Protein AF-0000000081578927 (afdb_homodimer)

Foldseek 3Di:
DDPLVVVLLCLLVQCQDLDLVSVLVSLVSLLVVLVCLQPPVPPPVPDDPPDPPDDDDDDDPPPVPPPVDDPPVPVVVVVVVVRPSPLDDLPPVSLVVLQVQCVPPSRNLLNSLLVCLVVNLPDPDCVSLLSSLVSLLSSCQNHVVSLVVLLDLVSVCSLLVQLDPVHALSNLLSSLSSLCSSPPLNVSNVVSCLVVCVLQSLLCLLPDDDPDVVCVVSSVSSNVSSLVSLLSQLAWQAPVVVVVVDDDDCPPDPPVVPPVLPQPPVRDHTDHNVVSLVSNVVNDPNVVSVVSVVCCVVPVVVPPDNHHD/DDPLVVVLLCLLVQCQDLDLVSVLVSLVSLLVVLVCLQPPPPPPVPDDPPDPPDDDDDDDDPVVPPPVDDPPVVPVCVVVVVRPSPLDDLPPVSLVVLQVQCVDPSRNLLNSLLVCLVVNLPDPDCVSLLSSLVSLLSSCQNHVVSLVVLLDLVSVCSLLVQLDPVHALSNLLSSLSSLLSSPPLNVSNVVSCLVVCVLQSLLCLLPDDDPDPVCVVSSVSSNVSSLVSLLSQLAWQAPVVVVVVDDDDCPPDPPVVPPVLPQPPVRDHTDHNVVSLVSNVVNDPNVVSVVSVVCCVVPVVVPPDNHHD

Organism: NCBI:txid460523

InterPro domains:
  IPR012535 Cell division protein Cdc14 [PF08045] (8-302)
  IPR012535 Cell division protein Cdc14 [PTHR34065] (74-302)

Structure (mmCIF, N/CA/C/O backbone):
data_AF-0000000081578927-model_v1
#
loop_
_entity.id
_entity.type
_entity.pdbx_description
1 polymer 'Rho-GAP domain-containing protein'
#
loop_
_atom_site.group_PDB
_atom_site.id
_atom_site.type_symbol
_atom_site.label_atom_id
_atom_site.label_alt_id
_atom_site.label_comp_id
_atom_site.label_asym_id
_atom_site.label_entity_id
_atom_site.label_seq_id
_atom_site.pdbx_PDB_ins_code
_atom_site.Cartn_x
_atom_site.Cartn_y
_atom_site.Cartn_z
_atom_site.occupancy
_atom_site.B_iso_or_equiv
_atom_site.auth_seq_id
_atom_site.auth_comp_id
_atom_site.auth_asym_id
_atom_site.auth_atom_id
_atom_site.pdbx_PDB_model_num
ATOM 1 N N . MET A 1 1 ? 23.273 4.432 9.24 1 72.13 1 MET A N 1
ATOM 2 C CA . MET A 1 1 ? 22.628 3.693 8.159 1 72.13 1 MET A CA 1
ATOM 3 C C . MET A 1 1 ? 23.666 3.067 7.233 1 72.13 1 MET A C 1
ATOM 5 O O . MET A 1 1 ? 24.683 3.689 6.922 1 72.13 1 MET A O 1
ATOM 9 N N . SER A 1 2 ? 23.547 1.74 6.931 1 82.72 2 SER A N 1
ATOM 10 C CA . SER A 1 2 ? 24.474 1.065 6.028 1 82.72 2 SER A CA 1
ATOM 11 C C . SER A 1 2 ? 24.364 1.614 4.61 1 82.72 2 SER A C 1
ATOM 13 O O . SER A 1 2 ? 23.348 2.21 4.246 1 82.72 2 SER A O 1
ATOM 15 N N . GLU A 1 3 ? 25.407 1.589 3.913 1 84.37 3 GLU A N 1
ATOM 16 C CA . GLU A 1 3 ? 25.438 2.052 2.529 1 84.37 3 GLU A CA 1
ATOM 17 C C . GLU A 1 3 ? 24.372 1.354 1.69 1 84.37 3 GLU A C 1
ATOM 19 O O . GLU A 1 3 ? 23.744 1.976 0.83 1 84.37 3 GLU A O 1
ATOM 24 N N . PHE A 1 4 ? 24.197 0.086 1.952 1 89.21 4 PHE A N 1
ATOM 25 C CA . PHE A 1 4 ? 23.202 -0.682 1.213 1 89.21 4 PHE A CA 1
ATOM 26 C C . PHE A 1 4 ? 21.795 -0.183 1.521 1 89.21 4 PHE A C 1
ATOM 28 O O . PHE A 1 4 ? 20.968 -0.047 0.617 1 89.21 4 PHE A O 1
ATOM 35 N N . GLN A 1 5 ? 21.59 0.088 2.763 1 91.19 5 GLN A N 1
ATOM 36 C CA . GLN A 1 5 ? 20.289 0.611 3.169 1 91.19 5 GLN A CA 1
ATOM 37 C C . GLN A 1 5 ? 19.996 1.945 2.488 1 91.19 5 GLN A C 1
ATOM 39 O O . GLN A 1 5 ? 18.879 2.178 2.021 1 91.19 5 GLN A O 1
ATOM 44 N N . GLU A 1 6 ? 20.976 2.771 2.461 1 90.18 6 GLU A N 1
ATOM 45 C CA . GLU A 1 6 ? 20.819 4.066 1.806 1 90.18 6 GLU A CA 1
ATOM 46 C C . GLU A 1 6 ? 20.544 3.9 0.314 1 90.18 6 GLU A C 1
ATOM 48 O O . GLU A 1 6 ? 19.705 4.605 -0.25 1 90.18 6 GLU A O 1
ATOM 53 N N . TYR A 1 7 ? 21.295 3.016 -0.282 1 92.63 7 TYR A N 1
ATOM 54 C CA . TYR A 1 7 ? 21.094 2.749 -1.702 1 92.63 7 TYR A CA 1
ATOM 55 C C . TYR A 1 7 ? 19.678 2.255 -1.969 1 92.63 7 TYR A C 1
ATOM 57 O O . TYR A 1 7 ? 18.993 2.765 -2.86 1 92.63 7 TYR A O 1
ATOM 65 N N . LEU A 1 8 ? 19.245 1.276 -1.185 1 94.68 8 LEU A N 1
ATOM 66 C CA . LEU A 1 8 ? 17.905 0.728 -1.367 1 94.68 8 LEU A CA 1
ATOM 67 C C . LEU A 1 8 ? 16.845 1.803 -1.156 1 94.68 8 LEU A C 1
ATOM 69 O O . LEU A 1 8 ? 15.867 1.871 -1.904 1 94.68 8 LEU A O 1
ATOM 73 N N . GLU A 1 9 ? 17.069 2.654 -0.191 1 93.77 9 GLU A N 1
ATOM 74 C CA . GLU A 1 9 ? 16.141 3.746 0.085 1 93.77 9 GLU A CA 1
ATOM 75 C C . GLU A 1 9 ? 16.014 4.679 -1.117 1 93.77 9 GLU A C 1
ATOM 77 O O . GLU A 1 9 ? 14.905 5.046 -1.51 1 93.77 9 GLU A O 1
ATOM 82 N N . ASN A 1 10 ? 17.098 5.016 -1.68 1 93.74 10 ASN A N 1
ATOM 83 C CA . ASN A 1 10 ? 17.096 5.902 -2.84 1 93.74 10 ASN A CA 1
ATOM 84 C C . ASN A 1 10 ? 16.382 5.267 -4.03 1 93.74 10 ASN A C 1
ATOM 86 O O . ASN A 1 10 ? 15.644 5.942 -4.749 1 93.74 10 ASN A O 1
ATOM 90 N N . VAL A 1 11 ? 16.622 4.017 -4.23 1 96.98 11 VAL A N 1
ATOM 91 C CA . VAL A 1 11 ? 15.976 3.289 -5.317 1 96.98 11 VAL A CA 1
ATOM 92 C C . VAL A 1 11 ? 14.463 3.28 -5.106 1 96.98 11 VAL A C 1
ATOM 94 O O . VAL A 1 11 ? 13.698 3.53 -6.04 1 96.98 11 VAL A O 1
ATOM 97 N N . LEU A 1 12 ? 14.044 3.033 -3.873 1 97.53 12 LEU A N 1
ATOM 98 C CA . LEU A 1 12 ? 12.62 2.981 -3.56 1 97.53 12 LEU A CA 1
ATOM 99 C C . LEU A 1 12 ? 11.986 4.363 -3.68 1 97.53 12 LEU A C 1
ATOM 101 O O . LEU A 1 12 ? 10.831 4.487 -4.092 1 97.53 12 LEU A O 1
ATOM 105 N N . ILE A 1 13 ? 12.723 5.373 -3.328 1 96.29 13 ILE A N 1
ATOM 106 C CA . ILE A 1 13 ? 12.241 6.738 -3.507 1 96.29 13 ILE A CA 1
ATOM 107 C C . ILE A 1 13 ? 11.975 7.003 -4.987 1 96.29 13 ILE A C 1
ATOM 109 O O . ILE A 1 13 ? 10.92 7.528 -5.35 1 96.29 13 ILE A O 1
ATOM 113 N N . ASN A 1 14 ? 12.854 6.606 -5.848 1 96.6 14 ASN A N 1
ATOM 114 C CA . ASN A 1 14 ? 12.673 6.778 -7.286 1 96.6 14 ASN A CA 1
ATOM 115 C C . ASN A 1 14 ? 11.446 6.025 -7.791 1 96.6 14 ASN A C 1
ATOM 117 O O . ASN A 1 14 ? 10.677 6.552 -8.596 1 96.6 14 ASN A O 1
ATOM 121 N N . CYS A 1 15 ? 11.229 4.836 -7.284 1 97.81 15 CYS A N 1
ATOM 122 C CA . CYS A 1 15 ? 10.099 4.019 -7.711 1 97.81 15 CYS A CA 1
ATOM 123 C C . CYS A 1 15 ? 8.777 4.675 -7.33 1 97.81 15 CYS A C 1
ATOM 125 O O . CYS A 1 15 ? 7.735 4.364 -7.909 1 97.81 15 CYS A O 1
ATOM 127 N N . ASN A 1 16 ? 8.877 5.51 -6.326 1 97.31 16 ASN A N 1
ATOM 128 C CA . ASN A 1 16 ? 7.645 6.059 -5.772 1 97.31 16 ASN A CA 1
ATOM 129 C C . ASN A 1 16 ? 7.463 7.525 -6.154 1 97.31 16 ASN A C 1
ATOM 131 O O . ASN A 1 16 ? 6.65 8.232 -5.554 1 97.31 16 ASN A O 1
ATOM 135 N N . ARG A 1 17 ? 8.202 7.956 -7.101 1 96.48 17 ARG A N 1
ATOM 136 C CA . ARG A 1 17 ? 8.039 9.312 -7.614 1 96.48 17 ARG A CA 1
ATOM 137 C C . ARG A 1 17 ? 6.783 9.427 -8.471 1 96.48 17 ARG A C 1
ATOM 139 O O . ARG A 1 17 ? 6.242 8.417 -8.926 1 96.48 17 ARG A O 1
ATOM 146 N N . ARG A 1 18 ? 6.241 10.651 -8.658 1 93.88 18 ARG A N 1
ATOM 147 C CA . ARG A 1 18 ? 5.087 10.894 -9.519 1 93.88 18 ARG A CA 1
ATOM 148 C C . ARG A 1 18 ? 5.526 11.291 -10.924 1 93.88 18 ARG A C 1
ATOM 150 O O . ARG A 1 18 ? 4.918 12.165 -11.546 1 93.88 18 ARG A O 1
ATOM 157 N N . ASP A 1 19 ? 6.684 10.79 -11.342 1 95.01 19 ASP A N 1
ATOM 158 C CA . ASP A 1 19 ? 7.287 11.02 -12.651 1 95.01 19 ASP A CA 1
ATOM 159 C C . ASP A 1 19 ? 7.611 9.7 -13.347 1 95.01 19 ASP A C 1
ATOM 161 O O . ASP A 1 19 ? 8.333 8.865 -12.799 1 95.01 19 ASP A O 1
ATOM 165 N N . HIS A 1 20 ? 7.113 9.573 -14.582 1 96.43 20 HIS A N 1
ATOM 166 C CA . HIS A 1 20 ? 7.241 8.31 -15.302 1 96.43 20 HIS A CA 1
ATOM 167 C C . HIS A 1 20 ? 8.704 7.911 -15.459 1 96.43 20 HIS A C 1
ATOM 169 O O . HIS A 1 20 ? 9.062 6.751 -15.247 1 96.43 20 HIS A O 1
ATOM 175 N N . GLU A 1 21 ? 9.531 8.877 -15.781 1 96.69 21 GLU A N 1
ATOM 176 C CA . GLU A 1 21 ? 10.935 8.588 -16.06 1 96.69 21 GLU A CA 1
ATOM 177 C C . GLU A 1 21 ? 11.673 8.165 -14.793 1 96.69 21 GLU A C 1
ATOM 179 O O . GLU A 1 21 ? 12.502 7.253 -14.826 1 96.69 21 GLU A O 1
ATOM 184 N N . GLN A 1 22 ? 11.363 8.825 -13.717 1 97.14 22 GLN A N 1
ATOM 185 C CA . GLN A 1 22 ? 12.023 8.495 -12.458 1 97.14 22 GLN A CA 1
ATOM 186 C C . GLN A 1 22 ? 11.605 7.113 -11.964 1 97.14 22 GLN A C 1
ATOM 188 O O . GLN A 1 22 ? 12.422 6.37 -11.417 1 97.14 22 GLN A O 1
ATOM 193 N N . VAL A 1 23 ? 10.348 6.802 -12.145 1 98.23 23 VAL A N 1
ATOM 194 C CA . VAL A 1 23 ? 9.863 5.484 -11.747 1 98.23 23 VAL A CA 1
ATOM 195 C C . VAL A 1 23 ? 10.55 4.407 -12.583 1 98.23 23 VAL A C 1
ATOM 197 O O . VAL A 1 23 ? 10.975 3.378 -12.052 1 98.23 23 VAL A O 1
ATOM 200 N N . LYS A 1 24 ? 10.678 4.627 -13.867 1 98.01 24 LYS A N 1
ATOM 201 C CA . LYS A 1 24 ? 11.366 3.684 -14.744 1 98.01 24 LYS A CA 1
ATOM 202 C C . LYS A 1 24 ? 12.805 3.46 -14.29 1 98.01 24 LYS A C 1
ATOM 204 O O . LYS A 1 24 ? 13.284 2.324 -14.263 1 98.01 24 LYS A O 1
ATOM 209 N N . LEU A 1 25 ? 13.428 4.565 -13.957 1 97.6 25 LEU A N 1
ATOM 210 C CA . LEU A 1 25 ? 14.796 4.481 -13.458 1 97.6 25 LEU A CA 1
ATOM 211 C C . LEU A 1 25 ? 14.856 3.665 -12.171 1 97.6 25 LEU A C 1
ATOM 213 O O . LEU A 1 25 ? 15.712 2.789 -12.025 1 97.6 25 LEU A O 1
ATOM 217 N N . GLY A 1 26 ? 13.966 3.935 -11.267 1 98.23 26 GLY A N 1
ATOM 218 C CA . GLY A 1 26 ? 13.92 3.19 -10.019 1 98.23 26 GLY A CA 1
ATOM 219 C C . GLY A 1 26 ? 13.708 1.702 -10.22 1 98.23 26 GLY A C 1
ATOM 220 O O . GLY A 1 26 ? 14.373 0.883 -9.583 1 98.23 26 GLY A O 1
ATOM 221 N N . LEU A 1 27 ? 12.804 1.364 -11.063 1 98.39 27 LEU A N 1
ATOM 222 C CA . LEU A 1 27 ? 12.517 -0.038 -11.347 1 98.39 27 LEU A CA 1
ATOM 223 C C . LEU A 1 27 ? 13.726 -0.724 -11.974 1 98.39 27 LEU A C 1
ATOM 225 O O . LEU A 1 27 ? 14.044 -1.866 -11.631 1 98.39 27 LEU A O 1
ATOM 229 N N . SER A 1 28 ? 14.353 -0.033 -12.882 1 97.69 28 SER A N 1
ATOM 230 C CA . SER A 1 28 ? 15.55 -0.584 -13.509 1 97.69 28 SER A CA 1
ATOM 231 C C . SER A 1 28 ? 16.651 -0.826 -12.482 1 97.69 28 SER A C 1
ATOM 233 O O . SER A 1 28 ? 17.307 -1.87 -12.501 1 97.69 28 SER A O 1
ATOM 235 N N . GLU A 1 29 ? 16.819 0.129 -11.63 1 97.21 29 GLU A N 1
ATOM 236 C CA . GLU A 1 29 ? 17.827 0.01 -10.581 1 97.21 29 GLU A CA 1
ATOM 237 C C . GLU A 1 29 ? 17.508 -1.147 -9.638 1 97.21 29 GLU A C 1
ATOM 239 O O . GLU A 1 29 ? 18.408 -1.874 -9.213 1 97.21 29 GLU A O 1
ATOM 244 N N . LEU A 1 30 ? 16.285 -1.291 -9.297 1 97.11 30 LEU A N 1
ATOM 245 C CA . LEU A 1 30 ? 15.856 -2.368 -8.41 1 97.11 30 LEU A CA 1
ATOM 246 C C . LEU A 1 30 ? 16.057 -3.728 -9.07 1 97.11 30 LEU A C 1
ATOM 248 O O . LEU A 1 30 ? 16.516 -4.674 -8.425 1 97.11 30 LEU A O 1
ATOM 252 N N . ASP A 1 31 ? 15.694 -3.816 -10.309 1 95.77 31 ASP A N 1
ATOM 253 C CA . ASP A 1 31 ? 15.893 -5.043 -11.075 1 95.77 31 ASP A CA 1
ATOM 254 C C . ASP A 1 31 ? 17.368 -5.436 -11.11 1 95.77 31 ASP A C 1
ATOM 256 O O . ASP A 1 31 ? 17.709 -6.604 -10.908 1 95.77 31 ASP A O 1
ATOM 260 N N . GLU A 1 32 ? 18.165 -4.448 -11.345 1 93.35 32 GLU A N 1
ATOM 261 C CA . GLU A 1 32 ? 19.607 -4.678 -11.364 1 93.35 32 GLU A CA 1
ATOM 262 C C . GLU A 1 32 ? 20.109 -5.14 -9.999 1 93.35 32 GLU A C 1
ATOM 264 O O . GLU A 1 32 ? 20.943 -6.044 -9.912 1 93.35 32 GLU A O 1
ATOM 269 N N . LEU A 1 33 ? 19.64 -4.523 -9.028 1 91.86 33 LEU A N 1
ATOM 270 C CA . LEU A 1 33 ? 20.026 -4.893 -7.671 1 91.86 33 LEU A CA 1
ATOM 271 C C . LEU A 1 33 ? 19.688 -6.353 -7.388 1 91.86 33 LEU A C 1
ATOM 273 O O . LEU A 1 33 ? 20.532 -7.106 -6.897 1 91.86 33 LEU A O 1
ATOM 277 N N . LEU A 1 34 ? 18.525 -6.802 -7.678 1 91.52 34 LEU A N 1
ATOM 278 C CA . LEU A 1 34 ? 18.089 -8.169 -7.417 1 91.52 34 LEU A CA 1
ATOM 279 C C . LEU A 1 34 ? 18.896 -9.164 -8.244 1 91.52 34 LEU A C 1
ATOM 281 O O . LEU A 1 34 ? 19.219 -10.255 -7.769 1 91.52 34 LEU A O 1
ATOM 285 N N . THR A 1 35 ? 19.191 -8.733 -9.461 1 87.3 35 THR A N 1
ATOM 286 C CA . THR A 1 35 ? 20.028 -9.576 -10.307 1 87.3 35 THR A CA 1
ATOM 287 C C . THR A 1 35 ? 21.399 -9.789 -9.671 1 87.3 35 THR A C 1
ATOM 289 O O . THR A 1 35 ? 21.898 -10.915 -9.622 1 87.3 35 THR A O 1
ATOM 292 N N . LYS A 1 36 ? 21.953 -8.721 -9.198 1 83.2 36 LYS A N 1
ATOM 293 C CA . LYS A 1 36 ? 23.267 -8.787 -8.564 1 83.2 36 LYS A CA 1
ATOM 294 C C . LYS A 1 36 ? 23.221 -9.622 -7.288 1 83.2 36 LYS A C 1
ATOM 296 O O . LYS A 1 36 ? 24.17 -10.345 -6.979 1 83.2 36 LYS A O 1
ATOM 301 N N . LEU A 1 37 ? 22.163 -9.422 -6.553 1 81.88 37 LEU A N 1
ATOM 302 C CA . LEU A 1 37 ? 22.01 -10.186 -5.321 1 81.88 37 LEU A CA 1
ATOM 303 C C . LEU A 1 37 ? 21.896 -11.678 -5.617 1 81.88 37 LEU A C 1
ATOM 305 O O . LEU A 1 37 ? 22.367 -12.508 -4.835 1 81.88 37 LEU A O 1
ATOM 309 N N . CYS A 1 38 ? 21.336 -11.97 -6.668 1 77.54 38 CYS A N 1
ATOM 310 C CA . CYS A 1 38 ? 21.084 -13.371 -6.989 1 77.54 38 CYS A CA 1
ATOM 311 C C . CYS A 1 38 ? 22.29 -13.996 -7.681 1 77.54 38 CYS A C 1
ATOM 313 O O . CYS A 1 38 ? 22.459 -15.217 -7.66 1 77.54 38 CYS A O 1
ATOM 315 N N . VAL A 1 39 ? 23.234 -13.061 -8.536 1 62.36 39 VAL A N 1
ATOM 316 C CA . VAL A 1 39 ? 24.401 -13.566 -9.252 1 62.36 39 VAL A CA 1
ATOM 317 C C . VAL A 1 39 ? 25.615 -13.566 -8.327 1 62.36 39 VAL A C 1
ATOM 319 O O . VAL A 1 39 ? 26.459 -14.463 -8.4 1 62.36 39 VAL A O 1
ATOM 322 N N . LEU A 1 40 ? 26.02 -12.275 -7.705 1 53.59 40 LEU A N 1
ATOM 323 C CA . LEU A 1 40 ? 27.253 -12.129 -6.938 1 53.59 40 LEU A CA 1
ATOM 324 C C . LEU A 1 40 ? 27.581 -13.415 -6.188 1 53.59 40 LEU A C 1
ATOM 326 O O . LEU A 1 40 ? 28.753 -13.756 -6.014 1 53.59 40 LEU A O 1
ATOM 330 N N . LYS A 1 41 ? 26.962 -13.851 -5.383 1 46.63 41 LYS A N 1
ATOM 331 C CA . LYS A 1 41 ? 27.682 -14.913 -4.686 1 46.63 41 LYS A CA 1
ATOM 332 C C . LYS A 1 41 ? 28.234 -15.941 -5.67 1 46.63 41 LYS A C 1
ATOM 334 O O . LYS A 1 41 ? 28.934 -16.875 -5.272 1 46.63 41 LYS A O 1
ATOM 339 N N . TYR A 1 42 ? 27.917 -16.148 -6.929 1 36.42 42 TYR A N 1
ATOM 340 C CA . TYR A 1 42 ? 28.499 -17.401 -7.396 1 36.42 42 TYR A CA 1
ATOM 341 C C . TYR A 1 42 ? 29.997 -17.252 -7.631 1 36.42 42 TYR A C 1
ATOM 343 O O . TYR A 1 42 ? 30.787 -18.093 -7.195 1 36.42 42 TYR A O 1
ATOM 351 N N . ASP A 1 43 ? 30.571 -16.506 -8.683 1 38.65 43 ASP A N 1
ATOM 352 C CA . ASP A 1 43 ? 31.985 -16.563 -9.044 1 38.65 43 ASP A CA 1
ATOM 353 C C . ASP A 1 43 ? 32.82 -15.661 -8.138 1 38.65 43 ASP A C 1
ATOM 355 O O . ASP A 1 43 ? 33.933 -16.022 -7.751 1 38.65 43 ASP A O 1
ATOM 359 N N . GLU A 1 44 ? 32.596 -14.265 -8.128 1 41.69 44 GLU A N 1
ATOM 360 C CA . GLU A 1 44 ? 33.577 -13.302 -7.637 1 41.69 44 GLU A CA 1
ATOM 361 C C . GLU A 1 44 ? 33.728 -13.392 -6.121 1 41.69 44 GLU A C 1
ATOM 363 O O . GLU A 1 44 ? 34.668 -12.834 -5.551 1 41.69 44 GLU A O 1
ATOM 368 N N . LEU A 1 45 ? 32.687 -13.785 -5.409 1 36.56 45 LEU A N 1
ATOM 369 C CA . LEU A 1 45 ? 33.024 -13.784 -3.99 1 36.56 45 LEU A CA 1
ATOM 370 C C . LEU A 1 45 ? 34.134 -14.788 -3.694 1 36.56 45 LEU A C 1
ATOM 372 O O . LEU A 1 45 ? 34.623 -14.864 -2.565 1 36.56 45 LEU A O 1
ATOM 376 N N . THR A 1 46 ? 34.365 -15.673 -4.71 1 33.67 46 THR A N 1
ATOM 377 C CA . THR A 1 46 ? 35.554 -16.498 -4.528 1 33.67 46 THR A CA 1
ATOM 378 C C . THR A 1 46 ? 36.775 -15.834 -5.159 1 33.67 46 THR A C 1
ATOM 380 O O . THR A 1 46 ? 37.85 -16.434 -5.224 1 33.67 46 THR A O 1
ATOM 383 N N . TYR A 1 47 ? 36.646 -14.74 -6.152 1 31.85 47 TYR A N 1
ATOM 384 C CA . TYR A 1 47 ? 37.934 -14.324 -6.698 1 31.85 47 TYR A CA 1
ATOM 385 C C . TYR A 1 47 ? 38.815 -13.717 -5.613 1 31.85 47 TYR A C 1
ATOM 387 O O . TYR A 1 47 ? 38.315 -13.085 -4.679 1 31.85 47 TYR A O 1
ATOM 395 N N . GLU A 1 48 ? 40.028 -14.206 -5.464 1 32.17 48 GLU A N 1
ATOM 396 C CA . GLU A 1 48 ? 41.227 -13.712 -4.793 1 32.17 48 GLU A CA 1
ATOM 397 C C . GLU A 1 48 ? 41.499 -12.254 -5.153 1 32.17 48 GLU A C 1
ATOM 399 O O . GLU A 1 48 ? 41.176 -11.811 -6.257 1 32.17 48 GLU A O 1
ATOM 404 N N . PRO A 1 49 ? 41.83 -11.211 -4.343 1 30.79 49 PRO A N 1
ATOM 405 C CA . PRO A 1 49 ? 42.28 -9.818 -4.411 1 30.79 49 PRO A CA 1
ATOM 406 C C . PRO A 1 49 ? 43.236 -9.563 -5.574 1 30.79 49 PRO A C 1
ATOM 408 O O . PRO A 1 49 ? 43.685 -8.431 -5.771 1 30.79 49 PRO A O 1
ATOM 411 N N . SER A 1 50 ? 43.857 -10.574 -6.272 1 28.7 50 SER A N 1
ATOM 412 C CA . SER A 1 50 ? 45.112 -10.206 -6.92 1 28.7 50 SER A CA 1
ATOM 413 C C . SER A 1 50 ? 44.861 -9.446 -8.219 1 28.7 50 SER A C 1
ATOM 415 O O . SER A 1 50 ? 45.613 -8.533 -8.565 1 28.7 50 SER A O 1
ATOM 417 N N . ALA A 1 51 ? 44.109 -10.039 -9.345 1 26.96 51 ALA A N 1
ATOM 418 C CA . ALA A 1 51 ? 44.474 -9.725 -10.724 1 26.96 51 ALA A CA 1
ATOM 419 C C . ALA A 1 51 ? 43.749 -8.474 -11.211 1 26.96 51 ALA A C 1
ATOM 421 O O . ALA A 1 51 ? 43.724 -8.191 -12.412 1 26.96 51 ALA A O 1
ATOM 422 N N . VAL A 1 52 ? 42.948 -7.703 -10.515 1 28.64 52 VAL A N 1
ATOM 423 C CA . VAL A 1 52 ? 42.2 -6.622 -11.148 1 28.64 52 VAL A CA 1
ATOM 424 C C . VAL A 1 52 ? 43.168 -5.587 -11.717 1 28.64 52 VAL A C 1
ATOM 426 O O . VAL A 1 52 ? 42.768 -4.466 -12.041 1 28.64 52 VAL A O 1
ATOM 429 N N . ARG A 1 53 ? 44.473 -5.937 -11.766 1 25.41 53 ARG A N 1
ATOM 430 C CA . ARG A 1 53 ? 45.256 -4.794 -12.226 1 25.41 53 ARG A CA 1
ATOM 431 C C . ARG A 1 53 ? 44.878 -4.409 -13.652 1 25.41 53 ARG A C 1
ATOM 433 O O . ARG A 1 53 ? 44.641 -3.235 -13.942 1 25.41 53 ARG A O 1
ATOM 440 N N . LYS A 1 54 ? 45.475 -5.092 -14.829 1 25.97 54 LYS A N 1
ATOM 441 C CA . LYS A 1 54 ? 46.057 -4.398 -15.974 1 25.97 54 LYS A CA 1
ATOM 442 C C . LYS A 1 54 ? 45.037 -4.239 -17.098 1 25.97 54 LYS A C 1
ATOM 444 O O . LYS A 1 54 ? 45.388 -3.844 -18.211 1 25.97 54 LYS A O 1
ATOM 449 N N . SER A 1 55 ? 43.79 -5.007 -17.216 1 26.34 55 SER A N 1
ATOM 450 C CA . SER A 1 55 ? 43.342 -5.257 -18.582 1 26.34 55 SER A CA 1
ATOM 451 C C . SER A 1 55 ? 42.735 -4.003 -19.203 1 26.34 55 SER A C 1
ATOM 453 O O . SER A 1 55 ? 41.755 -3.461 -18.689 1 26.34 55 SER A O 1
ATOM 455 N N . GLY A 1 56 ? 43.498 -3.238 -19.952 1 27.5 56 GLY A N 1
ATOM 456 C CA . GLY A 1 56 ? 43.39 -2.048 -20.782 1 27.5 56 GLY A CA 1
ATOM 457 C C . GLY A 1 56 ? 42.267 -2.129 -21.798 1 27.5 56 GLY A C 1
ATOM 458 O O . GLY A 1 56 ? 41.4 -1.253 -21.845 1 27.5 56 GLY A O 1
ATOM 459 N N . SER A 1 57 ? 42.482 -2.71 -23.061 1 29.65 57 SER A N 1
ATOM 460 C CA . SER A 1 57 ? 42.01 -2.185 -24.338 1 29.65 57 SER A CA 1
ATOM 461 C C . SER A 1 57 ? 40.642 -2.753 -24.697 1 29.65 57 SER A C 1
ATOM 463 O O . SER A 1 57 ? 40.45 -3.971 -24.697 1 29.65 57 SER A O 1
ATOM 465 N N . LEU A 1 58 ? 39.486 -2.14 -24.521 1 28.41 58 LEU A N 1
ATOM 466 C CA . LEU A 1 58 ? 38.079 -2.483 -24.7 1 28.41 58 LEU A CA 1
ATOM 467 C C . LEU A 1 58 ? 37.78 -2.8 -26.161 1 28.41 58 LEU A C 1
ATOM 469 O O . LEU A 1 58 ? 37.956 -1.948 -27.035 1 28.41 58 LEU A O 1
ATOM 473 N N . PRO A 1 59 ? 37.962 -4.133 -26.755 1 30.51 59 PRO A N 1
ATOM 474 C CA . PRO A 1 59 ? 37.854 -4.448 -28.182 1 30.51 59 PRO A CA 1
ATOM 475 C C . PRO A 1 59 ? 36.52 -4.012 -28.783 1 30.51 59 PRO A C 1
ATOM 477 O O . PRO A 1 59 ? 35.543 -3.822 -28.055 1 30.51 59 PRO A O 1
ATOM 480 N N . SER A 1 60 ? 36.479 -3.676 -30.096 1 30.47 60 SER A N 1
ATOM 481 C CA . SER A 1 60 ? 35.491 -3.072 -30.984 1 30.47 60 SER A CA 1
ATOM 482 C C . SER A 1 60 ? 34.287 -3.988 -31.176 1 30.47 60 SER A C 1
ATOM 484 O O . SER A 1 60 ? 34.399 -5.208 -31.032 1 30.47 60 SER A O 1
ATOM 486 N N . ILE A 1 61 ? 33.008 -3.555 -31.162 1 28.46 61 ILE A N 1
ATOM 487 C CA . ILE A 1 61 ? 31.662 -4.11 -31.09 1 28.46 61 ILE A CA 1
ATOM 488 C C . ILE A 1 61 ? 31.449 -5.096 -32.237 1 28.46 61 ILE A C 1
ATOM 490 O O . ILE A 1 61 ? 30.743 -6.095 -32.082 1 28.46 61 ILE A O 1
ATOM 494 N N . ALA A 1 62 ? 31.991 -4.919 -33.501 1 30.99 62 ALA A N 1
ATOM 495 C CA . ALA A 1 62 ? 31.663 -5.624 -34.737 1 30.99 62 ALA A CA 1
ATOM 496 C C . ALA A 1 62 ? 32.029 -7.102 -34.639 1 30.99 62 ALA A C 1
ATOM 498 O O . ALA A 1 62 ? 31.298 -7.964 -35.133 1 30.99 62 ALA A O 1
ATOM 499 N N . GLU A 1 63 ? 33.274 -7.342 -34.122 1 30.82 63 GLU A N 1
ATOM 500 C CA . GLU A 1 63 ? 33.873 -8.659 -34.313 1 30.82 63 GLU A CA 1
ATOM 501 C C . GLU A 1 63 ? 33.166 -9.715 -33.469 1 30.82 63 GLU A C 1
ATOM 503 O O . GLU A 1 63 ? 33.445 -10.909 -33.596 1 30.82 63 GLU A O 1
ATOM 508 N N . ARG A 1 64 ? 32.408 -9.289 -32.459 1 29.3 64 ARG A N 1
ATOM 509 C CA . ARG A 1 64 ? 31.949 -10.311 -31.523 1 29.3 64 ARG A CA 1
ATOM 510 C C . ARG A 1 64 ? 30.807 -11.126 -32.12 1 29.3 64 ARG A C 1
ATOM 512 O O . ARG A 1 64 ? 30.298 -12.05 -31.482 1 29.3 64 ARG A O 1
ATOM 519 N N . GLN A 1 65 ? 30.15 -10.704 -33.26 1 28.22 65 GLN A N 1
ATOM 520 C CA . GLN A 1 65 ? 28.958 -11.327 -33.824 1 28.22 65 GLN A CA 1
ATOM 521 C C . GLN A 1 65 ? 29.263 -12.729 -34.344 1 28.22 65 GLN A C 1
ATOM 523 O O . GLN A 1 65 ? 28.434 -13.634 -34.227 1 28.22 65 GLN A O 1
ATOM 528 N N . ALA A 1 66 ? 30.325 -12.961 -35.225 1 29.57 66 ALA A N 1
ATOM 529 C CA . ALA A 1 66 ? 30.468 -14.081 -36.153 1 29.57 66 ALA A CA 1
ATOM 530 C C . ALA A 1 66 ? 30.764 -15.378 -35.405 1 29.57 66 ALA A C 1
ATOM 532 O O . ALA A 1 66 ? 30.456 -16.467 -35.894 1 29.57 66 ALA A O 1
ATOM 533 N N . THR A 1 67 ? 31.665 -15.272 -34.349 1 27.86 67 THR A N 1
ATOM 534 C CA . THR A 1 67 ? 32.306 -16.532 -33.991 1 27.86 67 THR A CA 1
ATOM 535 C C . THR A 1 67 ? 31.349 -17.421 -33.203 1 27.86 67 THR A C 1
ATOM 537 O O . THR A 1 67 ? 31.74 -18.485 -32.718 1 27.86 67 THR A O 1
ATOM 540 N N . ILE A 1 68 ? 30.13 -17.001 -32.838 1 28.35 68 ILE A N 1
ATOM 541 C CA . ILE A 1 68 ? 29.359 -17.859 -31.945 1 28.35 68 ILE A CA 1
ATOM 542 C C . ILE A 1 68 ? 28.834 -19.067 -32.718 1 28.35 68 ILE A C 1
ATOM 544 O O . ILE A 1 68 ? 27.736 -19.557 -32.445 1 28.35 68 ILE A O 1
ATOM 548 N N . SER A 1 69 ? 29.461 -19.33 -33.936 1 28.14 69 SER A N 1
ATOM 549 C CA . SER A 1 69 ? 28.863 -20.414 -34.709 1 28.14 69 SER A CA 1
ATOM 550 C C . SER A 1 69 ? 28.787 -21.699 -33.892 1 28.14 69 SER A C 1
ATOM 552 O O . SER A 1 69 ? 27.706 -22.102 -33.458 1 28.14 69 SER A O 1
ATOM 554 N N . LYS A 1 70 ? 29.378 -22.891 -34.614 1 29.62 70 LYS A N 1
ATOM 555 C CA . LYS A 1 70 ? 29.092 -24.32 -34.685 1 29.62 70 LYS A CA 1
ATOM 556 C C . LYS A 1 70 ? 29.634 -25.051 -33.461 1 29.62 70 LYS A C 1
ATOM 558 O O . LYS A 1 70 ? 29.625 -26.283 -33.411 1 29.62 70 LYS A O 1
ATOM 563 N N . SER A 1 71 ? 30.655 -24.404 -32.79 1 28.46 71 SER A N 1
ATOM 564 C CA . SER A 1 71 ? 31.43 -25.36 -32.007 1 28.46 71 SER A CA 1
ATOM 565 C C . SER A 1 71 ? 30.565 -26.038 -30.949 1 28.46 71 SER A C 1
ATOM 567 O O . SER A 1 71 ? 29.526 -25.505 -30.554 1 28.46 71 SER A O 1
ATOM 569 N N . GLY A 1 72 ? 30.866 -27.377 -30.603 1 27.86 72 GLY A N 1
ATOM 570 C CA . GLY A 1 72 ? 30.282 -28.468 -29.84 1 27.86 72 GLY A CA 1
ATOM 571 C C . GLY A 1 72 ? 29.798 -28.044 -28.466 1 27.86 72 GLY A C 1
ATOM 572 O O . GLY A 1 72 ? 30.361 -28.457 -27.45 1 27.86 72 GLY A O 1
ATOM 573 N N . LEU A 1 73 ? 29.497 -26.831 -28.279 1 25.94 73 LEU A N 1
ATOM 574 C CA . LEU A 1 73 ? 29.257 -26.179 -26.997 1 25.94 73 LEU A CA 1
ATOM 575 C C . LEU A 1 73 ? 28.122 -26.865 -26.243 1 25.94 73 LEU A C 1
ATOM 577 O O . LEU A 1 73 ? 27.735 -26.422 -25.159 1 25.94 73 LEU A O 1
ATOM 581 N N . ALA A 1 74 ? 27.441 -27.885 -26.788 1 28.03 74 ALA A N 1
ATOM 582 C CA . ALA A 1 74 ? 26.315 -28.599 -26.191 1 28.03 74 ALA A CA 1
ATOM 583 C C . ALA A 1 74 ? 26.743 -29.34 -24.928 1 28.03 74 ALA A C 1
ATOM 585 O O . ALA A 1 74 ? 25.974 -29.44 -23.969 1 28.03 74 ALA A O 1
ATOM 586 N N . ASN A 1 75 ? 27.858 -30.107 -24.999 1 29.13 75 ASN A N 1
ATOM 587 C CA . ASN A 1 75 ? 28.273 -31.033 -23.951 1 29.13 75 ASN A CA 1
ATOM 588 C C . ASN A 1 75 ? 28.701 -30.293 -22.687 1 29.13 75 ASN A C 1
ATOM 590 O O . ASN A 1 75 ? 28.57 -30.819 -21.58 1 29.13 75 ASN A O 1
ATOM 594 N N . GLY A 1 76 ? 29.625 -29.248 -22.823 1 27.44 76 GLY A N 1
ATOM 595 C CA . GLY A 1 76 ? 30.228 -28.586 -21.677 1 27.44 76 GLY A CA 1
ATOM 596 C C . GLY A 1 76 ? 29.245 -27.737 -20.892 1 27.44 76 GLY A C 1
ATOM 597 O O . GLY A 1 76 ? 29.62 -27.088 -19.914 1 27.44 76 GLY A O 1
ATOM 598 N N . LEU A 1 77 ? 28.198 -27.292 -21.483 1 27.36 77 LEU A N 1
ATOM 599 C CA . LEU A 1 77 ? 27.204 -26.439 -20.841 1 27.36 77 LEU A CA 1
ATOM 600 C C . LEU A 1 77 ? 26.5 -27.181 -19.71 1 27.36 77 LEU A C 1
ATOM 602 O O . LEU A 1 77 ? 25.823 -26.565 -18.884 1 27.36 77 LEU A O 1
ATOM 606 N N . ALA A 1 78 ? 26.279 -28.541 -19.73 1 29.68 78 ALA A N 1
ATOM 607 C CA . ALA A 1 78 ? 25.669 -29.405 -18.723 1 29.68 78 ALA A CA 1
ATOM 608 C C . ALA A 1 78 ? 26.449 -29.355 -17.413 1 29.68 78 ALA A C 1
ATOM 610 O O . ALA A 1 78 ? 25.863 -29.442 -16.331 1 29.68 78 ALA A O 1
ATOM 611 N N . SER A 1 79 ? 27.833 -29.555 -17.398 1 30.61 79 SER A N 1
ATOM 612 C CA . SER A 1 79 ? 28.672 -29.649 -16.208 1 30.61 79 SER A CA 1
ATOM 613 C C . SER A 1 79 ? 28.72 -28.321 -15.459 1 30.61 79 SER A C 1
ATOM 615 O O . SER A 1 79 ? 28.743 -28.297 -14.227 1 30.61 79 SER A O 1
ATOM 617 N N . HIS A 1 80 ? 29.078 -27.21 -16.082 1 30.89 80 HIS A N 1
ATOM 618 C CA . HIS A 1 80 ? 29.325 -25.922 -15.446 1 30.89 80 HIS A CA 1
ATOM 619 C C . HIS A 1 80 ? 28.025 -25.292 -14.954 1 30.89 80 HIS A C 1
ATOM 621 O O . HIS A 1 80 ? 28.046 -24.253 -14.291 1 30.89 80 HIS A O 1
ATOM 627 N N . TYR A 1 81 ? 26.948 -25.558 -15.532 1 30.49 81 TYR A N 1
ATOM 628 C CA . TYR A 1 81 ? 25.622 -25.151 -15.08 1 30.49 81 TYR A CA 1
ATOM 629 C C . TYR A 1 81 ? 25.234 -25.884 -13.801 1 30.49 81 TYR A C 1
ATOM 631 O O . TYR A 1 81 ? 24.066 -25.878 -13.405 1 30.49 81 TYR A O 1
ATOM 639 N N . GLN A 1 82 ? 25.944 -26.963 -13.414 1 30.81 82 GLN A N 1
ATOM 640 C CA . GLN A 1 82 ? 25.659 -27.536 -12.102 1 30.81 82 GLN A CA 1
ATOM 641 C C . GLN A 1 82 ? 25.728 -26.472 -11.011 1 30.81 82 GLN A C 1
ATOM 643 O O . GLN A 1 82 ? 26.585 -26.536 -10.127 1 30.81 82 GLN A O 1
ATOM 648 N N . ARG A 1 83 ? 25.852 -25.234 -11.398 1 33.84 83 ARG A N 1
ATOM 649 C CA . ARG A 1 83 ? 25.91 -24.173 -10.397 1 33.84 83 ARG A CA 1
ATOM 650 C C . ARG A 1 83 ? 24.857 -24.383 -9.315 1 33.84 83 ARG A C 1
ATOM 652 O O . ARG A 1 83 ? 23.663 -24.47 -9.611 1 33.84 83 ARG A O 1
ATOM 659 N N . ARG A 1 84 ? 25.157 -24.856 -8.25 1 33.53 84 ARG A N 1
ATOM 660 C CA . ARG A 1 84 ? 24.336 -25.077 -7.064 1 33.53 84 ARG A CA 1
ATOM 661 C C . ARG A 1 84 ? 23.553 -23.821 -6.699 1 33.53 84 ARG A C 1
ATOM 663 O O . ARG A 1 84 ? 24.137 -22.754 -6.502 1 33.53 84 ARG A O 1
ATOM 670 N N . TRP A 1 85 ? 22.399 -23.475 -7.193 1 33.77 85 TRP A N 1
ATOM 671 C CA . TRP A 1 85 ? 21.418 -22.503 -6.722 1 33.77 85 TRP A CA 1
ATOM 672 C C . TRP A 1 85 ? 21.523 -22.311 -5.212 1 33.77 85 TRP A C 1
ATOM 674 O O . TRP A 1 85 ? 21.292 -23.247 -4.444 1 33.77 85 TRP A O 1
ATOM 684 N N . LYS A 1 86 ? 22.679 -21.948 -4.766 1 38.93 86 LYS A N 1
ATOM 685 C CA . LYS A 1 86 ? 22.59 -21.687 -3.332 1 38.93 86 LYS A CA 1
ATOM 686 C C . LYS A 1 86 ? 21.653 -20.518 -3.043 1 38.93 86 LYS A C 1
ATOM 688 O O . LYS A 1 86 ? 21.793 -19.443 -3.63 1 38.93 86 LYS A O 1
ATOM 693 N N . LEU A 1 87 ? 20.424 -20.706 -2.683 1 47.37 87 LEU A N 1
ATOM 694 C CA . LEU A 1 87 ? 19.53 -19.692 -2.134 1 47.37 87 LEU A CA 1
ATOM 695 C C . LEU A 1 87 ? 20.281 -18.76 -1.188 1 47.37 87 LEU A C 1
ATOM 697 O O . LEU A 1 87 ? 21.002 -19.22 -0.3 1 47.37 87 LEU A O 1
ATOM 701 N N . PRO A 1 88 ? 20.597 -17.539 -1.661 1 50.79 88 PRO A N 1
ATOM 702 C CA . PRO A 1 88 ? 21.256 -16.6 -0.751 1 50.79 88 PRO A CA 1
ATOM 703 C C . PRO A 1 88 ? 20.766 -16.732 0.69 1 50.79 88 PRO A C 1
ATOM 705 O O . PRO A 1 88 ? 19.596 -17.045 0.922 1 50.79 88 PRO A O 1
ATOM 708 N N . LYS A 1 89 ? 21.664 -17.075 1.529 1 50.82 89 LYS A N 1
ATOM 709 C CA . LYS A 1 89 ? 21.341 -17.221 2.946 1 50.82 89 LYS A CA 1
ATOM 710 C C . LYS A 1 89 ? 21.502 -15.896 3.685 1 50.82 89 LYS A C 1
ATOM 712 O O . LYS A 1 89 ? 22.214 -15.002 3.222 1 50.82 89 LYS A O 1
ATOM 717 N N . VAL A 1 90 ? 20.733 -15.647 4.697 1 50.87 90 VAL A N 1
ATOM 718 C CA . VAL A 1 90 ? 20.812 -14.517 5.617 1 50.87 90 VAL A CA 1
ATOM 719 C C . VAL A 1 90 ? 22.267 -14.271 6.01 1 50.87 90 VAL A C 1
ATOM 721 O O . VAL A 1 90 ? 22.663 -13.132 6.268 1 50.87 90 VAL A O 1
ATOM 724 N N . GLY A 1 91 ? 23.042 -15.286 5.869 1 52.3 91 GLY A N 1
ATOM 725 C CA . GLY A 1 91 ? 24.441 -15.167 6.247 1 52.3 91 GLY A CA 1
ATOM 726 C C . GLY A 1 91 ? 25.29 -14.492 5.186 1 52.3 91 GLY A C 1
ATOM 727 O O . GLY A 1 91 ? 26.429 -14.102 5.451 1 52.3 91 GLY A O 1
ATOM 728 N N . ASP A 1 92 ? 24.767 -14.463 3.951 1 57.84 92 ASP A N 1
ATOM 729 C CA . ASP A 1 92 ? 25.5 -13.695 2.949 1 57.84 92 ASP A CA 1
ATOM 730 C C . ASP A 1 92 ? 25.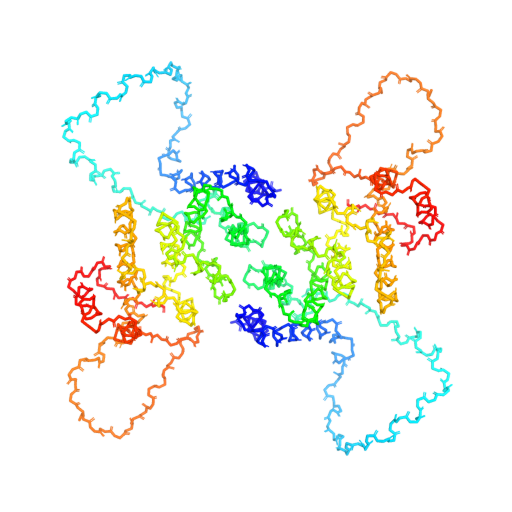42 -12.197 3.238 1 57.84 92 ASP A C 1
ATOM 732 O O . ASP A 1 92 ? 24.346 -11.675 3.543 1 57.84 92 ASP A O 1
ATOM 736 N N . VAL A 1 93 ? 26.473 -11.523 3.396 1 64.03 93 VAL A N 1
ATOM 737 C CA . VAL A 1 93 ? 26.548 -10.189 3.982 1 64.03 93 VAL A CA 1
ATOM 738 C C . VAL A 1 93 ? 25.509 -9.279 3.33 1 64.03 93 VAL A C 1
ATOM 740 O O . VAL A 1 93 ? 24.658 -8.707 4.016 1 64.03 93 VAL A O 1
ATOM 743 N N . VAL A 1 94 ? 25.526 -9.191 2.015 1 64.66 94 VAL A N 1
ATOM 744 C CA . VAL A 1 94 ? 24.644 -8.222 1.372 1 64.66 94 VAL A CA 1
ATOM 745 C C . VAL A 1 94 ? 23.237 -8.804 1.254 1 64.66 94 VAL A C 1
ATOM 747 O O . VAL A 1 94 ? 22.251 -8.124 1.549 1 64.66 94 VAL A O 1
ATOM 750 N N . PHE A 1 95 ? 23.084 -10.078 1.015 1 79 95 PHE A N 1
ATOM 751 C CA . PHE A 1 95 ? 21.781 -10.719 0.88 1 79 95 PHE A CA 1
ATOM 752 C C . PHE A 1 95 ? 21.061 -10.77 2.222 1 79 95 PHE A C 1
ATOM 754 O O . PHE A 1 95 ? 19.853 -10.533 2.293 1 79 95 PHE A O 1
ATOM 761 N N . GLY A 1 96 ? 21.855 -10.935 3.138 1 83.41 96 GLY A N 1
ATOM 762 C CA . GLY A 1 96 ? 21.286 -10.938 4.476 1 83.41 96 GLY A CA 1
ATOM 763 C C . GLY A 1 96 ? 20.759 -9.582 4.904 1 83.41 96 GLY A C 1
ATOM 764 O O . GLY A 1 96 ? 19.695 -9.489 5.519 1 83.41 96 GLY A O 1
ATOM 765 N N . GLU A 1 97 ? 21.554 -8.647 4.507 1 88.87 97 GLU A N 1
ATOM 766 C CA . GLU A 1 97 ? 21.11 -7.293 4.824 1 88.87 97 GLU A CA 1
ATOM 767 C C . GLU A 1 97 ? 19.827 -6.944 4.076 1 88.87 97 GLU A C 1
ATOM 769 O O . GLU A 1 97 ? 18.919 -6.331 4.642 1 88.87 97 GLU A O 1
ATOM 774 N N . PHE A 1 98 ? 19.829 -7.394 2.823 1 92.45 98 PHE A N 1
ATOM 775 C CA . PHE A 1 98 ? 18.615 -7.155 2.051 1 92.45 98 PHE A CA 1
ATOM 776 C C . PHE A 1 98 ? 17.409 -7.8 2.724 1 92.45 98 PHE A C 1
ATOM 778 O O . PHE A 1 98 ? 16.382 -7.148 2.925 1 92.45 98 PHE A O 1
ATOM 785 N N . LEU A 1 99 ? 17.52 -8.987 3.157 1 93.32 99 LEU A N 1
ATOM 786 C CA . LEU A 1 99 ? 16.41 -9.717 3.76 1 93.32 99 LEU A CA 1
ATOM 787 C C . LEU A 1 99 ? 15.982 -9.068 5.072 1 93.32 99 LEU A C 1
ATOM 789 O O . LEU A 1 99 ? 14.787 -8.968 5.359 1 93.32 99 LEU A O 1
ATOM 793 N N . THR A 1 100 ? 16.937 -8.633 5.814 1 93.53 100 THR A N 1
ATOM 794 C CA . THR A 1 100 ? 16.636 -7.954 7.07 1 93.53 100 THR A CA 1
ATOM 795 C C . THR A 1 100 ? 15.864 -6.662 6.815 1 93.53 100 THR A C 1
ATOM 797 O O . THR A 1 100 ? 14.912 -6.35 7.532 1 93.53 100 THR A O 1
ATOM 800 N N . LEU A 1 101 ? 16.23 -5.966 5.792 1 94.62 101 LEU A N 1
ATOM 801 C CA . LEU A 1 101 ? 15.56 -4.716 5.453 1 94.62 101 LEU A CA 1
ATOM 802 C C . LEU A 1 101 ? 14.137 -4.975 4.969 1 94.62 101 LEU A C 1
ATOM 804 O O . LEU A 1 101 ? 13.245 -4.152 5.182 1 94.62 101 LEU A O 1
ATOM 808 N N . GLN A 1 102 ? 13.908 -6.161 4.394 1 96.02 102 GLN A N 1
ATOM 809 C CA . GLN A 1 102 ? 12.575 -6.481 3.894 1 96.02 102 GLN A CA 1
ATOM 810 C C . GLN A 1 102 ? 11.598 -6.717 5.042 1 96.02 102 GLN A C 1
ATOM 812 O O . GLN A 1 102 ? 10.383 -6.726 4.838 1 96.02 102 GLN A O 1
ATOM 817 N N . ASP A 1 103 ? 12.101 -6.858 6.234 1 95.51 103 ASP A N 1
ATOM 818 C CA . ASP A 1 103 ? 11.247 -7.029 7.405 1 95.51 103 ASP A CA 1
ATOM 819 C C . ASP A 1 103 ? 10.803 -5.678 7.963 1 95.51 103 ASP A C 1
ATOM 821 O O . ASP A 1 103 ? 9.954 -5.617 8.854 1 95.51 103 ASP A O 1
ATOM 825 N N . LYS A 1 104 ? 11.352 -4.626 7.432 1 95 104 LYS A N 1
ATOM 826 C CA . LYS A 1 104 ? 11.011 -3.281 7.886 1 95 104 LYS A CA 1
ATOM 827 C C . LYS A 1 104 ? 9.95 -2.65 6.988 1 95 104 LYS A C 1
ATOM 829 O O . LYS A 1 104 ? 10.011 -2.777 5.763 1 95 104 LYS A O 1
ATOM 834 N N . ILE A 1 105 ? 9.03 -1.917 7.494 1 94.65 105 ILE A N 1
ATOM 835 C CA . ILE A 1 105 ? 7.863 -1.394 6.791 1 94.65 105 ILE A CA 1
ATOM 836 C C . ILE A 1 105 ? 8.307 -0.375 5.743 1 94.65 105 ILE A C 1
ATOM 838 O O . ILE A 1 105 ? 7.724 -0.297 4.658 1 94.65 105 ILE A O 1
ATOM 842 N N . GLN A 1 106 ? 9.379 0.315 6.024 1 93.68 106 GLN A N 1
ATOM 843 C CA . GLN A 1 106 ? 9.813 1.396 5.146 1 93.68 106 GLN A CA 1
ATOM 844 C C . GLN A 1 106 ? 10.559 0.853 3.931 1 93.68 106 GLN A C 1
ATOM 846 O O . GLN A 1 106 ? 10.564 1.477 2.868 1 93.68 106 GLN A O 1
ATOM 851 N N . TYR A 1 107 ? 11.112 -0.348 4.05 1 95.82 107 TYR A N 1
ATOM 852 C CA . TYR A 1 107 ? 12.04 -0.795 3.018 1 95.82 107 TYR A CA 1
ATOM 853 C C . TYR A 1 107 ? 11.493 -2.014 2.284 1 95.82 107 TYR A C 1
ATOM 855 O O . TYR A 1 107 ? 12.119 -2.513 1.346 1 95.82 107 TYR A O 1
ATOM 863 N N . ASN A 1 108 ? 10.345 -2.486 2.708 1 97.08 108 ASN A N 1
ATOM 864 C CA . ASN A 1 108 ? 9.795 -3.669 2.055 1 97.08 108 ASN A CA 1
ATOM 865 C C . ASN A 1 108 ? 9.404 -3.379 0.608 1 97.08 108 ASN A C 1
ATOM 867 O O . ASN A 1 108 ? 8.483 -2.601 0.354 1 97.08 108 ASN A O 1
ATOM 871 N N . VAL A 1 109 ? 10.011 -4.016 -0.258 1 98 109 VAL A N 1
ATOM 872 C CA . VAL A 1 109 ? 9.889 -3.736 -1.685 1 98 109 VAL A CA 1
ATOM 873 C C . VAL A 1 109 ? 8.481 -4.088 -2.162 1 98 109 VAL A C 1
ATOM 875 O O . VAL A 1 109 ? 7.859 -3.32 -2.899 1 98 109 VAL A O 1
ATOM 878 N N . VAL A 1 110 ? 7.935 -5.197 -1.745 1 98.15 110 VAL A N 1
ATOM 879 C CA . VAL A 1 110 ? 6.63 -5.671 -2.195 1 98.15 110 VAL A CA 1
ATOM 880 C C . VAL A 1 110 ? 5.55 -4.669 -1.792 1 98.15 110 VAL A C 1
ATOM 882 O O . VAL A 1 110 ? 4.708 -4.292 -2.611 1 98.15 110 VAL A O 1
ATOM 885 N N . SER A 1 111 ? 5.643 -4.228 -0.549 1 96.89 111 SER A N 1
ATOM 886 C CA . SER A 1 111 ? 4.661 -3.271 -0.048 1 96.89 111 SER A CA 1
ATOM 887 C C . SER A 1 111 ? 4.689 -1.977 -0.856 1 96.89 111 SER A C 1
ATOM 889 O O . SER A 1 111 ? 3.642 -1.386 -1.126 1 96.89 111 SER A O 1
ATOM 891 N N . GLN A 1 112 ? 5.866 -1.557 -1.281 1 97 112 GLN A N 1
ATOM 892 C CA . GLN A 1 112 ? 6.012 -0.322 -2.043 1 97 112 GLN A CA 1
ATOM 893 C C . GLN A 1 112 ? 5.522 -0.499 -3.478 1 97 112 GLN A C 1
ATOM 895 O O . GLN A 1 112 ? 4.789 0.344 -3.998 1 97 112 GLN A O 1
ATOM 900 N N . LEU A 1 113 ? 5.861 -1.595 -4.062 1 98.03 113 LEU A N 1
ATOM 901 C CA . LEU A 1 113 ? 5.588 -1.79 -5.482 1 98.03 113 LEU A CA 1
ATOM 902 C C . LEU A 1 113 ? 4.105 -2.057 -5.718 1 98.03 113 LEU A C 1
ATOM 904 O O . LEU A 1 113 ? 3.533 -1.581 -6.702 1 98.03 113 LEU A O 1
ATOM 908 N N . ILE A 1 114 ? 3.439 -2.814 -4.847 1 97.47 114 ILE A N 1
ATOM 909 C CA . ILE A 1 114 ? 2.024 -3.122 -5.025 1 97.47 114 ILE A CA 1
ATOM 910 C C . ILE A 1 114 ? 1.214 -1.828 -5.051 1 97.47 114 ILE A C 1
ATOM 912 O O . ILE A 1 114 ? 0.239 -1.714 -5.799 1 97.47 114 ILE A O 1
ATOM 916 N N . GLN A 1 115 ? 1.68 -0.882 -4.346 1 95.22 115 GLN A N 1
ATOM 917 C CA . GLN A 1 115 ? 0.964 0.384 -4.229 1 95.22 115 GLN A CA 1
ATOM 918 C C . GLN A 1 115 ? 1.068 1.196 -5.517 1 95.22 115 GLN A C 1
ATOM 920 O O . GLN A 1 115 ? 0.159 1.958 -5.851 1 95.22 115 GLN A O 1
ATOM 925 N N . ILE A 1 116 ? 2.104 1.014 -6.277 1 97.51 116 ILE A N 1
ATOM 926 C CA . ILE A 1 116 ? 2.308 1.915 -7.405 1 97.51 116 ILE A CA 1
ATOM 927 C C . ILE A 1 116 ? 1.889 1.224 -8.701 1 97.51 116 ILE A C 1
ATOM 929 O O . ILE A 1 116 ? 1.924 1.83 -9.775 1 97.51 116 ILE A O 1
ATOM 933 N N . ILE A 1 117 ? 1.427 0.016 -8.683 1 98.01 117 ILE A N 1
ATOM 934 C CA . ILE A 1 117 ? 1.047 -0.748 -9.866 1 98.01 117 ILE A CA 1
ATOM 935 C C . ILE A 1 117 ? 0.002 0.026 -10.666 1 98.01 117 ILE A C 1
ATOM 937 O O . ILE A 1 117 ? 0.142 0.198 -11.88 1 98.01 117 ILE A O 1
ATOM 941 N N . PRO A 1 118 ? -1.04 0.577 -10.032 1 95.51 118 PRO A N 1
ATOM 942 C CA . PRO A 1 118 ? -2.029 1.315 -10.822 1 95.51 118 PRO A CA 1
ATOM 943 C C . PRO A 1 118 ? -1.422 2.502 -11.567 1 95.51 118 PRO A C 1
ATOM 945 O O . PRO A 1 118 ? -1.807 2.783 -12.705 1 95.51 118 PRO A O 1
ATOM 948 N N . PHE A 1 119 ? -0.501 3.137 -10.936 1 96.98 119 PHE A N 1
ATOM 949 C CA . PHE A 1 119 ? 0.155 4.277 -11.567 1 96.98 119 PHE A CA 1
ATOM 950 C C . PHE A 1 119 ? 1.024 3.823 -12.734 1 96.98 119 PHE A C 1
ATOM 952 O O . PHE A 1 119 ? 0.959 4.396 -13.823 1 96.98 119 PHE A O 1
ATOM 959 N N . VAL A 1 120 ? 1.801 2.794 -12.602 1 97.9 120 VAL A N 1
ATOM 960 C CA . VAL A 1 120 ? 2.708 2.282 -13.624 1 97.9 120 VAL A CA 1
ATOM 961 C C . VAL A 1 120 ? 1.905 1.748 -14.808 1 97.9 120 VAL A C 1
ATOM 963 O O . VAL A 1 120 ? 2.346 1.837 -15.956 1 97.9 120 VAL A O 1
ATOM 966 N N . SER A 1 121 ? 0.711 1.247 -14.588 1 96.78 121 SER A N 1
ATOM 967 C CA . SER A 1 121 ? -0.137 0.687 -15.635 1 96.78 121 SER A CA 1
ATOM 968 C C . SER A 1 121 ? -0.625 1.771 -16.59 1 96.78 121 SER A C 1
ATOM 970 O O . SER A 1 121 ? -1.127 1.469 -17.675 1 96.78 121 SER A O 1
ATOM 972 N N . THR A 1 122 ? -0.557 3.073 -16.204 1 96.24 122 THR A N 1
ATOM 973 C CA . THR A 1 122 ? -0.997 4.175 -17.053 1 96.24 122 THR A CA 1
ATOM 974 C C . THR A 1 122 ? 0.081 4.539 -18.07 1 96.24 122 THR A C 1
ATOM 976 O O . THR A 1 122 ? -0.164 5.325 -18.987 1 96.24 122 THR A O 1
ATOM 979 N N . PHE A 1 123 ? 1.254 3.983 -17.848 1 96.12 123 PHE A N 1
ATOM 980 C CA . PHE A 1 123 ? 2.341 4.289 -18.77 1 96.12 123 PHE A CA 1
ATOM 981 C C . PHE A 1 123 ? 2.021 3.784 -20.171 1 96.12 123 PHE A C 1
ATOM 983 O O . PHE A 1 123 ? 1.384 2.74 -20.33 1 96.12 123 PHE A O 1
ATOM 990 N N . LYS A 1 124 ? 2.468 4.441 -21.203 1 92.93 124 LYS A N 1
ATOM 991 C CA . LYS A 1 124 ? 2.2 4.076 -22.591 1 92.93 124 LYS A CA 1
ATOM 992 C C . LYS A 1 124 ? 2.833 2.732 -22.938 1 92.93 124 LYS A C 1
ATOM 994 O O . LYS A 1 124 ? 2.22 1.909 -23.621 1 92.93 124 LYS A O 1
ATOM 999 N N . GLU A 1 125 ? 4.021 2.532 -22.368 1 93.35 125 GLU A N 1
ATOM 1000 C CA . GLU A 1 125 ? 4.717 1.281 -22.655 1 93.35 125 GLU A CA 1
ATOM 1001 C C . GLU A 1 125 ? 4.474 0.25 -21.557 1 93.35 125 GLU A C 1
ATOM 1003 O O . GLU A 1 125 ? 4.31 0.606 -20.388 1 93.35 125 GLU A O 1
ATOM 1008 N N . ASN A 1 126 ? 4.522 -1.016 -21.904 1 94.36 126 ASN A N 1
ATOM 1009 C CA . ASN A 1 126 ? 4.245 -2.106 -20.974 1 94.36 126 ASN A CA 1
ATOM 1010 C C . ASN A 1 126 ? 5.511 -2.564 -20.255 1 94.36 126 ASN A C 1
ATOM 1012 O O . ASN A 1 126 ? 5.44 -3.334 -19.295 1 94.36 126 ASN A O 1
ATOM 1016 N N . GLU A 1 127 ? 6.623 -2.123 -20.641 1 96.79 127 GLU A N 1
ATOM 1017 C CA . GLU A 1 127 ? 7.9 -2.633 -20.15 1 96.79 127 GLU A CA 1
ATOM 1018 C C . GLU A 1 127 ? 8.053 -2.387 -18.652 1 96.79 127 GLU A C 1
ATOM 1020 O O . GLU A 1 127 ? 8.511 -3.264 -17.917 1 96.79 127 GLU A O 1
ATOM 1025 N N . SER A 1 128 ? 7.675 -1.199 -18.244 1 97.85 128 SER A N 1
ATOM 1026 C CA . SER A 1 128 ? 7.807 -0.873 -16.828 1 97.85 128 SER A CA 1
ATOM 1027 C C . SER A 1 128 ? 6.97 -1.811 -15.964 1 97.85 128 SER A C 1
ATOM 1029 O O . SER A 1 128 ? 7.425 -2.266 -14.913 1 97.85 128 SER A O 1
ATOM 1031 N N . LEU A 1 129 ? 5.826 -2.085 -16.413 1 98.23 129 LEU A N 1
ATOM 1032 C CA . LEU A 1 129 ? 4.947 -2.98 -15.668 1 98.23 129 LEU A CA 1
ATOM 1033 C C . LEU A 1 129 ? 5.495 -4.403 -15.666 1 98.23 129 LEU A C 1
ATOM 1035 O O . LEU A 1 129 ? 5.436 -5.094 -14.646 1 98.23 129 LEU A O 1
ATOM 1039 N N . ARG A 1 130 ? 6.057 -4.861 -16.735 1 98.06 130 ARG A N 1
ATOM 1040 C CA . ARG A 1 130 ? 6.657 -6.188 -16.826 1 98.06 130 ARG A CA 1
ATOM 1041 C C . ARG A 1 130 ? 7.845 -6.317 -15.879 1 98.06 130 ARG A C 1
ATOM 1043 O O . ARG A 1 130 ? 7.991 -7.33 -15.192 1 98.06 130 ARG A O 1
ATOM 1050 N N . VAL A 1 131 ? 8.655 -5.276 -15.9 1 98.22 131 VAL A N 1
ATOM 1051 C CA . VAL A 1 131 ? 9.804 -5.266 -15.002 1 98.22 131 VAL A CA 1
ATOM 1052 C C . VAL A 1 131 ? 9.327 -5.291 -13.551 1 98.22 131 VAL A C 1
ATOM 1054 O O . VAL A 1 131 ? 9.873 -6.025 -12.724 1 98.22 131 VAL A O 1
ATOM 1057 N N . LEU A 1 132 ? 8.344 -4.516 -13.26 1 98.76 132 LEU A N 1
ATOM 1058 C CA . LEU A 1 132 ? 7.772 -4.479 -11.919 1 98.76 132 LEU A CA 1
ATOM 1059 C C . LEU A 1 132 ? 7.297 -5.864 -11.492 1 98.76 132 LEU A C 1
ATOM 1061 O O . LEU A 1 132 ? 7.591 -6.31 -10.381 1 98.76 132 LEU A O 1
ATOM 1065 N N . PHE A 1 133 ? 6.649 -6.585 -12.328 1 98.52 133 PHE A N 1
ATOM 1066 C CA . PHE A 1 133 ? 6.152 -7.921 -12.017 1 98.52 133 PHE A CA 1
ATOM 1067 C C . PHE A 1 133 ? 7.307 -8.894 -11.816 1 98.52 133 PHE A C 1
ATOM 1069 O O . PHE A 1 133 ? 7.257 -9.751 -10.932 1 98.52 133 PHE A O 1
ATOM 1076 N N . ARG A 1 134 ? 8.326 -8.745 -12.571 1 97.33 134 ARG A N 1
ATOM 1077 C CA . ARG A 1 134 ? 9.51 -9.58 -12.398 1 97.33 134 ARG A CA 1
ATOM 1078 C C . ARG A 1 134 ? 10.14 -9.359 -11.027 1 97.33 134 ARG A C 1
ATOM 1080 O O . ARG A 1 134 ? 10.522 -10.316 -10.351 1 97.33 134 ARG A O 1
ATOM 1087 N N . ILE A 1 135 ? 10.15 -8.164 -10.672 1 98.21 135 ILE A N 1
ATOM 1088 C CA . ILE A 1 135 ? 10.718 -7.819 -9.374 1 98.21 135 ILE A CA 1
ATOM 1089 C C . ILE A 1 135 ? 9.863 -8.418 -8.26 1 98.21 135 ILE A C 1
ATOM 1091 O O . ILE A 1 135 ? 10.389 -9.007 -7.312 1 98.21 135 ILE A O 1
ATOM 1095 N N . LEU A 1 136 ? 8.576 -8.291 -8.349 1 98.47 136 LEU A N 1
ATOM 1096 C CA . LEU A 1 136 ? 7.666 -8.852 -7.356 1 98.47 136 LEU A CA 1
ATOM 1097 C C . LEU A 1 136 ? 7.866 -10.358 -7.224 1 98.47 136 LEU A C 1
ATOM 1099 O O . LEU A 1 136 ? 7.947 -10.882 -6.111 1 98.47 136 LEU A O 1
ATOM 1103 N N . GLN A 1 137 ? 7.946 -10.991 -8.356 1 96.8 137 GLN A N 1
ATOM 1104 C CA . GLN A 1 137 ? 8.182 -12.431 -8.353 1 96.8 137 GLN A CA 1
ATOM 1105 C C . GLN A 1 137 ? 9.448 -12.779 -7.575 1 96.8 137 GLN A C 1
ATOM 1107 O O . GLN A 1 137 ? 9.427 -13.653 -6.705 1 96.8 137 GLN A O 1
ATOM 1112 N N . GLY A 1 138 ? 10.496 -12.087 -7.895 1 94.94 138 GLY A N 1
ATOM 1113 C CA . GLY A 1 138 ? 11.758 -12.31 -7.208 1 94.94 138 GLY A CA 1
ATOM 1114 C C . GLY A 1 138 ? 11.67 -12.082 -5.711 1 94.94 138 GLY A C 1
ATOM 1115 O O . GLY A 1 138 ? 12.19 -12.877 -4.925 1 94.94 138 GLY A O 1
ATOM 1116 N N . CYS A 1 139 ? 10.973 -11.078 -5.317 1 96.27 139 CYS A N 1
ATOM 1117 C CA . CYS A 1 139 ? 10.855 -10.745 -3.901 1 96.27 139 CYS A CA 1
ATOM 1118 C C . CYS A 1 139 ? 10.057 -11.808 -3.156 1 96.27 139 CYS A C 1
ATOM 1120 O O . CYS A 1 139 ? 10.395 -12.167 -2.027 1 96.27 139 CYS A O 1
ATOM 1122 N N . PHE A 1 140 ? 8.992 -12.311 -3.76 1 96.09 140 PHE A N 1
ATOM 1123 C CA . PHE A 1 140 ? 8.19 -13.355 -3.133 1 96.09 140 PHE A CA 1
ATOM 1124 C C . PHE A 1 140 ? 9.019 -14.614 -2.911 1 96.09 140 PHE A C 1
ATOM 1126 O O . PHE A 1 140 ? 8.829 -15.322 -1.92 1 96.09 140 PHE A O 1
ATOM 1133 N N . LEU A 1 141 ? 9.928 -14.881 -3.763 1 91.77 141 LEU A N 1
ATOM 1134 C CA . LEU A 1 141 ? 10.76 -16.076 -3.662 1 91.77 141 LEU A CA 1
ATOM 1135 C C . LEU A 1 141 ? 11.888 -15.87 -2.657 1 91.77 141 LEU A C 1
ATOM 1137 O O . LEU A 1 141 ? 12.216 -16.779 -1.891 1 91.77 141 LEU A O 1
ATOM 1141 N N . LEU A 1 142 ? 12.405 -14.688 -2.602 1 90.17 142 LEU A N 1
ATOM 1142 C CA . LEU A 1 142 ? 13.554 -14.398 -1.751 1 90.17 142 LEU A CA 1
ATOM 1143 C C . LEU A 1 142 ? 13.118 -14.169 -0.308 1 90.17 142 LEU A C 1
ATOM 1145 O O . LEU A 1 142 ? 13.874 -14.449 0.626 1 90.17 142 LEU A O 1
ATOM 1149 N N . HIS A 1 143 ? 11.992 -13.665 -0.151 1 93.47 143 HIS A N 1
ATOM 1150 C CA . HIS A 1 143 ? 11.473 -13.291 1.16 1 93.47 143 HIS A CA 1
ATOM 1151 C C . HIS A 1 143 ? 10.035 -13.766 1.339 1 93.47 143 HIS A C 1
ATOM 1153 O O . HIS A 1 143 ? 9.097 -12.972 1.235 1 93.47 143 HIS A O 1
ATOM 1159 N N . PRO A 1 144 ? 9.809 -14.936 1.728 1 93.03 144 PRO A N 1
ATOM 1160 C CA . PRO A 1 144 ? 8.483 -15.551 1.821 1 93.03 144 PRO A CA 1
ATOM 1161 C C . PRO A 1 144 ? 7.534 -14.773 2.73 1 93.03 144 PRO A C 1
ATOM 1163 O O . PRO A 1 144 ? 6.345 -14.647 2.424 1 93.03 144 PRO A O 1
ATOM 1166 N N . PRO A 1 145 ? 7.991 -14.089 3.757 1 94.24 145 PRO A N 1
ATOM 1167 C CA . PRO A 1 145 ? 7.06 -13.341 4.605 1 94.24 145 PRO A CA 1
ATOM 1168 C C . PRO A 1 145 ? 6.329 -12.235 3.846 1 94.24 145 PRO A C 1
ATOM 1170 O O . PRO A 1 145 ? 5.222 -11.847 4.229 1 94.24 145 PRO A O 1
ATOM 1173 N N . SER A 1 146 ? 6.909 -11.746 2.762 1 96.37 146 SER A N 1
ATOM 1174 C CA . SER A 1 146 ? 6.261 -10.703 1.973 1 96.37 146 SER A CA 1
ATOM 1175 C C . SER A 1 146 ? 4.996 -11.224 1.3 1 96.37 146 SER A C 1
ATOM 1177 O O . SER A 1 146 ? 4.125 -10.442 0.913 1 96.37 146 SER A O 1
ATOM 1179 N N . ARG A 1 147 ? 4.878 -12.538 1.193 1 96.56 147 ARG A N 1
ATOM 1180 C CA . ARG A 1 147 ? 3.682 -13.132 0.605 1 96.56 147 ARG A CA 1
ATOM 1181 C C . ARG A 1 147 ? 2.463 -12.901 1.491 1 96.56 147 ARG A C 1
ATOM 1183 O O . ARG A 1 147 ? 1.326 -12.944 1.016 1 96.56 147 ARG A O 1
ATOM 1190 N N . ASN A 1 148 ? 2.716 -12.711 2.723 1 94.71 148 ASN A N 1
ATOM 1191 C CA . ASN A 1 148 ? 1.624 -12.501 3.669 1 94.71 148 ASN A CA 1
ATOM 1192 C C . ASN A 1 148 ? 0.848 -11.226 3.355 1 94.71 148 ASN A C 1
ATOM 1194 O O . ASN A 1 148 ? -0.302 -11.075 3.772 1 94.71 148 ASN A O 1
ATOM 1198 N N . LEU A 1 149 ? 1.419 -10.337 2.63 1 96.3 149 LEU A N 1
ATOM 1199 C CA . LEU A 1 149 ? 0.728 -9.12 2.22 1 96.3 149 LEU A CA 1
ATOM 1200 C C . LEU A 1 149 ? -0.406 -9.438 1.25 1 96.3 149 LEU A C 1
ATOM 1202 O O . LEU A 1 149 ? -1.42 -8.739 1.223 1 96.3 149 LEU A O 1
ATOM 1206 N N . ILE A 1 150 ? -0.241 -10.53 0.553 1 96.61 150 ILE A N 1
ATOM 1207 C CA . ILE A 1 150 ? -1.176 -10.882 -0.51 1 96.61 150 ILE A CA 1
ATOM 1208 C C . ILE A 1 150 ? -2.391 -11.59 0.085 1 96.61 150 ILE A C 1
ATOM 1210 O O . ILE A 1 150 ? -3.383 -11.823 -0.61 1 96.61 150 ILE A O 1
ATOM 1214 N N . THR A 1 151 ? -2.364 -11.862 1.389 1 94.6 151 THR A N 1
ATOM 1215 C CA . THR A 1 151 ? -3.524 -12.432 2.065 1 94.6 151 THR A CA 1
ATOM 1216 C C . THR A 1 151 ? -4.638 -11.397 2.192 1 94.6 151 THR A C 1
ATOM 1218 O O . THR A 1 151 ? -5.792 -11.748 2.448 1 94.6 151 THR A O 1
ATOM 1221 N N . TYR A 1 152 ? -4.261 -10.159 2.066 1 96.59 152 TYR A N 1
ATOM 1222 C CA . TYR A 1 152 ? -5.266 -9.104 2.019 1 96.59 152 TYR A CA 1
ATOM 1223 C C . TYR A 1 152 ? -5.906 -9.021 0.638 1 96.59 152 TYR A C 1
ATOM 1225 O O . TYR A 1 152 ? -5.207 -8.893 -0.37 1 96.59 152 TYR A O 1
ATOM 1233 N N . GLU A 1 153 ? -7.189 -9.024 0.609 1 97.23 153 GLU A N 1
ATOM 1234 C CA . GLU A 1 153 ? -7.935 -9.059 -0.645 1 97.23 153 GLU A CA 1
ATOM 1235 C C . GLU A 1 153 ? -7.604 -7.852 -1.519 1 97.23 153 GLU A C 1
ATOM 1237 O O . GLU A 1 153 ? -7.501 -7.973 -2.741 1 97.23 153 GLU A O 1
ATOM 1242 N N . SER A 1 154 ? -7.434 -6.714 -0.902 1 96.7 154 SER A N 1
ATOM 1243 C CA . SER A 1 154 ? -7.153 -5.492 -1.647 1 96.7 154 SER A CA 1
ATOM 1244 C C . SER A 1 154 ? -5.852 -5.61 -2.434 1 96.7 154 SER A C 1
ATOM 1246 O O . SER A 1 154 ? -5.753 -5.111 -3.557 1 96.7 154 SER A O 1
ATOM 1248 N N . LYS A 1 155 ? -4.858 -6.263 -1.834 1 97.32 155 LYS A N 1
ATOM 1249 C CA . LYS A 1 155 ? -3.564 -6.412 -2.493 1 97.32 155 LYS A CA 1
ATOM 1250 C C . LYS A 1 155 ? -3.618 -7.485 -3.576 1 97.32 155 LYS A C 1
ATOM 1252 O O . LYS A 1 155 ? -3.091 -7.293 -4.674 1 97.32 155 LYS A O 1
ATOM 1257 N N . MET A 1 156 ? -4.301 -8.599 -3.277 1 97.79 156 MET A N 1
ATOM 1258 C CA . MET A 1 156 ? -4.491 -9.636 -4.286 1 97.79 156 MET A CA 1
ATOM 1259 C C . MET A 1 156 ? -5.263 -9.095 -5.484 1 97.79 156 MET A C 1
ATOM 1261 O O . MET A 1 156 ? -4.935 -9.404 -6.631 1 97.79 156 MET A O 1
ATOM 1265 N N . TRP A 1 157 ? -6.165 -8.279 -5.218 1 97.46 157 TRP A N 1
ATOM 1266 C CA . TRP A 1 157 ? -7.019 -7.74 -6.271 1 97.46 157 TRP A CA 1
ATOM 1267 C C . TRP A 1 157 ? -6.214 -6.876 -7.236 1 97.46 157 TRP A C 1
ATOM 1269 O O . TRP A 1 157 ? -6.482 -6.865 -8.44 1 97.46 157 TRP A O 1
ATOM 1279 N N . VAL A 1 158 ? -5.258 -6.158 -6.695 1 97.36 158 VAL A N 1
ATOM 1280 C CA . VAL A 1 158 ? -4.419 -5.312 -7.537 1 97.36 158 VAL A CA 1
ATOM 1281 C C . VAL A 1 158 ? -3.764 -6.155 -8.628 1 97.36 158 VAL A C 1
ATOM 1283 O O . VAL A 1 158 ? -3.617 -5.703 -9.766 1 97.36 158 VAL A O 1
ATOM 1286 N N . LEU A 1 159 ? -3.418 -7.408 -8.31 1 97.97 159 LEU A N 1
ATOM 1287 C CA . LEU A 1 159 ? -2.792 -8.312 -9.268 1 97.97 159 LEU A CA 1
ATOM 1288 C C . LEU A 1 159 ? -3.835 -8.932 -10.191 1 97.97 159 LEU A C 1
ATOM 1290 O O . LEU A 1 159 ? -3.681 -8.907 -11.415 1 97.97 159 LEU A O 1
ATOM 1294 N N . LEU A 1 160 ? -4.923 -9.347 -9.669 1 97.91 160 LEU A N 1
ATOM 1295 C CA . LEU A 1 160 ? -5.913 -10.117 -10.415 1 97.91 160 LEU A CA 1
ATOM 1296 C C . LEU A 1 160 ? -6.581 -9.256 -11.481 1 97.91 160 LEU A C 1
ATOM 1298 O O . LEU A 1 160 ? -7.013 -9.767 -12.517 1 97.91 160 LEU A O 1
ATOM 1302 N N . GLU A 1 161 ? -6.593 -7.982 -11.253 1 96.02 161 GLU A N 1
ATOM 1303 C CA . GLU A 1 161 ? -7.252 -7.073 -12.186 1 96.02 161 GLU A CA 1
ATOM 1304 C C . GLU A 1 161 ? -6.576 -7.101 -13.554 1 96.02 161 GLU A C 1
ATOM 1306 O O . GLU A 1 161 ? -7.21 -6.815 -14.572 1 96.02 161 GLU A O 1
ATOM 1311 N N . PHE A 1 162 ? -5.403 -7.578 -13.64 1 97.55 162 PHE A N 1
ATOM 1312 C CA . PHE A 1 162 ? -4.637 -7.544 -14.88 1 97.55 162 PHE A CA 1
ATOM 1313 C C . PHE A 1 162 ? -4.792 -8.851 -15.649 1 97.55 162 PHE A C 1
ATOM 1315 O O . PHE A 1 162 ? -4.262 -8.995 -16.752 1 97.55 162 PHE A O 1
ATOM 1322 N N . LEU A 1 163 ? -5.557 -9.785 -15.037 1 97.5 163 LEU A N 1
ATOM 1323 C CA . LEU A 1 163 ? -5.835 -11.038 -15.73 1 97.5 163 LEU A CA 1
ATOM 1324 C C . LEU A 1 163 ? -7.046 -10.896 -16.646 1 97.5 163 LEU A C 1
ATOM 1326 O O . LEU A 1 163 ? -8.056 -11.579 -16.459 1 97.5 163 LEU A O 1
ATOM 1330 N N . SER A 1 164 ? -6.952 -9.996 -17.53 1 95.13 164 SER A N 1
ATOM 1331 C CA . SER A 1 164 ? -8.03 -9.707 -18.47 1 95.13 164 SER A CA 1
ATOM 1332 C C . SER A 1 164 ? -7.487 -9.444 -19.87 1 95.13 164 SER A C 1
ATOM 1334 O O . SER A 1 164 ? -6.442 -8.81 -20.028 1 95.13 164 SER A O 1
ATOM 1336 N N . PRO A 1 165 ? -8.199 -9.903 -20.869 1 93.78 165 PRO A N 1
ATOM 1337 C CA . PRO A 1 165 ? -7.758 -9.704 -22.252 1 93.78 165 PRO A CA 1
ATOM 1338 C C . PRO A 1 165 ? -7.721 -8.231 -22.652 1 93.78 165 PRO A C 1
ATOM 1340 O O . PRO A 1 165 ? -7.232 -7.893 -23.733 1 93.78 165 PRO A O 1
ATOM 1343 N N . ARG A 1 166 ? -8.214 -7.341 -21.79 1 92.64 166 ARG A N 1
ATOM 1344 C CA . ARG A 1 166 ? -8.123 -5.909 -22.053 1 92.64 166 ARG A CA 1
ATOM 1345 C C . ARG A 1 166 ? -6.682 -5.423 -21.949 1 92.64 166 ARG A C 1
ATOM 1347 O O . ARG A 1 166 ? -6.343 -4.354 -22.461 1 92.64 166 ARG A O 1
ATOM 1354 N N . TYR A 1 167 ? -5.9 -6.219 -21.309 1 94.62 167 TYR A N 1
ATOM 1355 C CA . TYR A 1 167 ? -4.495 -5.855 -21.169 1 94.62 167 TYR A CA 1
ATOM 1356 C C . TYR A 1 167 ? -3.633 -6.612 -22.171 1 94.62 167 TYR A C 1
ATOM 1358 O O . TYR A 1 167 ? -4.067 -7.617 -22.739 1 94.62 167 TYR A O 1
ATOM 1366 N N . SER A 1 168 ? -2.435 -6.135 -22.386 1 94.52 168 SER A N 1
ATOM 1367 C CA . SER A 1 168 ? -1.511 -6.744 -23.337 1 94.52 168 SER A CA 1
ATOM 1368 C C . SER A 1 168 ? -1.124 -8.154 -22.905 1 94.52 168 SER A C 1
ATOM 1370 O O . SER A 1 168 ? -0.913 -8.41 -21.718 1 94.52 168 SER A O 1
ATOM 1372 N N . PRO A 1 169 ? -1.038 -9.079 -23.847 1 96.06 169 PRO A N 1
ATOM 1373 C CA . PRO A 1 169 ? -0.616 -10.443 -23.521 1 96.06 169 PRO A CA 1
ATOM 1374 C C . PRO A 1 169 ? 0.715 -10.487 -22.775 1 96.06 169 PRO A C 1
ATOM 1376 O O . PRO A 1 169 ? 0.918 -11.349 -21.916 1 96.06 169 PRO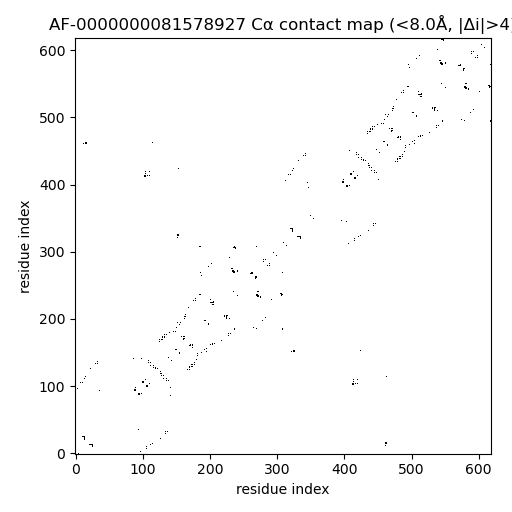 A O 1
ATOM 1379 N N . GLN A 1 170 ? 1.612 -9.53 -23.097 1 96.2 170 GLN A N 1
ATOM 1380 C CA . GLN A 1 170 ? 2.919 -9.504 -22.45 1 96.2 170 GLN A CA 1
ATOM 1381 C C . GLN A 1 170 ? 2.789 -9.216 -20.957 1 96.2 170 GLN A C 1
ATOM 1383 O O . GLN A 1 170 ? 3.534 -9.769 -20.145 1 96.2 170 GLN A O 1
ATOM 1388 N N . VAL A 1 171 ? 1.895 -8.387 -20.608 1 97.76 171 VAL A N 1
ATOM 1389 C CA . VAL A 1 171 ? 1.653 -8.034 -19.212 1 97.76 171 VAL A CA 1
ATOM 1390 C C . VAL A 1 171 ? 1.064 -9.233 -18.471 1 97.76 171 VAL A C 1
ATOM 1392 O O . VAL A 1 171 ? 1.512 -9.572 -17.373 1 97.76 171 VAL A O 1
ATOM 1395 N N . ILE A 1 172 ? 0.093 -9.854 -19.11 1 98.31 172 ILE A N 1
ATOM 1396 C CA . ILE A 1 172 ? -0.559 -11.015 -18.514 1 98.31 172 ILE A CA 1
ATOM 1397 C C . ILE A 1 172 ? 0.461 -12.134 -18.317 1 98.31 172 ILE A C 1
ATOM 1399 O O . ILE A 1 172 ? 0.505 -12.763 -17.257 1 98.31 172 ILE A O 1
ATOM 1403 N N . GLU A 1 173 ? 1.253 -12.363 -19.312 1 97.75 173 GLU A N 1
ATOM 1404 C CA . GLU A 1 173 ? 2.287 -13.392 -19.265 1 97.75 173 GLU A CA 1
ATOM 1405 C C . GLU A 1 173 ? 3.253 -13.151 -18.109 1 97.75 173 GLU A C 1
ATOM 1407 O O . GLU A 1 173 ? 3.664 -14.094 -17.429 1 97.75 173 GLU A O 1
ATOM 1412 N N . ALA A 1 174 ? 3.61 -11.891 -17.881 1 97.72 174 ALA A N 1
ATOM 1413 C CA . ALA A 1 174 ? 4.549 -11.527 -16.823 1 97.72 174 ALA A CA 1
ATOM 1414 C C . ALA A 1 174 ? 3.907 -11.677 -15.446 1 97.72 174 ALA A C 1
ATOM 1416 O O . ALA A 1 174 ? 4.601 -11.911 -14.454 1 97.72 174 ALA A O 1
ATOM 1417 N N . LEU A 1 175 ? 2.614 -11.582 -15.336 1 98.59 175 LEU A N 1
ATOM 1418 C CA . LEU A 1 175 ? 1.883 -11.569 -14.074 1 98.59 175 LEU A CA 1
ATOM 1419 C C . LEU A 1 175 ? 1.694 -12.985 -13.54 1 98.59 175 LEU A C 1
ATOM 1421 O O . LEU A 1 175 ? 1.702 -13.201 -12.326 1 98.59 175 LEU A O 1
ATOM 1425 N N . ILE A 1 176 ? 1.558 -13.947 -14.357 1 98.48 176 ILE A N 1
ATOM 1426 C CA . ILE A 1 176 ? 1.146 -15.293 -13.976 1 98.48 176 ILE A CA 1
ATOM 1427 C C . ILE A 1 176 ? 2.193 -15.912 -13.053 1 98.48 176 ILE A C 1
ATOM 1429 O O . ILE A 1 176 ? 1.859 -16.429 -11.984 1 98.48 176 ILE A O 1
ATOM 1433 N N . PRO A 1 177 ? 3.492 -15.786 -13.387 1 97.7 177 PRO A N 1
ATOM 1434 C CA . PRO A 1 177 ? 4.481 -16.328 -12.452 1 97.7 177 PRO A CA 1
ATOM 1435 C C . PRO A 1 177 ? 4.47 -15.613 -11.102 1 97.7 177 PRO A C 1
ATOM 1437 O O . PRO A 1 177 ? 4.814 -16.212 -10.08 1 97.7 177 PRO A O 1
ATOM 1440 N N . VAL A 1 178 ? 4.088 -14.365 -11.082 1 98.53 178 VAL A N 1
ATOM 1441 C CA . VAL A 1 178 ? 3.959 -13.63 -9.828 1 98.53 178 VAL A CA 1
ATOM 1442 C C . VAL A 1 178 ? 2.901 -14.291 -8.948 1 98.53 178 VAL A C 1
ATOM 1444 O O . VAL A 1 178 ? 3.122 -14.501 -7.753 1 98.53 178 VAL A O 1
ATOM 1447 N N . LEU A 1 179 ? 1.817 -14.642 -9.535 1 98.48 179 LEU A N 1
ATOM 1448 C CA . LEU A 1 179 ? 0.748 -15.315 -8.806 1 98.48 179 LEU A CA 1
ATOM 1449 C C . LEU A 1 179 ? 1.218 -16.666 -8.276 1 98.48 179 LEU A C 1
ATOM 1451 O O . LEU A 1 179 ? 0.994 -16.991 -7.108 1 98.48 179 LEU A O 1
ATOM 1455 N N . VAL A 1 180 ? 1.916 -17.437 -9.082 1 97.13 180 VAL A N 1
ATOM 1456 C CA . VAL A 1 180 ? 2.438 -18.726 -8.641 1 97.13 180 VAL A CA 1
ATOM 1457 C C . VAL A 1 180 ? 3.329 -18.532 -7.416 1 97.13 180 VAL A C 1
ATOM 1459 O O . VAL A 1 180 ? 3.17 -19.225 -6.409 1 97.13 180 VAL A O 1
ATOM 1462 N N . SER A 1 181 ? 4.186 -17.54 -7.507 1 97.1 181 SER A N 1
ATOM 1463 C CA . SER A 1 181 ? 5.149 -17.301 -6.437 1 97.1 181 SER A CA 1
ATOM 1464 C C . SER A 1 181 ? 4.455 -16.835 -5.163 1 97.1 181 SER A C 1
ATOM 1466 O O . SER A 1 181 ? 4.935 -17.094 -4.057 1 97.1 181 SER A O 1
ATOM 1468 N N . SER A 1 182 ? 3.313 -16.172 -5.29 1 97.57 182 SER A N 1
ATOM 1469 C CA . SER A 1 182 ? 2.587 -15.697 -4.116 1 97.57 182 SER A CA 1
ATOM 1470 C C . SER A 1 182 ? 1.756 -16.813 -3.492 1 97.57 182 SER A C 1
ATOM 1472 O O . SER A 1 182 ? 1.421 -16.755 -2.307 1 97.57 182 SER A O 1
ATOM 1474 N N . LEU A 1 183 ? 1.461 -17.878 -4.233 1 97 183 LEU A N 1
ATOM 1475 C CA . LEU A 1 183 ? 0.509 -18.898 -3.809 1 97 183 LEU A CA 1
ATOM 1476 C C . LEU A 1 183 ? 1.232 -20.163 -3.359 1 97 183 LEU A C 1
ATOM 1478 O O . LEU A 1 183 ? 0.691 -20.949 -2.578 1 97 183 LEU A O 1
ATOM 1482 N N . VAL A 1 184 ? 2.422 -20.368 -3.846 1 92.11 184 VAL A N 1
ATOM 1483 C CA . VAL A 1 184 ? 3.13 -21.622 -3.61 1 92.11 184 VAL A CA 1
ATOM 1484 C C . VAL A 1 184 ? 3.282 -21.856 -2.108 1 92.11 184 VAL A C 1
ATOM 1486 O O . VAL A 1 184 ? 3.733 -20.97 -1.379 1 92.11 184 VAL A O 1
ATOM 1489 N N . ARG A 1 185 ? 2.764 -22.983 -1.641 1 88 185 ARG A N 1
ATOM 1490 C CA . ARG A 1 185 ? 2.806 -23.432 -0.253 1 88 185 ARG A CA 1
ATOM 1491 C C . ARG A 1 185 ? 2.169 -22.403 0.675 1 88 185 ARG A C 1
ATOM 1493 O O . ARG A 1 185 ? 2.62 -22.217 1.807 1 88 185 ARG A O 1
ATOM 1500 N N . ASN A 1 186 ? 1.256 -21.662 0.104 1 93.74 186 ASN A N 1
ATOM 1501 C CA . ASN A 1 186 ? 0.556 -20.637 0.871 1 93.74 186 ASN A CA 1
ATOM 1502 C C . ASN A 1 186 ? -0.958 -20.775 0.74 1 93.74 186 ASN A C 1
ATOM 1504 O O . ASN A 1 186 ? -1.579 -20.095 -0.079 1 93.74 186 ASN A O 1
ATOM 1508 N N . VAL A 1 187 ? -1.513 -21.587 1.575 1 94.93 187 VAL A N 1
ATOM 1509 C CA . VAL A 1 187 ? -2.915 -21.978 1.474 1 94.93 187 VAL A CA 1
ATOM 1510 C C . VAL A 1 187 ? -3.81 -20.765 1.72 1 94.93 187 VAL A C 1
ATOM 1512 O O . VAL A 1 187 ? -4.772 -20.536 0.983 1 94.93 187 VAL A O 1
ATOM 1515 N N . PRO A 1 188 ? -3.496 -19.925 2.708 1 94.96 188 PRO A N 1
ATOM 1516 C CA . PRO A 1 188 ? -4.328 -18.733 2.887 1 94.96 188 PRO A CA 1
ATOM 1517 C C . PRO A 1 188 ? -4.437 -17.894 1.616 1 94.96 188 PRO A C 1
ATOM 1519 O O . PRO A 1 188 ? -5.53 -17.447 1.259 1 94.96 188 PRO A O 1
ATOM 1522 N N . ASN A 1 189 ? -3.388 -17.699 0.907 1 97.19 189 ASN A N 1
ATOM 1523 C CA . ASN A 1 189 ? -3.411 -16.936 -0.337 1 97.19 189 ASN A CA 1
ATOM 1524 C C . ASN A 1 189 ? -4.234 -17.641 -1.411 1 97.19 189 ASN A C 1
ATOM 1526 O O . ASN A 1 189 ? -4.929 -16.99 -2.194 1 97.19 189 ASN A O 1
ATOM 1530 N N . ILE A 1 190 ? -4.136 -18.963 -1.441 1 97.59 190 ILE A N 1
ATOM 1531 C CA . ILE A 1 190 ? -4.903 -19.724 -2.421 1 97.59 190 ILE A CA 1
ATOM 1532 C C . ILE A 1 190 ? -6.396 -19.522 -2.176 1 97.59 190 ILE A C 1
ATOM 1534 O O . ILE A 1 190 ? -7.169 -19.349 -3.122 1 97.59 190 ILE A O 1
ATOM 1538 N N . ARG A 1 191 ? -6.778 -19.518 -0.898 1 97.25 191 ARG A N 1
ATOM 1539 C CA . ARG A 1 191 ? -8.188 -19.342 -0.564 1 97.25 191 ARG A CA 1
ATOM 1540 C C . ARG A 1 191 ? -8.679 -17.959 -0.976 1 97.25 191 ARG A C 1
ATOM 1542 O O . ARG A 1 191 ? -9.791 -17.817 -1.49 1 97.25 191 ARG A O 1
ATOM 1549 N N . ILE A 1 192 ? -7.874 -16.941 -0.803 1 97.33 192 ILE A N 1
ATOM 1550 C CA . ILE A 1 192 ? -8.239 -15.589 -1.211 1 97.33 192 ILE A CA 1
ATOM 1551 C C . ILE A 1 192 ? -8.327 -15.515 -2.734 1 97.33 192 ILE A C 1
ATOM 1553 O O . ILE A 1 192 ? -9.271 -14.939 -3.28 1 97.33 192 ILE A O 1
ATOM 1557 N N . PHE A 1 193 ? -7.351 -16.122 -3.389 1 98.28 193 PHE A N 1
ATOM 1558 C CA . PHE A 1 193 ? -7.318 -16.211 -4.844 1 98.28 193 PHE A CA 1
ATOM 1559 C C . PHE A 1 193 ? -8.61 -16.819 -5.379 1 98.28 193 PHE A C 1
ATOM 1561 O O . PHE A 1 193 ? -9.211 -16.288 -6.315 1 98.28 193 PHE A O 1
ATOM 1568 N N . GLU A 1 194 ? -9.09 -17.839 -4.726 1 97.76 194 GLU A N 1
ATOM 1569 C CA . GLU A 1 194 ? -10.317 -18.524 -5.123 1 97.76 194 GLU A CA 1
ATOM 1570 C C . GLU A 1 194 ? -11.543 -17.655 -4.861 1 97.76 194 GLU A C 1
ATOM 1572 O O . GLU A 1 194 ? -12.425 -17.542 -5.716 1 97.76 194 GLU A O 1
ATOM 1577 N N . ARG A 1 195 ? -11.538 -17.056 -3.786 1 95.59 195 ARG A N 1
ATOM 1578 C CA . ARG A 1 195 ? -12.678 -16.24 -3.382 1 95.59 195 ARG A CA 1
ATOM 1579 C C . ARG A 1 195 ? -12.857 -15.048 -4.317 1 95.59 195 ARG A C 1
ATOM 1581 O O . ARG A 1 195 ? -13.983 -14.615 -4.571 1 95.59 195 ARG A O 1
ATOM 1588 N N . LEU A 1 196 ? -11.76 -14.578 -4.877 1 97.36 196 LEU A N 1
ATOM 1589 C CA . LEU A 1 196 ? -11.81 -13.385 -5.715 1 97.36 196 LEU A CA 1
ATOM 1590 C C . LEU A 1 196 ? -12.003 -13.759 -7.181 1 97.36 196 LEU A C 1
ATOM 1592 O O . LEU A 1 196 ? -11.924 -12.899 -8.061 1 97.36 196 LEU A O 1
ATOM 1596 N N . GLY A 1 197 ? -12.19 -15.029 -7.439 1 97.1 197 GLY A N 1
ATOM 1597 C CA . GLY A 1 197 ? -12.482 -15.476 -8.792 1 97.1 197 GLY A CA 1
ATOM 1598 C C . GLY A 1 197 ? -11.235 -15.743 -9.614 1 97.1 197 GLY A C 1
ATOM 1599 O O . GLY A 1 197 ? -11.287 -15.746 -10.846 1 97.1 197 GLY A O 1
ATOM 1600 N N . GLY A 1 198 ? -10.121 -15.943 -8.95 1 98.19 198 GLY A N 1
ATOM 1601 C CA . GLY A 1 198 ? -8.87 -16.213 -9.642 1 98.19 198 GLY A CA 1
ATOM 1602 C C . GLY A 1 198 ? -8.983 -17.328 -10.664 1 98.19 198 GLY A C 1
ATOM 1603 O O . GLY A 1 198 ? -8.616 -17.15 -11.827 1 98.19 198 GLY A O 1
ATOM 1604 N N . PRO A 1 199 ? -9.512 -18.483 -10.237 1 98 199 PRO A N 1
ATOM 1605 C CA . PRO A 1 199 ? -9.654 -19.594 -11.181 1 98 199 PRO A CA 1
ATOM 1606 C C . PRO A 1 199 ? -10.477 -19.22 -12.412 1 98 199 PRO A C 1
ATOM 1608 O O . PRO A 1 199 ? -10.139 -19.619 -13.529 1 98 199 PRO A O 1
ATOM 1611 N N . GLN A 1 200 ? -11.482 -18.435 -12.25 1 97.65 200 GLN A N 1
ATOM 1612 C CA . GLN A 1 200 ? -12.306 -18.006 -13.375 1 97.65 200 GLN A CA 1
ATOM 1613 C C . GLN A 1 200 ? -11.49 -17.194 -14.376 1 97.65 200 GLN A C 1
ATOM 1615 O O . GLN A 1 200 ? -11.557 -17.438 -15.583 1 97.65 200 GLN A O 1
ATOM 1620 N N . TYR A 1 201 ? -10.741 -16.234 -13.859 1 98.09 201 TYR A N 1
ATOM 1621 C CA . TYR A 1 201 ? -9.927 -15.39 -14.727 1 98.09 201 TYR A CA 1
ATOM 1622 C C . TYR A 1 201 ? -8.965 -16.229 -15.558 1 98.09 201 TYR A C 1
ATOM 1624 O O . TYR A 1 201 ? -8.826 -16.013 -16.765 1 98.09 201 TYR A O 1
ATOM 1632 N N . LEU A 1 202 ? -8.346 -17.202 -14.947 1 98.03 202 LEU A N 1
ATOM 1633 C CA . LEU A 1 202 ? -7.363 -18.041 -15.624 1 98.03 202 LEU A CA 1
ATOM 1634 C C . LEU A 1 202 ? -8.032 -18.924 -16.673 1 98.03 202 LEU A C 1
ATOM 1636 O O . LEU A 1 202 ? -7.515 -19.077 -17.782 1 98.03 202 LEU A O 1
ATOM 1640 N N . CYS A 1 203 ? -9.167 -19.445 -16.359 1 97.24 203 CYS A N 1
ATOM 1641 C CA . CYS A 1 203 ? -9.894 -20.288 -17.301 1 97.24 203 CYS A CA 1
ATOM 1642 C C . CYS A 1 203 ? -10.351 -19.484 -18.512 1 97.24 203 CYS A C 1
ATOM 1644 O O . CYS A 1 203 ? -10.294 -19.969 -19.643 1 97.24 203 CYS A O 1
ATOM 1646 N N . GLU A 1 204 ? -10.761 -18.286 -18.263 1 96.58 204 GLU A N 1
ATOM 1647 C CA . GLU A 1 204 ? -11.164 -17.412 -19.361 1 96.58 204 GLU A CA 1
ATOM 1648 C C . GLU A 1 204 ? -9.989 -17.109 -20.285 1 96.58 204 GLU A C 1
ATOM 1650 O O . GLU A 1 204 ? -10.147 -17.072 -21.507 1 96.58 204 GLU A O 1
ATOM 1655 N N . LEU A 1 205 ? -8.868 -16.904 -19.721 1 97.03 205 LEU A N 1
ATOM 1656 C CA . LEU A 1 205 ? -7.674 -16.637 -20.516 1 97.03 205 LEU A CA 1
ATOM 1657 C C . LEU A 1 205 ? -7.267 -17.87 -21.316 1 97.03 205 LEU A C 1
ATOM 1659 O O . LEU A 1 205 ? -6.786 -17.751 -22.445 1 97.03 205 LEU A O 1
ATOM 1663 N N . LEU A 1 206 ? -7.452 -19.046 -20.766 1 95.38 206 LEU A N 1
ATOM 1664 C CA . LEU A 1 206 ? -7.08 -20.294 -21.424 1 95.38 206 LEU A CA 1
ATOM 1665 C C . LEU A 1 206 ? -7.903 -20.508 -22.689 1 95.38 206 LEU A C 1
ATOM 1667 O O . LEU A 1 206 ? -7.386 -20.997 -23.696 1 95.38 206 LEU A O 1
ATOM 1671 N N . THR A 1 207 ? -9.137 -20.057 -22.677 1 93.62 207 THR A N 1
ATOM 1672 C CA . THR A 1 207 ? -10.05 -20.327 -23.782 1 93.62 207 THR A CA 1
ATOM 1673 C C . THR A 1 207 ? -10.217 -19.09 -24.66 1 93.62 207 THR A C 1
ATOM 1675 O O . THR A 1 207 ? -11.037 -19.082 -25.581 1 93.62 207 THR A O 1
ATOM 1678 N N . HIS A 1 208 ? -9.466 -18.069 -24.318 1 93.57 208 HIS A N 1
ATOM 1679 C CA . HIS A 1 208 ? -9.606 -16.818 -25.055 1 93.57 208 HIS A CA 1
ATOM 1680 C C . HIS A 1 208 ? -9.124 -16.97 -26.494 1 93.57 208 HIS A C 1
ATOM 1682 O O . HIS A 1 208 ? -8.058 -17.54 -26.739 1 93.57 208 HIS A O 1
ATOM 1688 N N . LYS A 1 209 ? -9.964 -16.484 -27.411 1 90.22 209 LYS A N 1
ATOM 1689 C CA . LYS A 1 209 ? -9.596 -16.433 -28.823 1 90.22 209 LYS A CA 1
ATOM 1690 C C . LYS A 1 209 ? -9.405 -14.993 -29.289 1 90.22 209 LYS A C 1
ATOM 1692 O O . LYS A 1 209 ? -10.353 -14.205 -29.293 1 90.22 209 LYS A O 1
ATOM 1697 N N . SER A 1 210 ? -8.18 -14.707 -29.577 1 84.99 210 SER A N 1
ATOM 1698 C CA . SER A 1 210 ? -7.887 -13.344 -30.009 1 84.99 210 SER A CA 1
ATOM 1699 C C . SER A 1 210 ? -8.423 -13.082 -31.413 1 84.99 210 SER A C 1
ATOM 1701 O O . SER A 1 210 ? -8.275 -13.919 -32.306 1 84.99 210 SER A O 1
ATOM 1703 N N . ASP A 1 211 ? -9.117 -11.933 -31.534 1 81.56 211 ASP A N 1
ATOM 1704 C CA . ASP A 1 211 ? -9.633 -11.521 -32.836 1 81.56 211 ASP A CA 1
ATOM 1705 C C . ASP A 1 211 ? -8.586 -10.727 -33.615 1 81.56 211 ASP A C 1
ATOM 1707 O O . ASP A 1 211 ? -8.813 -10.357 -34.769 1 81.56 211 ASP A O 1
ATOM 1711 N N . VAL A 1 212 ? -7.474 -10.484 -33.008 1 81.9 212 VAL A N 1
ATOM 1712 C CA . VAL A 1 212 ? -6.441 -9.678 -33.649 1 81.9 212 VAL A CA 1
ATOM 1713 C C . VAL A 1 212 ? -5.353 -10.587 -34.216 1 81.9 212 VAL A C 1
ATOM 1715 O O . VAL A 1 212 ? -4.659 -11.277 -33.466 1 81.9 212 VAL A O 1
ATOM 1718 N N . ALA A 1 213 ? -5.298 -10.85 -35.505 1 76.78 213 ALA A N 1
ATOM 1719 C CA . ALA A 1 213 ? -4.406 -11.758 -36.221 1 76.78 213 ALA A CA 1
ATOM 1720 C C . ALA A 1 213 ? -2.957 -11.561 -35.784 1 76.78 213 ALA A C 1
ATOM 1722 O O . ALA A 1 213 ? -2.217 -12.531 -35.607 1 76.78 213 ALA A O 1
ATOM 1723 N N . GLY A 1 214 ? -2.541 -10.385 -35.489 1 84.45 214 GLY A N 1
ATOM 1724 C CA . GLY A 1 214 ? -1.15 -10.095 -35.183 1 84.45 214 GLY A CA 1
ATOM 1725 C C . GLY A 1 214 ? -0.761 -10.464 -33.764 1 84.45 214 GLY A C 1
ATOM 1726 O O . GLY A 1 214 ? 0.423 -10.471 -33.421 1 84.45 214 GLY A O 1
ATOM 1727 N N . LEU A 1 215 ? -1.664 -10.978 -32.94 1 87.47 215 LEU A N 1
ATOM 1728 C CA . LEU A 1 215 ? -1.341 -11.243 -31.542 1 87.47 215 LEU A CA 1
ATOM 1729 C C . LEU A 1 215 ? -1.503 -12.725 -31.219 1 87.47 215 LEU A C 1
ATOM 1731 O O . LEU A 1 215 ? -1.414 -13.125 -30.056 1 87.47 215 LEU A O 1
ATOM 1735 N N . ALA A 1 216 ? -1.715 -13.574 -32.155 1 89.29 216 ALA A N 1
ATOM 1736 C CA . ALA A 1 216 ? -1.994 -14.994 -31.953 1 89.29 216 ALA A CA 1
ATOM 1737 C C . ALA A 1 216 ? -0.842 -15.681 -31.226 1 89.29 216 ALA A C 1
ATOM 1739 O O . ALA A 1 216 ? -1.064 -16.482 -30.315 1 89.29 216 ALA A O 1
ATOM 1740 N N . ARG A 1 217 ? 0.33 -15.44 -31.682 1 90.52 217 ARG A N 1
ATOM 1741 C CA . ARG A 1 217 ? 1.499 -16.062 -31.069 1 90.52 217 ARG A CA 1
ATOM 1742 C C . ARG A 1 217 ? 1.642 -15.642 -29.61 1 90.52 217 ARG A C 1
ATOM 1744 O O . ARG A 1 217 ? 1.91 -16.475 -28.742 1 90.52 217 ARG A O 1
ATOM 1751 N N . GLU A 1 218 ? 1.513 -14.354 -29.31 1 93.68 218 GLU A N 1
ATOM 1752 C CA . GLU A 1 218 ? 1.618 -13.842 -27.948 1 93.68 218 GLU A CA 1
ATOM 1753 C C . GLU A 1 218 ? 0.548 -14.449 -27.045 1 93.68 218 GLU A C 1
ATOM 1755 O O . GLU A 1 218 ? 0.811 -14.753 -25.88 1 93.68 218 GLU A O 1
ATOM 1760 N N . TRP A 1 219 ? -0.586 -14.638 -27.56 1 95.35 219 TRP A N 1
ATOM 1761 C CA . TRP A 1 219 ? -1.672 -15.208 -26.77 1 95.35 219 TRP A CA 1
ATOM 1762 C C . TRP A 1 219 ? -1.429 -16.688 -26.497 1 95.35 219 TRP A C 1
ATOM 1764 O O . TRP A 1 219 ? -1.804 -17.201 -25.44 1 95.35 219 TRP A O 1
ATOM 1774 N N . LYS A 1 220 ? -0.862 -17.338 -27.453 1 94.48 220 LYS A N 1
ATOM 1775 C CA . LYS A 1 220 ? -0.489 -18.729 -27.216 1 94.48 220 LYS A CA 1
ATOM 1776 C C . LYS A 1 220 ? 0.48 -18.846 -26.043 1 94.48 220 LYS A C 1
ATOM 1778 O O . LYS A 1 220 ? 0.38 -19.775 -25.238 1 94.48 220 LYS A O 1
ATOM 1783 N N . GLU A 1 221 ? 1.406 -17.913 -25.973 1 94.71 221 GLU A N 1
ATOM 1784 C CA . GLU A 1 221 ? 2.345 -17.904 -24.855 1 94.71 221 GLU A CA 1
ATOM 1785 C C . GLU A 1 221 ? 1.62 -17.707 -23.527 1 94.71 221 GLU A C 1
ATOM 1787 O O . GLU A 1 221 ? 1.973 -18.328 -22.522 1 94.71 221 GLU A O 1
ATOM 1792 N N . VAL A 1 222 ? 0.626 -16.83 -23.519 1 97.32 222 VAL A N 1
ATOM 1793 C CA . VAL A 1 222 ? -0.192 -16.615 -22.33 1 97.32 222 VAL A CA 1
ATOM 1794 C C . VAL A 1 222 ? -0.888 -17.917 -21.939 1 97.32 222 VAL A C 1
ATOM 1796 O O . VAL A 1 222 ? -0.884 -18.303 -20.768 1 97.32 222 VAL A O 1
ATOM 1799 N N . GLN A 1 223 ? -1.43 -18.59 -22.893 1 95.98 223 GLN A N 1
ATOM 1800 C CA . GLN A 1 223 ? -2.184 -19.813 -22.638 1 95.98 223 GLN A CA 1
ATOM 1801 C C . GLN A 1 223 ? -1.276 -20.916 -22.1 1 95.98 223 GLN A C 1
ATOM 1803 O O . GLN A 1 223 ? -1.688 -21.705 -21.247 1 95.98 223 GLN A O 1
ATOM 1808 N N . VAL A 1 224 ? -0.057 -20.96 -22.57 1 94.63 224 VAL A N 1
ATOM 1809 C CA . VAL A 1 224 ? 0.91 -21.915 -22.038 1 94.63 224 VAL A CA 1
ATOM 1810 C C . VAL A 1 224 ? 1.173 -21.617 -20.564 1 94.63 224 VAL A C 1
ATOM 1812 O O . VAL A 1 224 ? 1.192 -22.529 -19.734 1 94.63 224 VAL A O 1
ATOM 1815 N N . LYS A 1 225 ? 1.35 -20.349 -20.207 1 95.98 225 LYS A N 1
ATOM 1816 C CA . LYS A 1 225 ? 1.582 -19.954 -18.821 1 95.98 225 LYS A CA 1
ATOM 1817 C C . LYS A 1 225 ? 0.367 -20.263 -17.951 1 95.98 225 LYS A C 1
ATOM 1819 O O . LYS A 1 225 ? 0.511 -20.637 -16.785 1 95.98 225 LYS A O 1
ATOM 1824 N N . VAL A 1 226 ? -0.787 -20.06 -18.518 1 97.51 226 VAL A N 1
ATOM 1825 C CA . VAL A 1 226 ? -2.012 -20.375 -17.79 1 97.51 226 VAL A CA 1
ATOM 1826 C C . VAL A 1 226 ? -2.073 -21.874 -17.503 1 97.51 226 VAL A C 1
ATOM 1828 O O . VAL A 1 226 ? -2.429 -22.286 -16.397 1 97.51 226 VAL A O 1
ATOM 1831 N N . LEU A 1 227 ? -1.724 -22.674 -18.518 1 94.47 227 LEU A N 1
ATOM 1832 C CA . LEU A 1 227 ? -1.703 -24.121 -18.339 1 94.47 227 LEU A CA 1
ATOM 1833 C C . LEU A 1 227 ? -0.739 -24.517 -17.225 1 94.47 227 LEU A C 1
ATOM 1835 O O . LEU A 1 227 ? -1.066 -25.36 -16.386 1 94.47 227 LEU A O 1
ATOM 1839 N N . GLU A 1 228 ? 0.417 -23.918 -17.217 1 93.11 228 GLU A N 1
ATOM 1840 C CA . GLU A 1 228 ? 1.387 -24.151 -16.151 1 93.11 228 GLU A CA 1
ATOM 1841 C C . GLU A 1 228 ? 0.802 -23.797 -14.786 1 93.11 228 GLU A C 1
ATOM 1843 O O . GLU A 1 228 ? 0.989 -24.534 -13.816 1 93.11 228 GLU A O 1
ATOM 1848 N N . PHE A 1 229 ? 0.143 -22.728 -14.739 1 96.85 229 PHE A N 1
ATOM 1849 C CA . PHE A 1 229 ? -0.484 -22.302 -13.493 1 96.85 229 PHE A CA 1
ATOM 1850 C C . PHE A 1 229 ? -1.531 -23.312 -13.04 1 96.85 229 PHE A C 1
ATOM 1852 O O . PHE A 1 229 ? -1.6 -23.655 -11.858 1 96.85 229 PHE A O 1
ATOM 1859 N N . LEU A 1 230 ? -2.336 -23.723 -13.959 1 95.65 230 LEU A N 1
ATOM 1860 C CA . LEU A 1 230 ? -3.406 -24.653 -13.613 1 95.65 230 LEU A CA 1
ATOM 1861 C C . LEU A 1 230 ? -2.835 -25.982 -13.129 1 95.65 230 LEU A C 1
ATOM 1863 O O . LEU A 1 230 ? -3.39 -26.607 -12.222 1 95.65 230 LEU A O 1
ATOM 1867 N N . PHE A 1 231 ? -1.739 -26.441 -13.696 1 91.89 231 PHE A N 1
ATOM 1868 C CA . PHE A 1 231 ? -1.066 -27.635 -13.198 1 91.89 231 PHE A CA 1
ATOM 1869 C C . PHE A 1 231 ? -0.603 -27.435 -11.76 1 91.89 231 PHE A C 1
ATOM 1871 O O . PHE A 1 231 ? -0.802 -28.307 -10.911 1 91.89 231 PHE A O 1
ATOM 1878 N N . PHE A 1 232 ? -0.053 -26.31 -11.527 1 91.61 232 PHE A N 1
ATOM 1879 C CA . PHE A 1 232 ? 0.378 -25.96 -10.178 1 91.61 232 PHE A CA 1
ATOM 1880 C C . PHE A 1 232 ? -0.807 -25.935 -9.22 1 91.61 232 PHE A C 1
ATOM 1882 O O . PHE A 1 232 ? -0.724 -26.459 -8.108 1 91.61 232 PHE A O 1
ATOM 1889 N N . TYR A 1 233 ? -1.852 -25.305 -9.636 1 95.59 233 TYR A N 1
ATOM 1890 C CA . TYR A 1 233 ? -3.044 -25.154 -8.81 1 95.59 233 TYR A CA 1
ATOM 1891 C C . TYR A 1 233 ? -3.631 -26.513 -8.446 1 95.59 233 TYR A C 1
ATOM 1893 O O . TYR A 1 233 ? -4.143 -26.698 -7.339 1 95.59 233 TYR A O 1
ATOM 1901 N N . LEU A 1 234 ? -3.509 -27.49 -9.282 1 92.78 234 LEU A N 1
ATOM 1902 C CA . LEU A 1 234 ? -4.149 -28.791 -9.12 1 92.78 234 LEU A CA 1
ATOM 1903 C C . LEU A 1 234 ? -3.322 -29.694 -8.212 1 92.78 234 LEU A C 1
ATOM 1905 O O . LEU A 1 234 ? -3.777 -30.77 -7.817 1 92.78 234 LEU A O 1
ATOM 1909 N N . ILE A 1 235 ? -2.13 -29.307 -7.877 1 88.46 235 ILE A N 1
ATOM 1910 C CA . ILE A 1 235 ? -1.317 -30.082 -6.945 1 88.46 235 ILE A CA 1
ATOM 1911 C C . ILE A 1 235 ? -2.025 -30.174 -5.596 1 88.46 235 ILE A C 1
ATOM 1913 O O . ILE A 1 235 ? -2.498 -29.166 -5.066 1 88.46 235 ILE A O 1
ATOM 1917 N N . PRO A 1 236 ? -2.144 -31.374 -5.081 1 89.04 236 PRO A N 1
ATOM 1918 C CA . PRO A 1 236 ? -2.785 -31.498 -3.77 1 89.04 236 PRO A CA 1
ATOM 1919 C C . PRO A 1 236 ? -2.023 -30.765 -2.668 1 89.04 236 PRO A C 1
ATOM 1921 O O . PRO A 1 236 ? -0.789 -30.753 -2.669 1 89.04 236 PRO A O 1
ATOM 1924 N N . GLU A 1 237 ? -2.733 -30.257 -1.752 1 90.32 237 GLU A N 1
ATOM 1925 C CA . GLU A 1 237 ? -2.136 -29.436 -0.703 1 90.32 237 GLU A CA 1
ATOM 1926 C C . GLU A 1 237 ? -1.659 -30.294 0.465 1 90.32 237 GLU A C 1
ATOM 1928 O O . GLU A 1 237 ? -0.951 -29.809 1.35 1 90.32 237 GLU A O 1
ATOM 1933 N N . SER A 1 238 ? -2.166 -31.488 0.568 1 85.27 238 SER A N 1
ATOM 1934 C CA . SER A 1 238 ? -1.712 -32.448 1.569 1 85.27 238 SER A CA 1
ATOM 1935 C C . SER A 1 238 ? -1.609 -33.852 0.983 1 85.27 238 SER A C 1
ATOM 1937 O O . SER A 1 238 ? -2.396 -34.226 0.112 1 85.27 238 SER A O 1
ATOM 1939 N N . GLN A 1 239 ? -0.682 -34.692 1.37 1 73.8 239 GLN A N 1
ATOM 1940 C CA . GLN A 1 239 ? -0.47 -36.057 0.9 1 73.8 239 GLN A CA 1
ATOM 1941 C C . GLN A 1 239 ? -1.643 -36.957 1.279 1 73.8 239 GLN A C 1
ATOM 1943 O O . GLN A 1 239 ? -2.003 -37.866 0.527 1 73.8 239 GLN A O 1
ATOM 1948 N N . ASN A 1 240 ? -2.148 -36.805 2.506 1 63.36 240 ASN A N 1
ATOM 1949 C CA . ASN A 1 240 ? -3.171 -37.703 3.032 1 63.36 240 ASN A CA 1
ATOM 1950 C C . ASN A 1 240 ? -4.485 -37.565 2.27 1 63.36 240 ASN A C 1
ATOM 1952 O O . ASN A 1 240 ? -5.406 -38.36 2.462 1 63.36 240 ASN A O 1
ATOM 1956 N N . MET A 1 241 ? -4.627 -36.564 1.51 1 57.38 241 MET A N 1
ATOM 1957 C CA . MET A 1 241 ? -5.909 -36.324 0.854 1 57.38 241 MET A CA 1
ATOM 1958 C C . MET A 1 241 ? -6.044 -37.175 -0.404 1 57.38 241 MET A C 1
ATOM 1960 O O . MET A 1 241 ? -7.157 -37.471 -0.843 1 57.38 241 MET A O 1
ATOM 1964 N N . GLU A 1 242 ? -4.998 -37.62 -1.051 1 56.79 242 GLU A N 1
ATOM 1965 C CA . GLU A 1 242 ? -5.132 -38.427 -2.26 1 56.79 242 GLU A CA 1
ATOM 1966 C C . GLU A 1 242 ? -5.395 -39.891 -1.921 1 56.79 242 GLU A C 1
ATOM 1968 O O . GLU A 1 242 ? -6.068 -40.598 -2.674 1 56.79 242 GLU A O 1
ATOM 1973 N N . SER A 1 243 ? -4.836 -40.41 -0.808 1 49.05 243 SER A N 1
ATOM 1974 C CA . SER A 1 243 ? -4.968 -41.842 -0.556 1 49.05 243 SER A CA 1
ATOM 1975 C C . SER A 1 243 ? -6.427 -42.235 -0.351 1 49.05 243 SER A C 1
ATOM 1977 O O . SER A 1 243 ? -6.8 -43.39 -0.565 1 49.05 243 SER A O 1
ATOM 1979 N N . ASN A 1 244 ? -7.216 -41.321 0.262 1 43.62 244 ASN A N 1
ATOM 1980 C CA . ASN A 1 244 ? -8.517 -41.876 0.622 1 43.62 244 ASN A CA 1
ATOM 1981 C C . ASN A 1 244 ? -9.391 -42.097 -0.609 1 43.62 244 ASN A C 1
ATOM 1983 O O . ASN A 1 244 ? -10.552 -42.494 -0.489 1 43.62 244 ASN A O 1
ATOM 1987 N N . SER A 1 245 ? -9.013 -41.509 -1.711 1 39.97 245 SER A N 1
ATOM 1988 C CA . SER A 1 245 ? -9.942 -41.835 -2.789 1 39.97 245 SER A CA 1
ATOM 1989 C C . SER A 1 245 ? -9.742 -43.266 -3.277 1 39.97 245 SER A C 1
ATOM 1991 O O . SER A 1 245 ? -10.29 -43.657 -4.309 1 39.97 245 SER A O 1
ATOM 1993 N N . SER A 1 246 ? -8.675 -44.07 -2.883 1 36.69 246 SER A N 1
ATOM 1994 C CA . SER A 1 246 ? -8.688 -45.459 -3.329 1 36.69 246 SER A CA 1
ATOM 1995 C C . SER A 1 246 ? -9.937 -46.185 -2.842 1 36.69 246 SER A C 1
ATOM 1997 O O . SER A 1 246 ? -10.563 -45.768 -1.865 1 36.69 246 SER A O 1
ATOM 1999 N N . LEU A 1 247 ? -10.236 -47.527 -3.382 1 35.19 247 LEU A N 1
ATOM 2000 C CA . LEU A 1 247 ? -11.271 -48.551 -3.471 1 35.19 247 LEU A CA 1
ATOM 2001 C C . LEU A 1 247 ? -11.703 -49.009 -2.082 1 35.19 247 LEU A C 1
ATOM 2003 O O . LEU A 1 247 ? -12.268 -50.095 -1.929 1 35.19 247 LEU A O 1
ATOM 2007 N N . ARG A 1 248 ? -11.226 -48.534 -0.928 1 36.28 248 ARG A N 1
ATOM 2008 C CA . ARG A 1 248 ? -11.729 -49.42 0.117 1 36.28 248 ARG A CA 1
ATOM 2009 C C . ARG A 1 248 ? -13.252 -49.386 0.177 1 36.28 248 ARG A C 1
ATOM 2011 O O . ARG A 1 248 ? -13.866 -48.349 -0.084 1 36.28 248 ARG A O 1
ATOM 2018 N N . HIS A 1 249 ? -13.954 -50.595 -0.015 1 33.91 249 HIS A N 1
ATOM 2019 C CA . HIS A 1 249 ? -15.313 -51.083 0.19 1 33.91 249 HIS A CA 1
ATOM 2020 C C . HIS A 1 249 ? -15.955 -50.431 1.41 1 33.91 249 HIS A C 1
ATOM 2022 O O . HIS A 1 249 ? -15.278 -50.166 2.406 1 33.91 249 HIS A O 1
ATOM 2028 N N . PRO A 1 250 ? -17.191 -49.828 1.174 1 36.71 250 PRO A N 1
ATOM 2029 C CA . PRO A 1 250 ? -18.074 -49.192 2.154 1 36.71 250 PRO A CA 1
ATOM 2030 C C . PRO A 1 250 ? -18.243 -50.023 3.424 1 36.71 250 PRO A C 1
ATOM 2032 O O . PRO A 1 250 ? -18.869 -51.086 3.391 1 36.71 250 PRO A O 1
ATOM 2035 N N . VAL A 1 251 ? -17.192 -50.683 4.038 1 34.11 251 VAL A N 1
ATOM 2036 C CA . VAL A 1 251 ? -17.788 -51.264 5.237 1 34.11 251 VAL A CA 1
ATOM 2037 C C . VAL A 1 251 ? -18.509 -50.18 6.034 1 34.11 251 VAL A C 1
ATOM 2039 O O . VAL A 1 251 ? -17.975 -49.086 6.231 1 34.11 251 VAL A O 1
ATOM 2042 N N . ALA A 1 252 ? -19.867 -50.189 6.229 1 32.03 252 ALA A N 1
ATOM 2043 C CA . ALA A 1 252 ? -20.983 -49.457 6.822 1 32.03 252 ALA A CA 1
ATOM 2044 C C . ALA A 1 252 ? -20.644 -48.986 8.233 1 32.03 252 ALA A C 1
ATOM 2046 O O . ALA A 1 252 ? -21.531 -48.595 8.994 1 32.03 252 ALA A O 1
ATOM 2047 N N . SER A 1 253 ? -19.473 -49.297 8.818 1 33.75 253 SER A N 1
ATOM 2048 C CA . SER A 1 253 ? -19.713 -48.941 10.213 1 33.75 253 SER A CA 1
ATOM 2049 C C . SER A 1 253 ? -20.104 -47.474 10.349 1 33.75 253 SER A C 1
ATOM 2051 O O . SER A 1 253 ? -19.641 -46.628 9.58 1 33.75 253 SER A O 1
ATOM 2053 N N . LYS A 1 254 ? -21.13 -47.065 11.145 1 33.72 254 LYS A N 1
ATOM 2054 C CA . LYS A 1 254 ? -21.975 -45.944 11.547 1 33.72 254 LYS A CA 1
ATOM 2055 C C . LYS A 1 254 ? -21.142 -44.692 11.806 1 33.72 254 LYS A C 1
ATOM 2057 O O . LYS A 1 254 ? -21.684 -43.59 11.907 1 33.72 254 LYS A O 1
ATOM 2062 N N . ASN A 1 255 ? -20.056 -44.962 12.584 1 33 255 ASN A N 1
ATOM 2063 C CA . ASN A 1 255 ? -19.651 -43.706 13.207 1 33 255 ASN A CA 1
ATOM 2064 C C . ASN A 1 255 ? -19.092 -42.725 12.18 1 33 255 ASN A C 1
ATOM 2066 O O . ASN A 1 255 ? -17.976 -42.903 11.689 1 33 255 ASN A O 1
ATOM 2070 N N . GLU A 1 256 ? -19.798 -42.372 11.131 1 30.45 256 GLU A N 1
ATOM 2071 C CA . GLU A 1 256 ? -19.49 -41.233 10.272 1 30.45 256 GLU A CA 1
ATOM 2072 C C . GLU A 1 256 ? -18.91 -40.074 11.078 1 30.45 256 GLU A C 1
ATOM 2074 O O . GLU A 1 256 ? -19.654 -39.244 11.604 1 30.45 256 GLU A O 1
ATOM 2079 N N . ARG A 1 257 ? -18.001 -40.363 12.13 1 32.8 257 ARG A N 1
ATOM 2080 C CA . ARG A 1 257 ? -17.325 -39.193 12.682 1 32.8 257 ARG A CA 1
ATOM 2081 C C . ARG A 1 257 ? -16.984 -38.19 11.585 1 32.8 257 ARG A C 1
ATOM 2083 O O . ARG A 1 257 ? -16.502 -38.572 10.516 1 32.8 257 ARG A O 1
ATOM 2090 N N . SER A 1 258 ? -17.868 -37.226 11.387 1 34.37 258 SER A N 1
ATOM 2091 C CA . SER A 1 258 ? -17.57 -35.961 10.724 1 34.37 258 SER A CA 1
ATOM 2092 C C . SER A 1 258 ? -16.068 -35.705 10.67 1 34.37 258 SER A C 1
ATOM 2094 O O . SER A 1 258 ? -15.42 -35.558 11.708 1 34.37 258 SER A O 1
ATOM 2096 N N . SER A 1 259 ? -15.281 -36.493 10.008 1 36.5 259 SER A N 1
ATOM 2097 C CA . SER A 1 259 ? -13.874 -36.165 9.803 1 36.5 259 SER A CA 1
ATOM 2098 C C . SER A 1 259 ? -13.623 -34.671 9.978 1 36.5 259 SER A C 1
ATOM 2100 O O . SER A 1 259 ? -14.226 -33.85 9.285 1 36.5 259 SER A O 1
ATOM 2102 N N . ASN A 1 260 ? -13.581 -34.214 11.162 1 38.87 260 ASN A N 1
ATOM 2103 C CA . ASN A 1 260 ? -13.131 -32.911 11.64 1 38.87 260 ASN A CA 1
ATOM 2104 C C . ASN A 1 260 ? -12.158 -32.26 10.66 1 38.87 260 ASN A C 1
ATOM 2106 O O . ASN A 1 260 ? -11.039 -32.742 10.477 1 38.87 260 ASN A O 1
ATOM 2110 N N . VAL A 1 261 ? -12.48 -31.934 9.467 1 48.29 261 VAL A N 1
ATOM 2111 C CA . VAL A 1 261 ? -11.714 -31.055 8.589 1 48.29 261 VAL A CA 1
ATOM 2112 C C . VAL A 1 261 ? -10.726 -30.233 9.413 1 48.29 261 VAL A C 1
ATOM 2114 O O . VAL A 1 261 ? -11.127 -29.351 10.176 1 48.29 261 VAL A O 1
ATOM 2117 N N . LYS A 1 262 ? -9.824 -30.892 10.022 1 51.01 262 LYS A N 1
ATOM 2118 C CA . LYS A 1 262 ? -8.789 -30.329 10.885 1 51.01 262 LYS A CA 1
ATOM 2119 C C . LYS A 1 262 ? -8.162 -29.089 10.255 1 51.01 262 LYS A C 1
ATOM 2121 O O . LYS A 1 262 ? -7.577 -29.164 9.173 1 51.01 262 LYS A O 1
ATOM 2126 N N . ASN A 1 263 ? -8.749 -27.973 10.5 1 63.99 263 ASN A N 1
ATOM 2127 C CA . ASN A 1 263 ? -8.092 -26.702 10.211 1 63.99 263 ASN A CA 1
ATOM 2128 C C . ASN A 1 263 ? -6.642 -26.7 10.687 1 63.99 263 ASN A C 1
ATOM 2130 O O . ASN A 1 263 ? -6.347 -27.149 11.796 1 63.99 263 ASN A O 1
ATOM 2134 N N . HIS A 1 264 ? -5.724 -26.783 9.784 1 78.52 264 HIS A N 1
ATOM 2135 C CA . HIS A 1 264 ? -4.298 -26.657 10.06 1 78.52 264 HIS A CA 1
ATOM 2136 C C . HIS A 1 264 ? -4.006 -25.42 10.903 1 78.52 264 HIS A C 1
ATOM 2138 O O . HIS A 1 264 ? -4.926 -24.694 11.285 1 78.52 264 HIS A O 1
ATOM 2144 N N . GLU A 1 265 ? -2.885 -25.301 11.262 1 75.79 265 GLU A N 1
ATOM 2145 C CA . GLU A 1 265 ? -2.44 -24.225 12.142 1 75.79 265 GLU A CA 1
ATOM 2146 C C . GLU A 1 265 ? -2.866 -22.861 11.606 1 75.79 265 GLU A C 1
ATOM 2148 O O . GLU A 1 265 ? -3.159 -21.948 12.381 1 75.79 265 GLU A O 1
ATOM 2153 N N . ASP A 1 266 ? -3.051 -22.844 10.276 1 79.69 266 ASP A N 1
ATOM 2154 C CA . ASP A 1 266 ? -3.411 -21.565 9.671 1 79.69 266 ASP A CA 1
ATOM 2155 C C . ASP A 1 266 ? -4.927 -21.394 9.61 1 79.69 266 ASP A C 1
ATOM 2157 O O . ASP A 1 266 ? -5.423 -20.354 9.171 1 79.69 266 ASP A O 1
ATOM 2161 N N . GLY A 1 267 ? -5.655 -22.393 9.954 1 81.4 267 GLY A N 1
ATOM 2162 C CA . GLY A 1 267 ? -7.103 -22.301 10.052 1 81.4 267 GLY A CA 1
ATOM 2163 C C . GLY A 1 267 ? -7.812 -22.635 8.753 1 81.4 267 GLY A C 1
ATOM 2164 O O . GLY A 1 267 ? -9.03 -22.477 8.646 1 81.4 267 GLY A O 1
ATOM 2165 N N . HIS A 1 268 ? -6.976 -23.103 7.804 1 89.8 268 HIS A N 1
ATOM 2166 C CA . HIS A 1 268 ? -7.573 -23.371 6.5 1 89.8 268 HIS A CA 1
ATOM 2167 C C . HIS A 1 268 ? -7.554 -24.862 6.181 1 89.8 268 HIS A C 1
ATOM 2169 O O . HIS A 1 268 ? -6.597 -25.561 6.521 1 89.8 268 HIS A O 1
ATOM 2175 N N . ARG A 1 269 ? -8.572 -25.252 5.538 1 89.51 269 ARG A N 1
ATOM 2176 C CA . ARG A 1 269 ? -8.667 -26.634 5.079 1 89.51 269 ARG A CA 1
ATOM 2177 C C . ARG A 1 269 ? -7.83 -26.852 3.823 1 89.51 269 ARG A C 1
ATOM 2179 O O . ARG A 1 269 ? -7.784 -25.99 2.944 1 89.51 269 ARG A O 1
ATOM 2186 N N . ARG A 1 270 ? -7.201 -27.989 3.749 1 92.8 270 ARG A N 1
ATOM 2187 C CA . ARG A 1 270 ? -6.424 -28.356 2.569 1 92.8 270 ARG A CA 1
ATOM 2188 C C . ARG A 1 270 ? -7.316 -28.971 1.496 1 92.8 270 ARG A C 1
ATOM 2190 O O . ARG A 1 270 ? -8.293 -29.654 1.81 1 92.8 270 ARG A O 1
ATOM 2197 N N . LYS A 1 271 ? -7.045 -28.715 0.292 1 93.53 271 LYS A N 1
ATOM 2198 C CA . LYS A 1 271 ? -7.812 -29.259 -0.824 1 93.53 271 LYS A CA 1
ATOM 2199 C C . LYS A 1 271 ? -6.966 -30.217 -1.658 1 93.53 271 LYS A C 1
ATOM 2201 O O . LYS A 1 271 ? -5.769 -29.992 -1.848 1 93.53 271 LYS A O 1
ATOM 2206 N N . GLY A 1 272 ? -7.592 -31.219 -2.165 1 91.13 272 GLY A N 1
ATOM 2207 C CA . GLY A 1 272 ? -6.945 -32.16 -3.066 1 91.13 272 GLY A CA 1
ATOM 2208 C C . GLY A 1 272 ? -7.195 -31.853 -4.53 1 91.13 272 GLY A C 1
ATOM 2209 O O . GLY A 1 272 ? -7.87 -30.874 -4.858 1 91.13 272 GLY A O 1
ATOM 2210 N N . THR A 1 273 ? -6.687 -32.63 -5.427 1 91.07 273 THR A N 1
ATOM 2211 C CA . THR A 1 273 ? -6.786 -32.45 -6.871 1 91.07 273 THR A CA 1
ATOM 2212 C C . THR A 1 273 ? -8.245 -32.462 -7.318 1 91.07 273 THR A C 1
ATOM 2214 O O . THR A 1 273 ? -8.665 -31.612 -8.107 1 91.07 273 THR A O 1
ATOM 2217 N N . ASN A 1 274 ? -9.043 -33.34 -6.764 1 91.63 274 ASN A N 1
ATOM 2218 C CA . ASN A 1 274 ? -10.43 -33.5 -7.186 1 91.63 274 ASN A CA 1
ATOM 2219 C C . ASN A 1 274 ? -11.273 -32.282 -6.816 1 91.63 274 ASN A C 1
ATOM 2221 O O . ASN A 1 274 ? -12.091 -31.823 -7.614 1 91.63 274 ASN A O 1
ATOM 2225 N N . GLU A 1 275 ? -11.094 -31.849 -5.63 1 94.35 275 GLU A N 1
ATOM 2226 C CA . GLU A 1 275 ? -11.826 -30.663 -5.196 1 94.35 275 GLU A CA 1
ATOM 2227 C C . GLU A 1 275 ? -11.479 -29.453 -6.059 1 94.35 275 GLU A C 1
ATOM 2229 O O . GLU A 1 275 ? -12.362 -28.684 -6.444 1 94.35 275 GLU A O 1
ATOM 2234 N N . LYS A 1 276 ? -10.213 -29.267 -6.345 1 95.43 276 LYS A N 1
ATOM 2235 C CA . LYS A 1 276 ? -9.756 -28.152 -7.17 1 95.43 276 LYS A CA 1
ATOM 2236 C C . LYS A 1 276 ? -10.253 -28.29 -8.606 1 95.43 276 LYS A C 1
ATOM 2238 O O . LYS A 1 276 ? -10.623 -27.298 -9.239 1 95.43 276 LYS A O 1
ATOM 2243 N N . ALA A 1 277 ? -10.284 -29.519 -9.103 1 95.05 277 ALA A N 1
ATOM 2244 C CA . ALA A 1 277 ? -10.824 -29.773 -10.436 1 95.05 277 ALA A CA 1
ATOM 2245 C C . ALA A 1 277 ? -12.3 -29.394 -10.512 1 95.05 277 ALA A C 1
ATOM 2247 O O . ALA A 1 277 ? -12.76 -28.866 -11.526 1 95.05 277 ALA A O 1
ATOM 2248 N N . THR A 1 278 ? -12.99 -29.659 -9.447 1 95.63 278 THR A N 1
ATOM 2249 C CA . THR A 1 278 ? -14.407 -29.318 -9.388 1 95.63 278 THR A CA 1
ATOM 2250 C C . THR A 1 278 ? -14.603 -27.807 -9.475 1 95.63 278 THR A C 1
ATOM 2252 O O . THR A 1 278 ? -15.535 -27.334 -10.129 1 95.63 278 THR A O 1
ATOM 2255 N N . ILE A 1 279 ? -13.732 -27.08 -8.858 1 96.85 279 ILE A N 1
ATOM 2256 C CA . ILE A 1 279 ? -13.78 -25.624 -8.928 1 96.85 279 ILE A CA 1
ATOM 2257 C C . ILE A 1 279 ? -13.556 -25.169 -10.368 1 96.85 279 ILE A C 1
ATOM 2259 O O . ILE A 1 279 ? -14.307 -24.34 -10.888 1 96.85 279 ILE A O 1
ATOM 2263 N N . LEU A 1 280 ? -12.593 -25.74 -11.036 1 96.6 280 LEU A N 1
ATOM 2264 C CA . LEU A 1 280 ? -12.274 -25.358 -12.408 1 96.6 280 LEU A CA 1
ATOM 2265 C C . LEU A 1 280 ? -13.409 -25.733 -13.355 1 96.6 280 LEU A C 1
ATOM 2267 O O . LEU A 1 280 ? -13.65 -25.042 -14.347 1 96.6 280 LEU A O 1
ATOM 2271 N N . ASN A 1 281 ? -14.162 -26.789 -13.055 1 95.61 281 ASN A N 1
ATOM 2272 C CA . ASN A 1 281 ? -15.25 -27.288 -13.89 1 95.61 281 ASN A CA 1
ATOM 2273 C C . ASN A 1 281 ? -16.401 -26.29 -13.966 1 95.61 281 ASN A C 1
ATOM 2275 O O . ASN A 1 281 ? -17.23 -26.359 -14.876 1 95.61 281 ASN A O 1
ATOM 2279 N N . ARG A 1 282 ? -16.377 -25.455 -13.076 1 95.55 282 ARG A N 1
ATOM 2280 C CA . ARG A 1 282 ? -17.408 -24.423 -13.101 1 95.55 282 ARG A CA 1
ATOM 2281 C C . ARG A 1 282 ? -17.19 -23.46 -14.263 1 95.55 282 ARG A C 1
ATOM 2283 O O . ARG A 1 282 ? -18.127 -22.792 -14.706 1 95.55 282 ARG A O 1
ATOM 2290 N N . TYR A 1 283 ? -15.929 -23.427 -14.751 1 94.44 283 TYR A N 1
ATOM 2291 C CA . TYR A 1 283 ? -15.586 -22.409 -15.738 1 94.44 283 TYR A CA 1
ATOM 2292 C C . TYR A 1 283 ? -15.082 -23.047 -17.027 1 94.44 283 TYR A C 1
ATOM 2294 O O . TYR A 1 283 ? -14.95 -22.372 -18.051 1 94.44 283 TYR A O 1
ATOM 2302 N N . LEU A 1 284 ? -14.729 -24.325 -16.907 1 92.9 284 LEU A N 1
ATOM 2303 C CA . LEU A 1 284 ? -14.237 -25.078 -18.056 1 92.9 284 LEU A CA 1
ATOM 2304 C C . LEU A 1 284 ? -15.171 -26.237 -18.387 1 92.9 284 LEU A C 1
ATOM 2306 O O . LEU A 1 284 ? -15.937 -26.687 -17.531 1 92.9 284 LEU A O 1
ATOM 2310 N N . ASN A 1 285 ? -15.065 -26.64 -19.604 1 88.83 285 ASN A N 1
ATOM 2311 C CA . ASN A 1 285 ? -15.746 -27.886 -19.939 1 88.83 285 ASN A CA 1
ATOM 2312 C C . ASN A 1 285 ? -15.12 -29.078 -19.222 1 88.83 285 ASN A C 1
ATOM 2314 O O . ASN A 1 285 ? -13.903 -29.127 -19.035 1 88.83 285 ASN A O 1
ATOM 2318 N N . GLY A 1 286 ? -15.941 -29.935 -18.669 1 87.88 286 GLY A N 1
ATOM 2319 C CA . GLY A 1 286 ? -15.506 -31.098 -17.912 1 87.88 286 GLY A CA 1
ATOM 2320 C C . GLY A 1 286 ? -14.412 -31.887 -18.606 1 87.88 286 GLY A C 1
ATOM 2321 O O . GLY A 1 286 ? -13.51 -32.414 -17.952 1 87.88 286 GLY A O 1
ATOM 2322 N N . GLU A 1 287 ? -14.426 -31.886 -19.875 1 90.3 287 GLU A N 1
ATOM 2323 C CA . GLU A 1 287 ? -13.438 -32.633 -20.648 1 90.3 287 GLU A CA 1
ATOM 2324 C C . GLU A 1 287 ? -12.058 -31.987 -20.551 1 90.3 287 GLU A C 1
ATOM 2326 O O . GLU A 1 287 ? -11.047 -32.684 -20.443 1 90.3 287 GLU A O 1
ATOM 2331 N N . ILE A 1 288 ? -12.066 -30.725 -20.596 1 90.3 288 ILE A N 1
ATOM 2332 C CA . ILE A 1 288 ? -10.804 -29.999 -20.509 1 90.3 288 ILE A CA 1
ATOM 2333 C C . ILE A 1 288 ? -10.178 -30.217 -19.133 1 90.3 288 ILE A C 1
ATOM 2335 O O . ILE A 1 288 ? -8.983 -30.505 -19.027 1 90.3 288 ILE A O 1
ATOM 2339 N N . THR A 1 289 ? -10.907 -30.107 -18.096 1 92.74 289 THR A N 1
ATOM 2340 C CA . THR A 1 289 ? -10.413 -30.297 -16.737 1 92.74 289 THR A CA 1
ATOM 2341 C C . THR A 1 289 ? -9.876 -31.713 -16.55 1 92.74 289 THR A C 1
ATOM 2343 O O . THR A 1 289 ? -8.819 -31.907 -15.946 1 92.74 289 THR A O 1
ATOM 2346 N N . LYS A 1 290 ? -10.633 -32.667 -17.08 1 91.8 290 LYS A N 1
ATOM 2347 C CA . LYS A 1 290 ? -10.191 -34.057 -17.01 1 91.8 290 LYS A CA 1
ATOM 2348 C C . LYS A 1 290 ? -8.854 -34.245 -17.72 1 91.8 290 LYS A C 1
ATOM 2350 O O . LYS A 1 290 ? -7.984 -34.971 -17.234 1 91.8 290 LYS A O 1
ATOM 2355 N N . GLY A 1 291 ? -8.776 -33.635 -18.842 1 90.55 291 GLY A N 1
ATOM 2356 C CA . GLY A 1 291 ? -7.517 -33.68 -19.568 1 90.55 291 GLY A CA 1
ATOM 2357 C C . GLY A 1 291 ? -6.356 -33.097 -18.785 1 90.55 291 GLY A C 1
ATOM 2358 O O . GLY A 1 291 ? -5.255 -33.652 -18.793 1 90.55 291 GLY A O 1
ATOM 2359 N N . LEU A 1 292 ? -6.586 -32.038 -18.114 1 89.62 292 LEU A N 1
ATOM 2360 C CA . LEU A 1 292 ? -5.564 -31.392 -17.297 1 89.62 292 LEU A CA 1
ATOM 2361 C C . LEU A 1 292 ? -5.112 -32.311 -16.166 1 89.62 292 LEU A C 1
ATOM 2363 O O . LEU A 1 292 ? -3.912 -32.459 -15.923 1 89.62 292 LEU A O 1
ATOM 2367 N N . VAL A 1 293 ? -6.05 -32.879 -15.485 1 89.64 293 VAL A N 1
ATOM 2368 C CA . VAL A 1 293 ? -5.757 -33.764 -14.363 1 89.64 293 VAL A CA 1
ATOM 2369 C C . VAL A 1 293 ? -4.964 -34.974 -14.852 1 89.64 293 VAL A C 1
ATOM 2371 O O . VAL A 1 293 ? -3.984 -35.378 -14.221 1 89.64 293 VAL A O 1
ATOM 2374 N N . ALA A 1 294 ? -5.405 -35.529 -15.964 1 89.68 294 ALA A N 1
ATOM 2375 C CA . ALA A 1 294 ? -4.726 -36.682 -16.548 1 89.68 294 ALA A CA 1
ATOM 2376 C C . ALA A 1 294 ? -3.281 -36.345 -16.904 1 89.68 294 ALA A C 1
ATOM 2378 O O . ALA A 1 294 ? -2.369 -37.129 -16.632 1 89.68 294 ALA A O 1
ATOM 2379 N N . GLU A 1 295 ? -3.197 -35.23 -17.504 1 84.57 295 GLU A N 1
ATOM 2380 C CA . GLU A 1 295 ? -1.856 -34.794 -17.883 1 84.57 295 GLU A CA 1
ATOM 2381 C C . GLU A 1 295 ? -0.977 -34.582 -16.653 1 84.57 295 GLU A C 1
ATOM 2383 O O . GLU A 1 295 ? 0.211 -34.91 -16.669 1 84.57 295 GLU A O 1
ATOM 2388 N N . LEU A 1 296 ? -1.462 -34.01 -15.6 1 82.67 296 LEU A N 1
ATOM 2389 C CA . LEU A 1 296 ? -0.741 -33.793 -14.35 1 82.67 296 LEU A CA 1
ATOM 2390 C C . LEU A 1 296 ? -0.271 -35.118 -13.758 1 82.67 296 LEU A C 1
ATOM 2392 O O . LEU A 1 296 ? 0.861 -35.221 -13.279 1 82.67 296 LEU A O 1
ATOM 2396 N N . GLN A 1 297 ? -1.046 -36.128 -13.82 1 81.88 297 GLN A N 1
ATOM 2397 C CA . GLN A 1 297 ? -0.745 -37.437 -13.249 1 81.88 297 GLN A CA 1
ATOM 2398 C C . GLN A 1 297 ? 0.284 -38.182 -14.095 1 81.88 297 GLN A C 1
ATOM 2400 O O . GLN A 1 297 ? 1.104 -38.934 -13.564 1 81.88 297 GLN A O 1
ATOM 2405 N N . THR A 1 298 ? 0.199 -37.911 -15.371 1 80.41 298 THR A N 1
ATOM 2406 C CA . THR A 1 298 ? 1.081 -38.62 -16.291 1 80.41 298 THR A CA 1
ATOM 2407 C C . THR A 1 298 ? 2.449 -37.946 -16.356 1 80.41 298 THR A C 1
ATOM 2409 O O . THR A 1 298 ? 3.481 -38.611 -16.243 1 80.41 298 THR A O 1
ATOM 2412 N N . SER A 1 299 ? 2.419 -36.662 -16.459 1 73.81 299 SER A N 1
ATOM 2413 C CA . SER A 1 299 ? 3.665 -35.946 -16.71 1 73.81 299 SER A CA 1
ATOM 2414 C C . SER A 1 299 ? 4.376 -35.598 -15.406 1 73.81 299 SER A C 1
ATOM 2416 O O . SER A 1 299 ? 5.595 -35.419 -15.386 1 73.81 299 SER A O 1
ATOM 2418 N N . LYS A 1 300 ? 3.741 -35.7 -14.367 1 71.32 300 LYS A N 1
ATOM 2419 C CA . LYS A 1 300 ? 4.276 -35.321 -13.062 1 71.32 300 LYS A CA 1
ATOM 2420 C C . LYS A 1 300 ? 5.272 -34.172 -13.188 1 71.32 300 LYS A C 1
ATOM 2422 O O . LYS A 1 300 ? 6.426 -34.294 -12.773 1 71.32 300 LYS A O 1
ATOM 2427 N N . PRO A 1 301 ? 4.888 -33.153 -13.837 1 66.67 301 PRO A N 1
ATOM 2428 C CA . PRO A 1 301 ? 5.807 -32.06 -14.164 1 66.67 301 PRO A CA 1
ATOM 2429 C C . PRO A 1 301 ? 6.533 -31.513 -12.937 1 66.67 301 PRO A C 1
ATOM 2431 O O . PRO A 1 301 ? 7.596 -30.9 -13.067 1 66.67 301 PRO A O 1
ATOM 2434 N N . PHE A 1 302 ? 6.003 -31.739 -11.71 1 67.2 302 PHE A N 1
ATOM 2435 C CA . PHE A 1 302 ? 6.616 -31.213 -10.496 1 67.2 302 PHE A CA 1
ATOM 2436 C C . PHE A 1 302 ? 7.199 -32.339 -9.651 1 67.2 302 PHE A C 1
ATOM 2438 O O . PHE A 1 302 ? 7.565 -32.129 -8.493 1 67.2 302 PHE A O 1
ATOM 2445 N N . GLY A 1 303 ? 7.415 -33.587 -10.086 1 59.08 303 GLY A N 1
ATOM 2446 C CA . GLY A 1 303 ? 7.942 -34.742 -9.376 1 59.08 303 GLY A CA 1
ATOM 2447 C C . GLY A 1 303 ? 6.928 -35.386 -8.449 1 59.08 303 GLY A C 1
ATOM 2448 O O . GLY A 1 303 ? 5.741 -35.056 -8.494 1 59.08 303 GLY A O 1
ATOM 2449 N N . GLU A 1 304 ? 7.354 -36.587 -7.745 1 59.7 304 GLU A N 1
ATOM 2450 C CA . GLU A 1 304 ? 6.539 -37.205 -6.704 1 59.7 304 GLU A CA 1
ATOM 2451 C C . GLU A 1 304 ? 6.358 -36.267 -5.514 1 59.7 304 GLU A C 1
ATOM 2453 O O . GLU A 1 304 ? 7.337 -35.811 -4.921 1 59.7 304 GLU A O 1
ATOM 2458 N N . MET A 1 305 ? 5.359 -35.561 -5.575 1 57.84 305 MET A N 1
ATOM 2459 C CA . MET A 1 305 ? 5.261 -34.446 -4.636 1 57.84 305 MET A CA 1
ATOM 2460 C C . MET A 1 305 ? 4.785 -34.926 -3.269 1 57.84 305 MET A C 1
ATOM 2462 O O . MET A 1 305 ? 3.692 -35.482 -3.148 1 57.84 305 MET A O 1
ATOM 2466 N N . ASN A 1 306 ? 5.639 -35.365 -2.454 1 62 306 ASN A N 1
ATOM 2467 C CA . ASN A 1 306 ? 5.289 -35.477 -1.042 1 62 306 ASN A CA 1
ATOM 2468 C C . ASN A 1 306 ? 5.153 -34.105 -0.387 1 62 306 ASN A C 1
ATOM 2470 O O . ASN A 1 306 ? 6.088 -33.625 0.257 1 62 306 ASN A O 1
ATOM 2474 N N . ILE A 1 307 ? 3.959 -33.457 -0.724 1 69.28 307 ILE A N 1
ATOM 2475 C CA . ILE A 1 307 ? 3.905 -32.029 -0.431 1 69.28 307 ILE A CA 1
ATOM 2476 C C . ILE A 1 307 ? 2.96 -31.778 0.742 1 69.28 307 ILE A C 1
ATOM 2478 O O . ILE A 1 307 ? 1.897 -32.397 0.834 1 69.28 307 ILE A O 1
ATOM 2482 N N . GLU A 1 308 ? 3.432 -31.21 1.714 1 76.86 308 GLU A N 1
ATOM 2483 C CA . GLU A 1 308 ? 2.6 -30.636 2.768 1 76.86 308 GLU A CA 1
ATOM 2484 C C . GLU A 1 308 ? 2.644 -29.111 2.737 1 76.86 308 GLU A C 1
ATOM 2486 O O . GLU A 1 308 ? 3.694 -28.511 2.977 1 76.86 308 GLU A O 1
ATOM 2491 N N . TRP A 1 309 ? 1.498 -28.56 2.283 1 81.83 309 TRP A N 1
ATOM 2492 C CA . TRP A 1 309 ? 1.436 -27.103 2.238 1 81.83 309 TRP A CA 1
ATOM 2493 C C . TRP A 1 309 ? 1.079 -26.53 3.606 1 81.83 309 TRP A C 1
ATOM 2495 O O . TRP A 1 309 ? 0.267 -27.106 4.334 1 81.83 309 TRP A O 1
ATOM 2505 N N . MET B 1 1 ? 0.467 -17.414 18.145 1 71.88 1 MET B N 1
ATOM 2506 C CA . MET B 1 1 ? 0.025 -16.045 17.897 1 71.88 1 MET B CA 1
ATOM 2507 C C . MET B 1 1 ? -0.801 -15.519 19.067 1 71.88 1 MET B C 1
ATOM 2509 O O . MET B 1 1 ? -1.608 -16.252 19.641 1 71.88 1 MET B O 1
ATOM 2513 N N . SER B 1 2 ? -0.469 -14.311 19.595 1 82.81 2 SER B N 1
ATOM 2514 C CA . SER B 1 2 ? -1.225 -13.719 20.694 1 82.81 2 SER B CA 1
ATOM 2515 C C . SER B 1 2 ? -2.657 -13.405 20.274 1 82.81 2 SER B C 1
ATOM 2517 O O . SER B 1 2 ? -2.946 -13.273 19.083 1 82.81 2 SER B O 1
ATOM 2519 N N . GLU B 1 3 ? -3.537 -13.467 21.163 1 84.47 3 GLU B N 1
ATOM 2520 C CA . GLU B 1 3 ? -4.941 -13.161 20.91 1 84.47 3 GLU B CA 1
ATOM 2521 C C . GLU B 1 3 ? -5.101 -11.779 20.283 1 84.47 3 GLU B C 1
ATOM 2523 O O . GLU B 1 3 ? -5.936 -11.586 19.397 1 84.47 3 GLU B O 1
ATOM 2528 N N . PHE B 1 4 ? -4.304 -10.857 20.757 1 89.21 4 PHE B N 1
ATOM 2529 C CA . PHE B 1 4 ? -4.368 -9.499 20.232 1 89.21 4 PHE B CA 1
ATOM 2530 C C . PHE B 1 4 ? -3.93 -9.462 18.772 1 89.21 4 PHE B C 1
ATOM 2532 O O . PHE B 1 4 ? -4.553 -8.789 17.949 1 89.21 4 PHE B O 1
ATOM 2539 N N . GLN B 1 5 ? -2.903 -10.189 18.511 1 91.29 5 GLN B N 1
ATOM 2540 C CA . GLN B 1 5 ? -2.416 -10.262 17.138 1 91.29 5 GLN B CA 1
ATOM 2541 C C . GLN B 1 5 ? -3.478 -10.842 16.208 1 91.29 5 GLN B C 1
ATOM 2543 O O . GLN B 1 5 ? -3.679 -10.342 15.099 1 91.29 5 GLN B O 1
ATOM 2548 N N . GLU B 1 6 ? -4.1 -11.868 16.668 1 90.27 6 GLU B N 1
ATOM 2549 C CA . GLU B 1 6 ? -5.16 -12.485 15.876 1 90.27 6 GLU B CA 1
ATOM 2550 C C . GLU B 1 6 ? -6.318 -11.517 15.655 1 90.27 6 GLU B C 1
ATOM 2552 O O . GLU B 1 6 ? -6.875 -11.448 14.557 1 90.27 6 GLU B O 1
ATOM 2557 N N . TYR B 1 7 ? -6.675 -10.85 16.723 1 92.55 7 TYR B N 1
ATOM 2558 C CA . TYR B 1 7 ? -7.749 -9.869 16.618 1 92.55 7 TYR B CA 1
ATOM 2559 C C . TYR B 1 7 ? -7.399 -8.782 15.609 1 92.55 7 TYR B C 1
ATOM 2561 O O . TYR B 1 7 ? -8.2 -8.464 14.726 1 92.55 7 TYR B O 1
ATOM 2569 N N . LEU B 1 8 ? -6.202 -8.226 15.727 1 94.67 8 LEU B N 1
ATOM 2570 C CA . LEU B 1 8 ? -5.775 -7.171 14.814 1 94.67 8 LEU B CA 1
ATOM 2571 C C . LEU B 1 8 ? -5.749 -7.674 13.375 1 94.67 8 LEU B C 1
ATOM 2573 O O . LEU B 1 8 ? -6.168 -6.966 12.457 1 94.67 8 LEU B O 1
ATOM 2577 N N 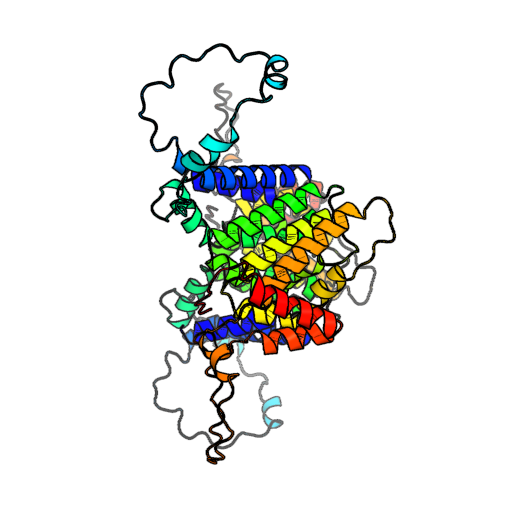. GLU B 1 9 ? -5.31 -8.892 13.2 1 93.88 9 GLU B N 1
ATOM 2578 C CA . GLU B 1 9 ? -5.266 -9.494 11.871 1 93.88 9 GLU B CA 1
ATOM 2579 C C . GLU B 1 9 ? -6.66 -9.577 11.255 1 93.88 9 GLU B C 1
ATOM 2581 O O . GLU B 1 9 ? -6.853 -9.218 10.092 1 93.88 9 GLU B O 1
ATOM 2586 N N . ASN B 1 10 ? -7.583 -10.002 12.02 1 93.8 10 ASN B N 1
ATOM 2587 C CA . ASN B 1 10 ? -8.956 -10.122 11.539 1 93.8 10 ASN B CA 1
ATOM 2588 C C . ASN B 1 10 ? -9.545 -8.761 11.178 1 93.8 10 ASN B C 1
ATOM 2590 O O . ASN B 1 10 ? -10.249 -8.632 10.175 1 93.8 10 ASN B O 1
ATOM 2594 N N . VAL B 1 11 ? -9.27 -7.792 11.991 1 96.99 11 VAL B N 1
ATOM 2595 C CA . VAL B 1 11 ? -9.747 -6.436 11.738 1 96.99 11 VAL B CA 1
ATOM 2596 C C . VAL B 1 11 ? -9.152 -5.915 10.432 1 96.99 11 VAL B C 1
ATOM 2598 O O . VAL B 1 11 ? -9.864 -5.339 9.605 1 96.99 11 VAL B O 1
ATOM 2601 N N . LEU B 1 12 ? -7.862 -6.156 10.233 1 97.58 12 LEU B N 1
ATOM 2602 C CA . LEU B 1 12 ? -7.186 -5.686 9.028 1 97.58 12 LEU B CA 1
ATOM 2603 C C . LEU B 1 12 ? -7.683 -6.437 7.798 1 97.58 12 LEU B C 1
ATOM 2605 O O . LEU B 1 12 ? -7.787 -5.86 6.713 1 97.58 12 LEU B O 1
ATOM 2609 N N . ILE B 1 13 ? -7.982 -7.687 7.968 1 96.41 13 ILE B N 1
ATOM 2610 C CA . ILE B 1 13 ? -8.565 -8.459 6.876 1 96.41 13 ILE B CA 1
ATOM 2611 C C . ILE B 1 13 ? -9.893 -7.835 6.454 1 96.41 13 ILE B C 1
ATOM 2613 O O . ILE B 1 13 ? -10.141 -7.632 5.263 1 96.41 13 ILE B O 1
ATOM 2617 N N . ASN B 1 14 ? -10.723 -7.478 7.38 1 96.62 14 ASN B N 1
ATOM 2618 C CA . ASN B 1 14 ? -12.001 -6.841 7.081 1 96.62 14 ASN B CA 1
ATOM 2619 C C . ASN B 1 14 ? -11.809 -5.512 6.356 1 96.62 14 ASN B C 1
ATOM 2621 O O . ASN B 1 14 ? -12.524 -5.215 5.397 1 96.62 14 ASN B O 1
ATOM 2625 N N . CYS B 1 15 ? -10.823 -4.74 6.767 1 97.8 15 CYS B N 1
ATOM 2626 C CA . CYS B 1 15 ? -10.562 -3.44 6.159 1 97.8 15 CYS B CA 1
ATOM 2627 C C . CYS B 1 15 ? -10.146 -3.593 4.701 1 97.8 15 CYS B C 1
ATOM 2629 O O . CYS B 1 15 ? -10.249 -2.646 3.919 1 97.8 15 CYS B O 1
ATOM 2631 N N . ASN B 1 16 ? -9.635 -4.767 4.415 1 97.38 16 ASN B N 1
ATOM 2632 C CA . ASN B 1 16 ? -9.049 -4.958 3.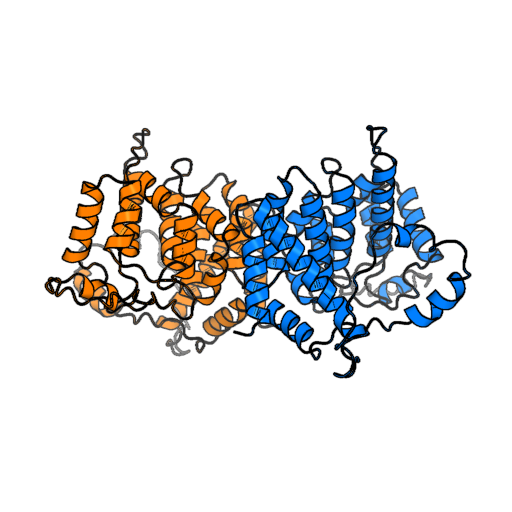093 1 97.38 16 ASN B CA 1
ATOM 2633 C C . ASN B 1 16 ? -9.934 -5.83 2.208 1 97.38 16 ASN B C 1
ATOM 2635 O O . ASN B 1 16 ? -9.485 -6.336 1.178 1 97.38 16 ASN B O 1
ATOM 2639 N N . ARG B 1 17 ? -11.138 -6.008 2.615 1 96.49 17 ARG B N 1
ATOM 2640 C CA . ARG B 1 17 ? -12.097 -6.741 1.795 1 96.49 17 ARG B CA 1
ATOM 2641 C C . ARG B 1 17 ? -12.558 -5.902 0.608 1 96.49 17 ARG B C 1
ATOM 2643 O O . ARG B 1 17 ? -12.379 -4.682 0.597 1 96.49 17 ARG B O 1
ATOM 2650 N N . ARG B 1 18 ? -13.091 -6.529 -0.458 1 93.7 18 ARG B N 1
ATOM 2651 C CA . ARG B 1 18 ? -13.625 -5.829 -1.621 1 93.7 18 ARG B CA 1
ATOM 2652 C C . ARG B 1 18 ? -15.128 -5.606 -1.484 1 93.7 18 ARG B C 1
ATOM 2654 O O . ARG B 1 18 ? -15.857 -5.623 -2.477 1 93.7 18 ARG B O 1
ATOM 2661 N N . ASP B 1 19 ? -15.603 -5.545 -0.242 1 94.92 19 ASP B N 1
ATOM 2662 C CA . ASP B 1 19 ? -17 -5.323 0.119 1 94.92 19 ASP B CA 1
ATOM 2663 C C . ASP B 1 19 ? -17.148 -4.095 1.014 1 94.92 19 ASP B C 1
ATOM 2665 O O . ASP B 1 19 ? -16.523 -4.014 2.074 1 94.92 19 ASP B O 1
ATOM 2669 N N . HIS B 1 20 ? -18.043 -3.189 0.588 1 96.41 20 HIS B N 1
ATOM 2670 C CA . HIS B 1 20 ? -18.186 -1.915 1.284 1 96.41 20 HIS B CA 1
ATOM 2671 C C . HIS B 1 20 ? -18.551 -2.125 2.749 1 96.41 20 HIS B C 1
ATOM 2673 O O . HIS B 1 20 ? -17.986 -1.477 3.633 1 96.41 20 HIS B O 1
ATOM 2679 N N . GLU B 1 21 ? -19.446 -3.056 2.982 1 96.65 21 GLU B N 1
ATOM 2680 C CA . GLU B 1 21 ? -19.944 -3.27 4.338 1 96.65 21 GLU B CA 1
ATOM 2681 C C . GLU B 1 21 ? -18.862 -3.861 5.237 1 96.65 21 GLU B C 1
ATOM 2683 O O . GLU B 1 21 ? -18.739 -3.479 6.402 1 96.65 21 GLU B O 1
ATOM 2688 N N . GLN B 1 22 ? -18.11 -4.764 4.698 1 97.17 22 GLN B N 1
ATOM 2689 C CA . GLN B 1 22 ? -17.051 -5.389 5.484 1 97.17 22 GLN B CA 1
ATOM 2690 C C . GLN B 1 22 ? -15.943 -4.391 5.806 1 97.17 22 GLN B C 1
ATOM 2692 O O . GLN B 1 22 ? -15.378 -4.415 6.902 1 97.17 22 GLN B O 1
ATOM 2697 N N . VAL B 1 23 ? -15.643 -3.551 4.848 1 98.23 23 VAL B N 1
ATOM 2698 C CA . VAL B 1 23 ? -14.629 -2.527 5.078 1 98.23 23 VAL B CA 1
ATOM 2699 C C . VAL B 1 23 ? -15.101 -1.568 6.168 1 98.23 23 VAL B C 1
ATOM 2701 O O . VAL B 1 23 ? -14.33 -1.206 7.061 1 98.23 23 VAL B O 1
ATOM 2704 N N . LYS B 1 24 ? -16.347 -1.168 6.121 1 98.01 24 LYS B N 1
ATOM 2705 C CA . LYS B 1 24 ? -16.911 -0.291 7.144 1 98.01 24 LYS B CA 1
ATOM 2706 C C . LYS B 1 24 ? -16.808 -0.924 8.528 1 98.01 24 LYS B C 1
ATOM 2708 O O . LYS B 1 24 ? -16.448 -0.254 9.498 1 98.01 24 LYS B O 1
ATOM 2713 N N . LEU B 1 25 ? -17.135 -2.191 8.548 1 97.62 25 LEU B N 1
ATOM 2714 C CA . LEU B 1 25 ? -17.029 -2.927 9.803 1 97.62 25 LEU B CA 1
ATOM 2715 C C . LEU B 1 25 ? -15.588 -2.949 10.301 1 97.62 25 LEU B C 1
ATOM 2717 O O . LEU B 1 25 ? -15.33 -2.695 11.479 1 97.62 25 LEU B O 1
ATOM 2721 N N . GLY B 1 26 ? -14.669 -3.233 9.433 1 98.23 26 GLY B N 1
ATOM 2722 C CA . GLY B 1 26 ? -13.262 -3.243 9.8 1 98.23 26 GLY B CA 1
ATOM 2723 C C . GLY B 1 26 ? -12.774 -1.908 10.329 1 98.23 26 GLY B C 1
ATOM 2724 O O . GLY B 1 26 ? -12.06 -1.855 11.333 1 98.23 26 GLY B O 1
ATOM 2725 N N . LEU B 1 27 ? -13.133 -0.871 9.678 1 98.39 27 LEU B N 1
ATOM 2726 C CA . LEU B 1 27 ? -12.731 0.468 10.095 1 98.39 27 LEU B CA 1
ATOM 2727 C C . LEU B 1 27 ? -13.32 0.812 11.459 1 98.39 27 LEU B C 1
ATOM 2729 O O . LEU B 1 27 ? -12.638 1.395 12.305 1 98.39 27 LEU B O 1
ATOM 2733 N N . SER B 1 28 ? -14.565 0.462 11.639 1 97.66 28 SER B N 1
ATOM 2734 C CA . SER B 1 28 ? -15.207 0.704 12.927 1 97.66 28 SER B CA 1
ATOM 2735 C C . SER B 1 28 ? -14.506 -0.057 14.046 1 97.66 28 SER B C 1
ATOM 2737 O O . SER B 1 28 ? -14.27 0.491 15.125 1 97.66 28 SER B O 1
ATOM 2739 N N . GLU B 1 29 ? -14.196 -1.283 13.762 1 97.3 29 GLU B N 1
ATOM 2740 C CA . GLU B 1 29 ? -13.5 -2.112 14.74 1 97.3 29 GLU B CA 1
ATOM 2741 C C . GLU B 1 29 ? -12.12 -1.546 15.061 1 97.3 29 GLU B C 1
ATOM 2743 O O . GLU B 1 29 ? -11.691 -1.559 16.217 1 97.3 29 GLU B O 1
ATOM 2748 N N . LEU B 1 30 ? -11.443 -1.098 14.079 1 97.14 30 LEU B N 1
ATOM 2749 C CA . LEU B 1 30 ? -10.116 -0.522 14.262 1 97.14 30 LEU B CA 1
ATOM 2750 C C . LEU B 1 30 ? -10.19 0.767 15.074 1 97.14 30 LEU B C 1
ATOM 2752 O O . LEU B 1 30 ? -9.364 0.996 15.96 1 97.14 30 LEU B O 1
ATOM 2756 N N . ASP B 1 31 ? -11.132 1.582 14.747 1 95.74 31 ASP B N 1
ATOM 2757 C CA . ASP B 1 31 ? -11.35 2.821 15.488 1 95.74 31 ASP B CA 1
ATOM 2758 C C . ASP B 1 31 ? -11.615 2.539 16.965 1 95.74 31 ASP B C 1
ATOM 2760 O O . ASP B 1 31 ? -11.053 3.202 17.839 1 95.74 31 ASP B O 1
ATOM 2764 N N . GLU B 1 32 ? -12.45 1.563 17.166 1 93.38 32 GLU B N 1
ATOM 2765 C CA . GLU B 1 32 ? -12.757 1.158 18.534 1 93.38 32 GLU B CA 1
ATOM 2766 C C . GLU B 1 32 ? -11.512 0.644 19.251 1 93.38 32 GLU B C 1
ATOM 2768 O O . GLU B 1 32 ? -11.289 0.959 20.422 1 93.38 32 GLU B O 1
ATOM 2773 N N . LEU B 1 33 ? -10.78 -0.108 18.581 1 91.93 33 LEU B N 1
ATOM 2774 C CA . LEU B 1 33 ? -9.548 -0.642 19.151 1 91.93 33 LEU B CA 1
ATOM 2775 C C . LEU B 1 33 ? -8.613 0.485 19.577 1 91.93 33 LEU B C 1
ATOM 2777 O O . LEU B 1 33 ? -8.101 0.483 20.699 1 91.93 33 LEU B O 1
ATOM 2781 N N . LEU B 1 34 ? -8.382 1.451 18.777 1 91.57 34 LEU B N 1
ATOM 2782 C CA . LEU B 1 34 ? -7.477 2.556 19.071 1 91.57 34 LEU B CA 1
ATOM 2783 C C . LEU B 1 34 ? -8.006 3.399 20.227 1 91.57 34 LEU B C 1
ATOM 2785 O O . LEU B 1 34 ? -7.23 3.878 21.058 1 91.57 34 LEU B O 1
ATOM 2789 N N . THR B 1 35 ? -9.313 3.531 20.228 1 87.2 35 THR B N 1
ATOM 2790 C CA . THR B 1 35 ? -9.928 4.252 21.336 1 87.2 35 THR B CA 1
ATOM 2791 C C . THR B 1 35 ? -9.652 3.547 22.661 1 87.2 35 THR B C 1
ATOM 2793 O O . THR B 1 35 ? -9.283 4.188 23.647 1 87.2 35 THR B O 1
ATOM 2796 N N . LYS B 1 36 ? -9.82 2.261 22.652 1 83.3 36 LYS B N 1
ATOM 2797 C CA . LYS B 1 36 ? -9.592 1.465 23.855 1 83.3 36 LYS B CA 1
ATOM 2798 C C . LYS B 1 36 ? -8.124 1.505 24.271 1 83.3 36 LYS B C 1
ATOM 2800 O O . LYS B 1 36 ? -7.812 1.523 25.463 1 83.3 36 LYS B O 1
ATOM 2805 N N . LEU B 1 37 ? -7.287 1.437 23.276 1 82.04 37 LEU B N 1
ATOM 2806 C CA . LEU B 1 37 ? -5.857 1.487 23.562 1 82.04 37 LEU B CA 1
ATOM 2807 C C . LEU B 1 37 ? -5.472 2.827 24.179 1 82.04 37 LEU B C 1
ATOM 2809 O O . LEU B 1 37 ? -4.57 2.893 25.017 1 82.04 37 LEU B O 1
ATOM 2813 N N . CYS B 1 38 ? -6.139 3.769 23.802 1 77.17 38 CYS B N 1
ATOM 2814 C CA . CYS B 1 38 ? -5.776 5.107 24.255 1 77.17 38 CYS B CA 1
ATOM 2815 C C . CYS B 1 38 ? -6.458 5.439 25.577 1 77.17 38 CYS B C 1
ATOM 2817 O O . CYS B 1 38 ? -6.001 6.316 26.313 1 77.17 38 CYS B O 1
ATOM 2819 N N . VAL B 1 39 ? -7.833 4.73 25.902 1 62.26 39 VAL B N 1
ATOM 2820 C CA . VAL B 1 39 ? -8.569 4.996 27.133 1 62.26 39 VAL B CA 1
ATOM 2821 C C . VAL B 1 39 ? -8.092 4.052 28.235 1 62.26 39 VAL B C 1
ATOM 2823 O O . VAL B 1 39 ? -8.032 4.434 29.406 1 62.26 39 VAL B O 1
ATOM 2826 N N . LEU B 1 40 ? -8.146 2.569 27.975 1 52.62 40 LEU B N 1
ATOM 2827 C CA . LEU B 1 40 ? -7.877 1.587 29.02 1 52.62 40 LEU B CA 1
ATOM 2828 C C . LEU B 1 40 ? -6.869 2.129 30.028 1 52.62 40 LEU B C 1
ATOM 2830 O O . LEU B 1 40 ? -6.961 1.837 31.223 1 52.62 40 LEU B O 1
ATOM 2834 N N . LYS B 1 41 ? -5.788 2.314 29.891 1 45.95 41 LYS B N 1
ATOM 2835 C CA . LYS B 1 41 ? -5.089 2.505 31.159 1 45.95 41 LYS B CA 1
ATOM 2836 C C . LYS B 1 41 ? -5.797 3.541 32.027 1 45.95 41 LYS B C 1
ATOM 2838 O O . LYS B 1 41 ? -5.366 3.818 33.148 1 45.95 41 LYS B O 1
ATOM 2843 N N . TYR B 1 42 ? -6.639 4.502 31.746 1 36.38 42 TYR B N 1
ATOM 2844 C CA . TYR B 1 42 ? -6.688 5.437 32.864 1 36.38 42 TYR B CA 1
ATOM 2845 C C . TYR B 1 42 ? -7.409 4.823 34.058 1 36.38 42 TYR B C 1
ATOM 2847 O O . TYR B 1 42 ? -6.926 4.899 35.19 1 36.38 42 TYR B O 1
ATOM 2855 N N . ASP B 1 43 ? -8.75 4.513 34.095 1 38.53 43 ASP B N 1
ATOM 2856 C CA . ASP B 1 43 ? -9.479 4.167 35.311 1 38.53 43 ASP B CA 1
ATOM 2857 C C . ASP B 1 43 ? -9.311 2.687 35.649 1 38.53 43 ASP B C 1
ATOM 2859 O O . ASP B 1 43 ? -9.191 2.323 36.821 1 38.53 43 ASP B O 1
ATOM 2863 N N . GLU B 1 44 ? -9.729 1.69 34.753 1 41.44 44 GLU B N 1
ATOM 2864 C CA . GLU B 1 44 ? -9.997 0.309 35.141 1 41.44 44 GLU B CA 1
ATOM 2865 C C . GLU B 1 44 ? -8.701 -0.444 35.431 1 41.44 44 GLU B C 1
ATOM 2867 O O . GLU B 1 44 ? -8.725 -1.527 36.019 1 41.44 44 GLU B O 1
ATOM 2872 N N . LEU B 1 45 ? -7.604 -0.049 34.801 1 36.11 45 LEU B N 1
ATOM 2873 C CA . LEU B 1 45 ? -6.478 -0.885 35.202 1 36.11 45 LEU B CA 1
ATOM 2874 C C . LEU B 1 45 ? -6.158 -0.694 36.681 1 36.11 45 LEU B C 1
ATOM 2876 O O . LEU B 1 45 ? -5.303 -1.391 37.231 1 36.11 45 LEU B O 1
ATOM 2880 N N . THR B 1 46 ? -6.76 0.412 37.222 1 33.95 46 THR B N 1
ATOM 2881 C CA . THR B 1 46 ? -6.614 0.51 38.67 1 33.95 46 THR B CA 1
ATOM 2882 C C . THR B 1 46 ? -7.771 -0.188 39.379 1 33.95 46 THR B C 1
ATOM 2884 O O . THR B 1 46 ? -7.903 -0.095 40.602 1 33.95 46 THR B O 1
ATOM 2887 N N . TYR B 1 47 ? -9.005 -0.495 38.676 1 31.86 47 TYR B N 1
ATOM 2888 C CA . TYR B 1 47 ? -9.991 -1.091 39.57 1 31.86 47 TYR B CA 1
ATOM 2889 C C . TYR B 1 47 ? -9.483 -2.409 40.141 1 31.86 47 TYR B C 1
ATOM 2891 O O . TYR B 1 47 ? -8.801 -3.17 39.451 1 31.86 47 TYR B O 1
ATOM 2899 N N . GLU B 1 48 ? -9.358 -2.452 41.418 1 32.68 48 GLU B N 1
ATOM 2900 C CA . GLU B 1 48 ? -9.299 -3.607 42.308 1 32.68 48 GLU B CA 1
ATOM 2901 C C . GLU B 1 48 ? -10.355 -4.645 41.937 1 32.68 48 GLU B C 1
ATOM 2903 O O . GLU B 1 48 ? -11.442 -4.294 41.473 1 32.68 48 GLU B O 1
ATOM 2908 N N . PRO B 1 49 ? -10.187 -5.95 41.681 1 30.48 49 PRO B N 1
ATOM 2909 C CA . PRO B 1 49 ? -11.044 -7.121 41.478 1 30.48 49 PRO B CA 1
ATOM 2910 C C . PRO B 1 49 ? -12.33 -7.06 42.299 1 30.48 49 PRO B C 1
ATOM 2912 O O . PRO B 1 49 ? -13.121 -8.007 42.284 1 30.48 49 PRO B O 1
ATOM 2915 N N . SER B 1 50 ? -12.527 -6.066 43.236 1 29.22 50 SER B N 1
ATOM 2916 C CA . SER B 1 50 ? -13.528 -6.471 44.218 1 29.22 50 SER B CA 1
ATOM 2917 C C . SER B 1 50 ? -14.936 -6.387 43.639 1 29.22 50 SER B C 1
ATOM 2919 O O . SER B 1 50 ? -15.776 -7.248 43.909 1 29.22 50 SER B O 1
ATOM 2921 N N . ALA B 1 51 ? -15.519 -5.083 43.283 1 29.1 51 ALA B N 1
ATOM 2922 C CA . ALA B 1 51 ? -16.939 -4.809 43.488 1 29.1 51 ALA B CA 1
ATOM 2923 C C . ALA B 1 51 ? -17.764 -5.259 42.285 1 29.1 51 ALA B C 1
ATOM 2925 O O . ALA B 1 51 ? -18.945 -4.923 42.173 1 29.1 51 ALA B O 1
ATOM 2926 N N . VAL B 1 52 ? -17.315 -5.765 41.154 1 27.58 52 VAL B N 1
ATOM 2927 C CA . VAL B 1 52 ? -18.205 -5.919 40.007 1 27.58 52 VAL B CA 1
ATOM 2928 C C . VAL B 1 52 ? -19.29 -6.944 40.329 1 27.58 52 VAL B C 1
ATOM 2930 O O . VAL B 1 52 ? -19.851 -7.567 39.424 1 27.58 52 VAL B O 1
ATOM 2933 N N . ARG B 1 53 ? -19.487 -7.199 41.687 1 25.92 53 ARG B N 1
ATOM 2934 C CA . ARG B 1 53 ? -20.527 -8.21 41.849 1 25.92 53 ARG B CA 1
ATOM 2935 C C . ARG B 1 53 ? -21.848 -7.736 41.25 1 25.92 53 ARG B C 1
ATOM 2937 O O . ARG B 1 53 ? -22.475 -8.455 40.47 1 25.92 53 ARG B O 1
ATOM 2944 N N . LYS B 1 54 ? -22.873 -7.042 42.131 1 26.98 54 LYS B N 1
ATOM 2945 C CA . LYS B 1 54 ? -24.296 -7.347 42.245 1 26.98 54 LYS B CA 1
ATOM 2946 C C . LYS B 1 54 ? -25.129 -6.422 41.362 1 26.98 54 LYS B C 1
ATOM 2948 O O . LYS B 1 54 ? -26.353 -6.362 41.497 1 26.98 54 LYS B O 1
ATOM 2953 N N . SER B 1 55 ? -24.615 -5.205 40.645 1 25.1 55 SER B N 1
ATOM 2954 C CA . SER B 1 55 ? -25.597 -4.157 40.387 1 25.1 55 SER B CA 1
ATOM 2955 C C . SER B 1 55 ? -26.611 -4.597 39.336 1 25.1 55 SER B C 1
ATOM 2957 O O . SER B 1 55 ? -26.24 -4.931 38.209 1 25.1 55 SER B O 1
ATOM 2959 N N . GLY B 1 56 ? -27.794 -5.038 39.718 1 27.57 56 GLY B N 1
ATOM 2960 C CA . GLY B 1 56 ? -29.064 -5.46 39.148 1 27.57 56 GLY B CA 1
ATOM 2961 C C . GLY B 1 56 ? -29.643 -4.455 38.172 1 27.57 56 GLY B C 1
ATOM 2962 O O . GLY B 1 56 ? -29.838 -4.766 36.995 1 27.57 56 GLY B O 1
ATOM 2963 N N . SER B 1 57 ? -30.539 -3.45 38.635 1 30.11 57 SER B N 1
ATOM 2964 C CA . SER B 1 57 ? -31.78 -3.029 37.992 1 30.11 57 SER B CA 1
ATOM 2965 C C . SER B 1 57 ? -31.534 -1.89 37.009 1 30.11 57 SER B C 1
ATOM 2967 O O . SER B 1 57 ? -30.899 -0.891 37.354 1 30.11 57 SER B O 1
ATOM 2969 N N . LEU B 1 58 ? -31.524 -2.029 35.66 1 29.55 58 LEU B N 1
ATOM 2970 C CA . LEU B 1 58 ? -31.239 -1.178 34.51 1 29.55 58 LEU B CA 1
ATOM 2971 C C . LEU B 1 58 ? -32.212 -0.004 34.448 1 29.55 58 LEU B C 1
ATOM 2973 O O . LEU B 1 58 ? -33.422 -0.202 34.317 1 29.55 58 LEU B O 1
ATOM 2977 N N . PRO B 1 59 ? -32.012 1.25 35.2 1 30.89 59 PRO B N 1
ATOM 2978 C CA . PRO B 1 59 ? -33.01 2.319 35.295 1 30.89 59 PRO B CA 1
ATOM 2979 C C . PRO B 1 59 ? -33.47 2.82 33.928 1 30.89 59 PRO B C 1
ATOM 2981 O O . PRO B 1 59 ? -32.761 2.647 32.933 1 30.89 59 PRO B O 1
ATOM 2984 N N . SER B 1 60 ? -34.752 3.271 33.767 1 31.13 60 SER B N 1
ATOM 2985 C CA . SER B 1 60 ? -35.598 3.654 32.641 1 31.13 60 SER B CA 1
ATOM 2986 C C . SER B 1 60 ? -35.074 4.914 31.96 1 31.13 60 SER B C 1
ATOM 2988 O O . SER B 1 60 ? -34.374 5.716 32.581 1 31.13 60 SER B O 1
ATOM 2990 N N . ILE B 1 61 ? -35.067 5.082 30.575 1 28.39 61 ILE B N 1
ATOM 2991 C CA . ILE B 1 61 ? -34.478 5.968 29.578 1 28.39 61 ILE B CA 1
ATOM 2992 C C . ILE B 1 61 ? -34.882 7.412 29.866 1 28.39 61 ILE B C 1
ATOM 2994 O O . ILE B 1 61 ? -34.067 8.329 29.739 1 28.39 61 ILE B O 1
ATOM 2998 N N . ALA B 1 62 ? -36.172 7.754 30.243 1 32.41 62 ALA B N 1
ATOM 2999 C CA . ALA B 1 62 ? -36.806 9.069 30.289 1 32.41 62 ALA B CA 1
ATOM 3000 C C . ALA B 1 62 ? -36.109 9.98 31.296 1 32.41 62 ALA B C 1
ATOM 3002 O O . ALA B 1 62 ? -35.94 11.176 31.047 1 32.41 62 ALA B O 1
ATOM 3003 N N . GLU B 1 63 ? -35.865 9.407 32.518 1 29.7 63 GLU B N 1
ATOM 3004 C CA . GLU B 1 63 ? -35.535 10.257 33.658 1 29.7 63 GLU B CA 1
ATOM 3005 C C . GLU B 1 63 ? -34.138 10.853 33.515 1 29.7 63 GLU B C 1
ATOM 3007 O O . GLU B 1 63 ? -33.719 11.671 34.337 1 29.7 63 GLU B O 1
ATOM 3012 N N . ARG B 1 64 ? -33.362 10.234 32.608 1 30.21 64 ARG B N 1
ATOM 3013 C CA . ARG B 1 64 ? -31.975 10.684 32.65 1 30.21 64 ARG B CA 1
ATOM 3014 C C . ARG B 1 64 ? -31.823 12.052 31.993 1 30.21 64 ARG B C 1
ATOM 3016 O O . ARG B 1 64 ? -30.718 12.595 31.925 1 30.21 64 ARG B O 1
ATOM 3023 N N . GLN B 1 65 ? -32.861 12.581 31.234 1 27.44 65 GLN B N 1
ATOM 3024 C CA . GLN B 1 65 ? -32.79 13.788 30.417 1 27.44 65 GLN B CA 1
ATOM 3025 C C . GLN B 1 65 ? -32.613 15.031 31.285 1 27.44 65 GLN B C 1
ATOM 3027 O O . GLN B 1 65 ? -31.904 15.965 30.903 1 27.44 65 GLN B O 1
ATOM 3032 N N . ALA B 1 66 ? -33.49 15.267 32.331 1 30.08 66 ALA B N 1
ATOM 3033 C CA . ALA B 1 66 ? -33.778 16.559 32.948 1 30.08 66 ALA B CA 1
ATOM 3034 C C . ALA B 1 66 ? -32.597 17.042 33.785 1 30.08 66 ALA B C 1
ATOM 3036 O O . ALA B 1 66 ? -32.424 18.246 33.989 1 30.08 66 ALA B O 1
ATOM 3037 N N . THR B 1 67 ? -31.987 16.058 34.536 1 28.86 67 THR B N 1
ATOM 3038 C CA . THR B 1 67 ? -31.227 16.588 35.662 1 28.86 67 THR B CA 1
ATOM 3039 C C . THR B 1 67 ? -29.925 17.225 35.184 1 28.86 67 THR B C 1
ATOM 3041 O O . THR B 1 67 ? -29.09 17.628 35.996 1 28.86 67 THR B O 1
ATOM 3044 N N . ILE B 1 68 ? -29.596 17.16 33.879 1 28.24 68 ILE B N 1
ATOM 3045 C CA . ILE B 1 68 ? -28.282 17.674 33.508 1 28.24 68 ILE B CA 1
ATOM 3046 C C . ILE B 1 68 ? -28.273 19.197 33.618 1 28.24 68 ILE B C 1
ATOM 3048 O O . ILE B 1 68 ? -27.677 19.882 32.784 1 28.24 68 ILE B O 1
ATOM 3052 N N . SER B 1 69 ? -29.275 19.748 34.381 1 28.17 69 SER B N 1
ATOM 3053 C CA . SER B 1 69 ? -29.345 21.205 34.415 1 28.17 69 SER B CA 1
ATOM 3054 C C . SER B 1 69 ? -28.001 21.814 34.801 1 28.17 69 SER B C 1
ATOM 3056 O O . SER B 1 69 ? -27.06 21.092 35.136 1 28.17 69 SER B O 1
ATOM 3058 N N . LYS B 1 70 ? -28.155 22.982 35.732 1 30.15 70 LYS B N 1
ATOM 3059 C CA . LYS B 1 70 ? -27.435 24.215 36.034 1 30.15 70 LYS B CA 1
ATOM 3060 C C . LYS B 1 70 ? -26.171 23.93 36.839 1 30.15 70 LYS B C 1
ATOM 3062 O O . LYS B 1 70 ? -25.529 24.853 37.345 1 30.15 70 LYS B O 1
ATOM 3067 N N . SER B 1 71 ? -26.138 22.702 37.492 1 28.94 71 SER B N 1
ATOM 3068 C CA . SER B 1 71 ? -25.185 22.727 38.596 1 28.94 71 SER B CA 1
ATOM 3069 C C . SER B 1 71 ? -23.768 22.993 38.097 1 28.94 71 SER B C 1
ATOM 3071 O O . SER B 1 71 ? -23.464 22.764 36.925 1 28.94 71 SER B O 1
ATOM 3073 N N . GLY B 1 72 ? -22.872 23.661 38.99 1 27.83 72 GLY B N 1
ATOM 3074 C CA . GLY B 1 72 ? -21.574 24.314 38.914 1 27.83 72 GLY B CA 1
ATOM 3075 C C . GLY B 1 72 ? -20.522 23.47 38.218 1 27.83 72 GLY B C 1
ATOM 3076 O O . GLY B 1 72 ? -19.639 22.908 38.87 1 27.83 72 GLY B O 1
ATOM 3077 N N . LEU B 1 73 ? -20.861 22.647 37.34 1 25.95 73 LEU B N 1
ATOM 3078 C CA . LEU B 1 73 ? -20.075 21.597 36.7 1 25.95 73 LEU B CA 1
ATOM 3079 C C . LEU B 1 73 ? -18.827 22.176 36.043 1 25.95 73 LEU B C 1
ATOM 3081 O O . LEU B 1 73 ? -18.042 21.442 35.437 1 25.95 73 LEU B O 1
ATOM 3085 N N . ALA B 1 74 ? -18.673 23.497 35.93 1 28.22 74 ALA B N 1
ATOM 3086 C CA . ALA B 1 74 ? -17.547 24.175 35.294 1 28.22 74 ALA B CA 1
ATOM 3087 C C . ALA B 1 74 ? -16.25 23.918 36.057 1 28.22 74 ALA B C 1
ATOM 3089 O O . ALA B 1 74 ? -15.181 23.8 35.454 1 28.22 74 ALA B O 1
ATOM 3090 N N . ASN B 1 75 ? -16.277 24.103 37.4 1 29.06 75 ASN B N 1
ATOM 3091 C CA . ASN B 1 75 ? -15.089 24.078 38.247 1 29.06 75 ASN B CA 1
ATOM 3092 C C . ASN B 1 75 ? -14.477 22.681 38.314 1 29.06 75 ASN B C 1
ATOM 3094 O O . ASN B 1 75 ? -13.277 22.535 38.553 1 29.06 75 ASN B O 1
ATOM 3098 N N . GLY B 1 76 ? -15.321 21.587 38.582 1 27.51 76 GLY B N 1
ATOM 3099 C CA . GLY B 1 76 ? -14.839 20.233 38.805 1 27.51 76 GLY B CA 1
ATOM 3100 C C . GLY B 1 76 ? -14.276 19.587 37.553 1 27.51 76 GLY B C 1
ATOM 3101 O O . GLY B 1 76 ? -13.854 18.429 37.582 1 27.51 76 GLY B O 1
ATOM 3102 N N . LEU B 1 77 ? -14.693 19.965 36.413 1 27.44 77 LEU B N 1
ATOM 3103 C CA . LEU B 1 77 ? -14.213 19.416 35.149 1 27.44 77 LEU B CA 1
ATOM 3104 C C . LEU B 1 77 ? -12.724 19.69 34.968 1 27.44 77 LEU B C 1
ATOM 3106 O O . LEU B 1 77 ? -12.065 19.047 34.148 1 27.44 77 LEU B O 1
ATOM 3110 N N . ALA B 1 78 ? -12.102 20.838 35.398 1 29.97 78 ALA B N 1
ATOM 3111 C CA . ALA B 1 78 ? -10.692 21.216 35.358 1 29.97 78 ALA B CA 1
ATOM 3112 C C . ALA B 1 78 ? -9.831 20.201 36.103 1 29.97 78 ALA B C 1
ATOM 3114 O O . ALA B 1 78 ? -8.692 19.936 35.71 1 29.97 78 ALA B O 1
ATOM 3115 N N . SER B 1 79 ? -10.166 19.803 37.391 1 30.54 79 SER B N 1
ATOM 3116 C CA . SER B 1 79 ? -9.374 18.902 38.221 1 30.54 79 SER B CA 1
ATOM 3117 C C . SER B 1 79 ? -9.327 17.499 37.626 1 30.54 79 SER B C 1
ATOM 3119 O O . SER B 1 79 ? -8.294 16.828 37.683 1 30.54 79 SER B O 1
ATOM 3121 N N . HIS B 1 80 ? -10.448 16.856 37.337 1 30.91 80 HIS B N 1
ATOM 3122 C CA . HIS B 1 80 ? -10.547 15.463 36.914 1 30.91 80 HIS B CA 1
ATOM 3123 C C . HIS B 1 80 ? -10.008 15.277 35.5 1 30.91 80 HIS B C 1
ATOM 3125 O O . HIS B 1 80 ? -9.896 14.148 35.017 1 30.91 80 HIS B O 1
ATOM 3131 N N . TYR B 1 81 ? -10.076 16.233 34.673 1 30.74 81 TYR B N 1
ATOM 3132 C CA . TYR B 1 81 ? -9.453 16.226 33.354 1 30.74 81 TYR B CA 1
ATOM 3133 C C . TYR B 1 81 ? -7.934 16.234 33.468 1 30.74 81 TYR B C 1
ATOM 3135 O O . TYR B 1 81 ? -7.231 16.43 32.474 1 30.74 81 TYR B O 1
ATOM 3143 N N . GLN B 1 82 ? -7.311 16.616 34.649 1 29.56 82 GLN B N 1
ATOM 3144 C CA . GLN B 1 82 ? -5.866 16.433 34.747 1 29.56 82 GLN B CA 1
ATOM 3145 C C . GLN B 1 82 ? -5.464 15.014 34.359 1 29.56 82 GLN B C 1
ATOM 3147 O O . GLN B 1 82 ? -4.908 14.275 35.175 1 29.56 82 GLN B O 1
ATOM 3152 N N . ARG B 1 83 ? -6.397 14.229 33.859 1 33.88 83 ARG B N 1
ATOM 3153 C CA . ARG B 1 83 ? -5.999 12.888 33.444 1 33.88 83 ARG B CA 1
ATOM 3154 C C . ARG B 1 83 ? -4.674 12.918 32.69 1 33.88 83 ARG B C 1
ATOM 3156 O O . ARG B 1 83 ? -4.545 13.613 31.679 1 33.88 83 ARG B O 1
ATOM 3163 N N . ARG B 1 84 ? -3.657 12.649 33.285 1 32.09 84 ARG B N 1
ATOM 3164 C CA . ARG B 1 84 ? -2.3 12.548 32.758 1 32.09 84 ARG B CA 1
ATOM 3165 C C . ARG B 1 84 ? -2.275 11.75 31.459 1 32.09 84 ARG B C 1
ATOM 3167 O O . ARG B 1 84 ? -2.701 10.593 31.426 1 32.09 84 ARG B O 1
ATOM 3174 N N . TRP B 1 85 ? -2.539 12.237 30.309 1 34.03 85 TRP B N 1
ATOM 3175 C CA . TRP B 1 85 ? -2.232 11.653 29.008 1 34.03 85 TRP B CA 1
ATOM 3176 C C . TRP B 1 85 ? -0.994 10.766 29.088 1 34.03 85 TRP B C 1
ATOM 3178 O O . TRP B 1 85 ? 0.095 11.238 29.424 1 34.03 85 TRP B O 1
ATOM 3188 N N . LYS B 1 86 ? -1.078 9.777 29.895 1 38.82 86 LYS B N 1
ATOM 3189 C CA . LYS B 1 86 ? 0.104 8.929 29.771 1 38.82 86 LYS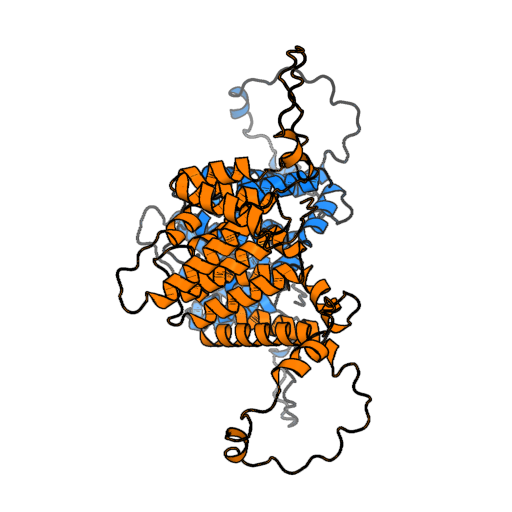 B CA 1
ATOM 3190 C C . LYS B 1 86 ? 0.195 8.312 28.379 1 38.82 86 LYS B C 1
ATOM 3192 O O . LYS B 1 86 ? -0.765 7.705 27.898 1 38.82 86 LYS B O 1
ATOM 3197 N N . LEU B 1 87 ? 0.923 8.866 27.471 1 47.32 87 LEU B N 1
ATOM 3198 C CA . LEU B 1 87 ? 1.284 8.202 26.223 1 47.32 87 LEU B CA 1
ATOM 3199 C C . LEU B 1 87 ? 1.531 6.715 26.45 1 47.32 87 LEU B C 1
ATOM 3201 O O . LEU B 1 87 ? 2.286 6.336 27.349 1 47.32 87 LEU B O 1
ATOM 3205 N N . PRO B 1 88 ? 0.549 5.896 26.1 1 50.74 88 PRO B N 1
ATOM 3206 C CA . PRO B 1 88 ? 0.801 4.462 26.253 1 50.74 88 PRO B CA 1
ATOM 3207 C C . PRO B 1 88 ? 2.25 4.082 25.955 1 50.74 88 PRO B C 1
ATOM 3209 O O . PRO B 1 88 ? 2.89 4.698 25.098 1 50.74 88 PRO B O 1
ATOM 3212 N N . LYS B 1 89 ? 2.878 3.588 26.946 1 50.86 89 LYS B N 1
ATOM 3213 C CA . LYS B 1 89 ? 4.265 3.153 26.807 1 50.86 89 LYS B CA 1
ATOM 3214 C C . LYS B 1 89 ? 4.342 1.704 26.333 1 50.86 89 LYS B C 1
ATOM 3216 O O . LYS B 1 89 ? 3.385 0.943 26.49 1 50.86 89 LYS B O 1
ATOM 3221 N N . VAL B 1 90 ? 5.34 1.374 25.593 1 51.29 90 VAL B N 1
ATOM 3222 C CA . VAL B 1 90 ? 5.671 0.025 25.145 1 51.29 90 VAL B CA 1
ATOM 3223 C C . VAL B 1 90 ? 5.515 -0.957 26.305 1 51.29 90 VAL B C 1
ATOM 3225 O O . VAL B 1 90 ? 5.176 -2.124 26.096 1 51.29 90 VAL B O 1
ATOM 3228 N N . GLY B 1 91 ? 5.577 -0.413 27.458 1 52.67 91 GLY B N 1
ATOM 3229 C CA . GLY B 1 91 ? 5.469 -1.26 28.635 1 52.67 91 GLY B CA 1
ATOM 3230 C C . GLY B 1 91 ? 4.036 -1.617 28.984 1 52.67 91 GLY B C 1
ATOM 3231 O O . GLY B 1 91 ? 3.794 -2.521 29.785 1 52.67 91 GLY B O 1
ATOM 3232 N N . ASP B 1 92 ? 3.083 -0.819 28.456 1 58.41 92 ASP B N 1
ATOM 3233 C CA . ASP B 1 92 ? 1.699 -1.239 28.654 1 58.41 92 ASP B CA 1
ATOM 3234 C C . ASP B 1 92 ? 1.384 -2.495 27.845 1 58.41 92 ASP B C 1
ATOM 3236 O O . ASP B 1 92 ? 1.721 -2.579 26.662 1 58.41 92 ASP B O 1
ATOM 3240 N N . VAL B 1 93 ? 1.003 -3.56 28.418 1 64.55 93 VAL B N 1
ATOM 3241 C CA . VAL B 1 93 ? 0.985 -4.901 27.844 1 64.55 93 VAL B CA 1
ATOM 3242 C C . VAL B 1 93 ? 0.332 -4.865 26.465 1 64.55 93 VAL B C 1
ATOM 3244 O O . VAL B 1 93 ? 0.942 -5.266 25.471 1 64.55 93 VAL B O 1
ATOM 3247 N N . VAL B 1 94 ? -0.862 -4.287 26.391 1 65.76 94 VAL B N 1
ATOM 3248 C CA . VAL B 1 94 ? -1.573 -4.36 25.119 1 65.76 94 VAL B CA 1
ATOM 3249 C C . VAL B 1 94 ? -1.056 -3.277 24.175 1 65.76 94 VAL B C 1
ATOM 3251 O O . VAL B 1 94 ? -0.819 -3.537 22.992 1 65.76 94 VAL B O 1
ATOM 3254 N N . PHE B 1 95 ? -0.703 -2.122 24.672 1 79.38 95 PHE B N 1
ATOM 3255 C CA . PHE B 1 95 ? -0.206 -1.025 23.85 1 79.38 95 PHE B CA 1
ATOM 3256 C C . PHE B 1 95 ? 1.18 -1.344 23.303 1 79.38 95 PHE B C 1
ATOM 3258 O O . PHE B 1 95 ? 1.472 -1.068 22.137 1 79.38 95 PHE B O 1
ATOM 3265 N N . GLY B 1 96 ? 1.857 -1.971 24.103 1 83.63 96 GLY B N 1
ATOM 3266 C CA . GLY B 1 96 ? 3.179 -2.389 23.662 1 83.63 96 GLY B CA 1
ATOM 3267 C C . GLY B 1 96 ? 3.139 -3.432 22.562 1 83.63 96 GLY B C 1
ATOM 3268 O O . GLY B 1 96 ? 3.924 -3.371 21.613 1 83.63 96 GLY B O 1
ATOM 3269 N N . GLU B 1 97 ? 2.206 -4.293 22.787 1 88.78 97 GLU B N 1
ATOM 3270 C CA . GLU B 1 97 ? 2.044 -5.312 21.753 1 88.78 97 GLU B CA 1
ATOM 3271 C C . GLU B 1 97 ? 1.595 -4.693 20.433 1 88.78 97 GLU B C 1
ATOM 3273 O O . GLU B 1 97 ? 2.081 -5.073 19.366 1 88.78 97 GLU B O 1
ATOM 3278 N N . PHE B 1 98 ? 0.695 -3.741 20.631 1 92.57 98 PHE B N 1
ATOM 3279 C CA . PHE B 1 98 ? 0.248 -3.05 19.427 1 92.57 98 PHE B CA 1
ATOM 3280 C C . PHE B 1 98 ? 1.421 -2.386 18.716 1 92.57 98 PHE B C 1
ATOM 3282 O O . PHE B 1 98 ? 1.605 -2.565 17.51 1 92.57 98 PHE B O 1
ATOM 3289 N N . LEU B 1 99 ? 2.248 -1.712 19.399 1 93.33 99 LEU B N 1
ATOM 3290 C CA . LEU B 1 99 ? 3.369 -0.99 18.808 1 93.33 99 LEU B CA 1
ATOM 3291 C C . LEU B 1 99 ? 4.362 -1.956 18.171 1 93.33 99 LEU B C 1
ATOM 3293 O O . LEU B 1 99 ? 4.89 -1.686 17.089 1 93.33 99 LEU B O 1
ATOM 3297 N N . THR B 1 100 ? 4.572 -3.046 18.801 1 93.53 100 THR B N 1
ATOM 3298 C CA . THR B 1 100 ? 5.471 -4.059 18.258 1 93.53 100 THR B CA 1
ATOM 3299 C C . THR B 1 100 ? 4.93 -4.616 16.945 1 93.53 100 THR B C 1
ATOM 3301 O O . THR B 1 100 ? 5.685 -4.816 15.991 1 93.53 100 THR B O 1
ATOM 3304 N N . LEU B 1 101 ? 3.65 -4.809 16.894 1 94.62 101 LEU B N 1
ATOM 3305 C CA . LEU B 1 101 ? 3.023 -5.335 15.686 1 94.62 101 LEU B CA 1
ATOM 3306 C C . LEU B 1 101 ? 3.091 -4.318 14.552 1 94.62 101 LEU B C 1
ATOM 3308 O O . LEU B 1 101 ? 3.181 -4.694 13.381 1 94.62 101 LEU B O 1
ATOM 3312 N N . GLN B 1 102 ? 3.134 -3.031 14.903 1 96.01 102 GLN B N 1
ATOM 3313 C CA . GLN B 1 102 ? 3.185 -1.993 13.879 1 96.01 102 GLN B CA 1
ATOM 3314 C C . GLN B 1 102 ? 4.544 -1.97 13.186 1 96.01 102 GLN B C 1
ATOM 3316 O O . GLN B 1 102 ? 4.695 -1.365 12.123 1 96.01 102 GLN B O 1
ATOM 3321 N N . ASP B 1 103 ? 5.513 -2.646 13.746 1 95.6 103 ASP B N 1
ATOM 3322 C CA . ASP B 1 103 ? 6.833 -2.734 13.129 1 95.6 103 ASP B CA 1
ATOM 3323 C C . ASP B 1 103 ? 6.886 -3.865 12.104 1 95.6 103 ASP B C 1
ATOM 3325 O O . ASP B 1 103 ? 7.865 -3.995 11.366 1 95.6 103 ASP B O 1
ATOM 3329 N N . LYS B 1 104 ? 5.842 -4.643 12.04 1 95.08 104 LYS B N 1
ATOM 3330 C CA . LYS B 1 104 ? 5.78 -5.761 11.102 1 95.08 104 LYS B CA 1
ATOM 3331 C C . LYS B 1 104 ? 5.026 -5.373 9.833 1 95.08 104 LYS B C 1
ATOM 3333 O O . LYS B 1 104 ? 3.996 -4.699 9.898 1 95.08 104 LYS B O 1
ATOM 3338 N N . ILE B 1 105 ? 5.417 -5.806 8.697 1 94.72 105 ILE B N 1
ATOM 3339 C CA . ILE B 1 105 ? 4.9 -5.391 7.397 1 94.72 105 ILE B CA 1
ATOM 3340 C C . ILE B 1 105 ? 3.451 -5.847 7.248 1 94.72 105 ILE B C 1
ATOM 3342 O O . ILE B 1 105 ? 2.626 -5.139 6.665 1 94.72 105 ILE B O 1
ATOM 3346 N N . GLN B 1 106 ? 3.126 -6.962 7.858 1 93.75 106 GLN B N 1
ATOM 3347 C CA . GLN B 1 106 ? 1.801 -7.545 7.678 1 93.75 106 GLN B CA 1
ATOM 3348 C C . GLN B 1 106 ? 0.767 -6.842 8.553 1 93.75 106 GLN B C 1
ATOM 3350 O O . GLN B 1 106 ? -0.419 -6.81 8.218 1 93.75 106 GLN B O 1
ATOM 3355 N N . TYR B 1 107 ? 1.217 -6.207 9.63 1 95.82 107 TYR B N 1
ATOM 3356 C CA . TYR B 1 107 ? 0.254 -5.74 10.621 1 95.82 107 TYR B CA 1
ATOM 3357 C C . TYR B 1 107 ? 0.258 -4.219 10.712 1 95.82 107 TYR B C 1
ATOM 3359 O O . TYR B 1 107 ? -0.521 -3.634 11.468 1 95.82 107 TYR B O 1
ATOM 3367 N N . ASN B 1 108 ? 1.123 -3.587 9.955 1 97.08 108 ASN B N 1
ATOM 3368 C CA . ASN B 1 108 ? 1.182 -2.13 10.022 1 97.08 108 ASN B CA 1
ATOM 3369 C C . ASN B 1 108 ? -0.093 -1.492 9.479 1 97.08 108 ASN B C 1
ATOM 3371 O O . ASN B 1 108 ? -0.382 -1.59 8.285 1 97.08 108 ASN B O 1
ATOM 3375 N N . VAL B 1 109 ? -0.765 -0.825 10.285 1 98 109 VAL B N 1
ATOM 3376 C CA . VAL B 1 109 ? -2.092 -0.299 9.983 1 98 109 VAL B CA 1
ATOM 3377 C C . VAL B 1 109 ? -1.99 0.776 8.903 1 98 109 VAL B C 1
ATOM 3379 O O . VAL B 1 109 ? -2.778 0.791 7.956 1 98 109 VAL B O 1
ATOM 3382 N N . VAL B 1 110 ? -1.022 1.655 8.977 1 98.13 110 VAL B N 1
ATOM 3383 C CA . VAL B 1 110 ? -0.873 2.769 8.047 1 98.13 110 VAL B CA 1
ATOM 3384 C C . VAL B 1 110 ? -0.639 2.236 6.635 1 98.13 110 VAL B C 1
ATOM 3386 O O . VAL B 1 110 ? -1.28 2.684 5.681 1 98.13 110 VAL B O 1
ATOM 3389 N N . SER B 1 111 ? 0.244 1.26 6.56 1 96.89 111 SER B N 1
ATOM 3390 C CA . SER B 1 111 ? 0.555 0.673 5.26 1 96.89 111 SER B CA 1
ATOM 3391 C C . SER B 1 111 ? -0.683 0.051 4.624 1 96.89 111 SER B C 1
ATOM 3393 O O . SER B 1 111 ? -0.878 0.146 3.41 1 96.89 111 SER B O 1
ATOM 3395 N N . GLN B 1 112 ? -1.547 -0.543 5.443 1 97 112 GLN B N 1
ATOM 3396 C CA . GLN B 1 112 ? -2.755 -1.188 4.938 1 97 112 GLN B CA 1
ATOM 3397 C C . GLN B 1 112 ? -3.801 -0.154 4.532 1 97 112 GLN B C 1
ATOM 3399 O O . GLN B 1 112 ? -4.398 -0.256 3.458 1 97 112 GLN B O 1
ATOM 3404 N N . LEU B 1 113 ? -3.958 0.839 5.33 1 98.03 113 LEU B N 1
ATOM 3405 C CA . LEU B 1 113 ? -5.046 1.79 5.126 1 98.03 113 LEU B CA 1
ATOM 3406 C C . LEU B 1 113 ? -4.746 2.715 3.951 1 98.03 113 LEU B C 1
ATOM 3408 O O . LEU B 1 113 ? -5.645 3.056 3.179 1 98.03 113 LEU B O 1
ATOM 3412 N N . ILE B 1 114 ? -3.491 3.148 3.778 1 97.42 114 ILE B N 1
ATOM 3413 C CA . ILE B 1 114 ? -3.144 4.054 2.688 1 97.42 114 ILE B CA 1
ATOM 3414 C C . ILE B 1 114 ? -3.482 3.403 1.348 1 97.42 114 ILE B C 1
ATOM 3416 O O . ILE B 1 114 ? -3.919 4.08 0.415 1 97.42 114 ILE B O 1
ATOM 3420 N N . GLN B 1 115 ? -3.387 2.143 1.316 1 95.21 115 GLN B N 1
ATOM 3421 C CA . GLN B 1 115 ? -3.608 1.407 0.076 1 95.21 115 GLN B CA 1
ATOM 3422 C C . GLN B 1 115 ? -5.092 1.355 -0.276 1 95.21 115 GLN B C 1
ATOM 3424 O O . GLN B 1 115 ? -5.454 1.297 -1.453 1 95.21 115 GLN B O 1
ATOM 3429 N N . ILE B 1 116 ? -5.952 1.441 0.692 1 97.53 116 ILE B N 1
ATOM 3430 C CA . ILE B 1 116 ? -7.359 1.205 0.39 1 97.53 116 ILE B CA 1
ATOM 3431 C C . ILE B 1 116 ? -8.1 2.538 0.308 1 97.53 116 ILE B C 1
ATOM 3433 O O . ILE B 1 116 ? -9.295 2.574 0.005 1 97.53 116 ILE B O 1
ATOM 3437 N N . ILE B 1 117 ? -7.463 3.654 0.492 1 98 117 ILE B N 1
ATOM 3438 C CA . ILE B 1 117 ? -8.083 4.974 0.485 1 98 117 ILE B CA 1
ATOM 3439 C C . ILE B 1 117 ? -8.819 5.192 -0.835 1 98 117 ILE B C 1
ATOM 3441 O O . ILE B 1 117 ? -9.986 5.592 -0.844 1 98 117 ILE B O 1
ATOM 3445 N N . PRO B 1 118 ? -8.211 4.881 -1.995 1 95.38 118 PRO B N 1
ATOM 3446 C CA . PRO B 1 118 ? -8.937 5.097 -3.249 1 95.38 118 PRO B CA 1
ATOM 3447 C C . PRO B 1 118 ? -10.233 4.293 -3.327 1 95.38 118 PRO B C 1
ATOM 3449 O O . PRO B 1 118 ? -11.238 4.784 -3.847 1 95.38 118 PRO B O 1
ATOM 3452 N N . PHE B 1 119 ? -10.203 3.121 -2.8 1 97.04 119 PHE B N 1
ATOM 3453 C CA . PHE B 1 119 ? -11.395 2.281 -2.804 1 97.04 119 PHE B CA 1
ATOM 3454 C C . PHE B 1 119 ? -12.457 2.845 -1.867 1 97.04 119 PHE B C 1
ATOM 3456 O O . PHE B 1 119 ? -13.625 2.962 -2.244 1 97.04 119 PHE B O 1
ATOM 3463 N N . VAL B 1 120 ? -12.125 3.263 -0.686 1 97.83 120 VAL B N 1
ATOM 3464 C CA . VAL B 1 120 ? -13.049 3.784 0.316 1 97.83 120 VAL B CA 1
ATOM 3465 C C . VAL B 1 120 ? -13.651 5.1 -0.171 1 97.83 120 VAL B C 1
ATOM 3467 O O . VAL B 1 120 ? -14.805 5.412 0.132 1 97.83 120 VAL B O 1
ATOM 3470 N N . SER B 1 121 ? -12.935 5.868 -0.953 1 96.71 121 SER B N 1
ATOM 3471 C CA . SER B 1 121 ? -13.395 7.156 -1.461 1 96.71 121 SER B CA 1
ATOM 3472 C C . SER B 1 121 ? -14.543 6.983 -2.45 1 96.71 121 SER B C 1
ATOM 3474 O O . SER B 1 121 ? -15.235 7.948 -2.781 1 96.71 121 SER B O 1
ATOM 3476 N N . THR B 1 122 ? -14.749 5.758 -3.01 1 96.15 122 THR B N 1
ATOM 3477 C CA . THR B 1 122 ? -15.824 5.502 -3.963 1 96.15 122 THR B CA 1
ATOM 3478 C C . THR B 1 122 ? -17.147 5.276 -3.238 1 96.15 122 THR B C 1
ATOM 3480 O O . THR B 1 122 ? -18.205 5.217 -3.869 1 96.15 122 THR B O 1
ATOM 3483 N N . PHE B 1 123 ? -17.042 5.106 -1.933 1 96.03 123 PHE B N 1
ATOM 3484 C CA . PHE B 1 123 ? -18.261 4.875 -1.166 1 96.03 123 PHE B CA 1
ATOM 3485 C C . PHE B 1 123 ? -19.192 6.078 -1.254 1 96.03 123 PHE B C 1
ATOM 3487 O O . PHE B 1 123 ? -18.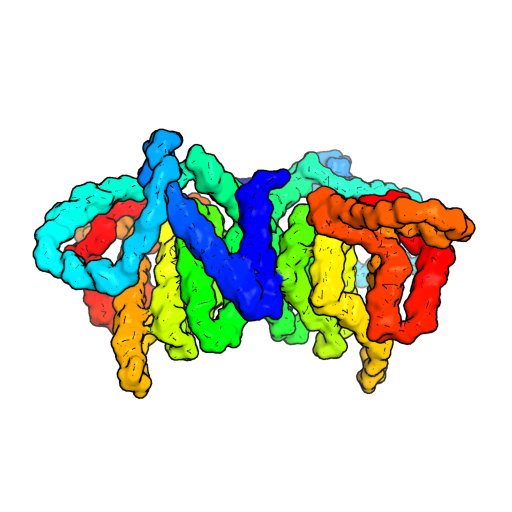735 7.221 -1.302 1 96.03 123 PHE B O 1
ATOM 3494 N N . LYS B 1 124 ? -20.479 5.898 -1.24 1 92.82 124 LYS B N 1
ATOM 3495 C CA . LYS B 1 124 ? -21.468 6.966 -1.351 1 92.82 124 LYS B CA 1
ATOM 3496 C C . LYS B 1 124 ? -21.389 7.915 -0.158 1 92.82 124 LYS B C 1
ATOM 3498 O O . LYS B 1 124 ? -21.482 9.133 -0.32 1 92.82 124 LYS B O 1
ATOM 3503 N N . GLU B 1 125 ? -21.13 7.307 0.999 1 93.17 125 GLU B N 1
ATOM 3504 C CA . GLU B 1 125 ? -21.051 8.129 2.203 1 93.17 125 GLU B CA 1
ATOM 3505 C C . GLU B 1 125 ? -19.605 8.489 2.532 1 93.17 125 GLU B C 1
ATOM 3507 O O . GLU B 1 125 ? -18.688 7.712 2.256 1 93.17 125 GLU B O 1
ATOM 3512 N N . ASN B 1 126 ? -19.411 9.614 3.174 1 94.18 126 ASN B N 1
ATOM 3513 C CA . ASN B 1 126 ? -18.08 10.114 3.499 1 94.18 126 ASN B CA 1
ATOM 3514 C C . ASN B 1 126 ? -17.604 9.601 4.855 1 94.18 126 ASN B C 1
ATOM 3516 O O . ASN B 1 126 ? -16.432 9.755 5.205 1 94.18 126 ASN B O 1
ATOM 3520 N N . GLU B 1 127 ? -18.414 8.997 5.591 1 96.72 127 GLU B N 1
ATOM 3521 C CA . GLU B 1 127 ? -18.12 8.632 6.973 1 96.72 127 GLU B CA 1
ATOM 3522 C C . GLU B 1 127 ? -16.952 7.652 7.049 1 96.72 127 GLU B C 1
ATOM 3524 O O . GLU B 1 127 ? -16.077 7.786 7.907 1 96.72 127 GLU B O 1
ATOM 3529 N N . SER B 1 128 ? -16.98 6.689 6.161 1 97.81 128 SER B N 1
ATOM 3530 C CA . SER B 1 128 ? -15.912 5.694 6.178 1 97.81 128 SER B CA 1
ATOM 3531 C C . SER B 1 128 ? -14.552 6.339 5.937 1 97.81 128 SER B C 1
ATOM 3533 O O . SER B 1 128 ? -13.57 5.996 6.599 1 97.81 128 SER B O 1
ATOM 3535 N N . LEU B 1 129 ? -14.524 7.243 5.049 1 98.23 129 LEU B N 1
ATOM 3536 C CA . LEU B 1 129 ? -13.273 7.928 4.744 1 98.23 129 LEU B CA 1
ATOM 3537 C C . LEU B 1 129 ? -12.836 8.807 5.911 1 98.23 129 LEU B C 1
ATOM 3539 O O . LEU B 1 129 ? -11.648 8.871 6.234 1 98.23 129 LEU B O 1
ATOM 3543 N N . ARG B 1 130 ? -13.737 9.449 6.587 1 98.03 130 ARG B N 1
ATOM 3544 C CA . ARG B 1 130 ? -13.434 10.275 7.751 1 98.03 130 ARG B CA 1
ATOM 3545 C C . ARG B 1 130 ? -12.871 9.431 8.89 1 98.03 130 ARG B C 1
ATOM 3547 O O . ARG B 1 130 ? -11.896 9.821 9.536 1 98.03 130 ARG B O 1
ATOM 3554 N N . VAL B 1 131 ? -13.527 8.309 9.093 1 98.2 131 VAL B N 1
ATOM 3555 C CA . VAL B 1 131 ? -13.054 7.397 10.13 1 98.2 131 VAL B CA 1
ATOM 3556 C C . VAL B 1 131 ? -11.651 6.903 9.782 1 98.2 131 VAL B C 1
ATOM 3558 O O . VAL B 1 131 ? -10.774 6.847 10.647 1 98.2 131 VAL B O 1
ATOM 3561 N N . LEU B 1 132 ? -11.453 6.561 8.552 1 98.76 132 LEU B N 1
ATOM 3562 C CA . LEU B 1 132 ? -10.145 6.113 8.088 1 98.76 132 LEU B CA 1
ATOM 3563 C C . LEU B 1 132 ? -9.08 7.17 8.362 1 98.76 132 LEU B C 1
ATOM 3565 O O . LEU B 1 132 ? -8.005 6.855 8.878 1 98.76 132 LEU B O 1
ATOM 3569 N N . PHE B 1 133 ? -9.342 8.404 8.116 1 98.51 133 PHE B N 1
ATOM 3570 C CA . PHE B 1 133 ? -8.393 9.487 8.344 1 98.51 133 PHE B CA 1
ATOM 3571 C C . PHE B 1 133 ? -8.129 9.671 9.834 1 98.51 133 PHE B C 1
ATOM 3573 O O . PHE B 1 133 ? -6.992 9.922 10.241 1 98.51 133 PHE B O 1
ATOM 3580 N N . ARG B 1 134 ? -9.117 9.501 10.622 1 97.25 134 ARG B N 1
ATOM 3581 C CA . ARG B 1 134 ? -8.941 9.579 12.069 1 97.25 134 ARG B CA 1
ATOM 3582 C C . ARG B 1 134 ? -8.003 8.485 12.567 1 97.25 134 ARG B C 1
ATOM 3584 O O . ARG B 1 134 ? -7.126 8.741 13.394 1 97.25 134 ARG B O 1
ATOM 3591 N N . ILE B 1 135 ? -8.187 7.393 12.006 1 98.21 135 ILE B N 1
ATOM 3592 C CA . ILE B 1 135 ? -7.346 6.264 12.388 1 98.21 135 ILE B CA 1
ATOM 3593 C C . ILE B 1 135 ? -5.901 6.534 11.976 1 98.21 135 ILE B C 1
ATOM 3595 O O . ILE B 1 135 ? -4.974 6.315 12.76 1 98.21 135 ILE B O 1
ATOM 3599 N N . LEU B 1 136 ? -5.681 7.006 10.788 1 98.45 136 LEU B N 1
ATOM 3600 C CA . LEU B 1 136 ? -4.343 7.325 10.304 1 98.45 136 LEU B CA 1
ATOM 3601 C C . LEU B 1 136 ? -3.664 8.345 11.212 1 98.45 136 LEU B C 1
ATOM 3603 O O . LEU B 1 136 ? -2.5 8.176 11.581 1 98.45 136 LEU B O 1
ATOM 3607 N N . GLN B 1 137 ? -4.421 9.341 11.547 1 96.75 137 GLN B N 1
ATOM 3608 C CA . GLN B 1 137 ? -3.893 10.355 12.453 1 96.75 137 GLN B CA 1
ATOM 3609 C C . GLN B 1 137 ? -3.407 9.73 13.757 1 96.75 137 GLN B C 1
ATOM 3611 O O . GLN B 1 137 ? -2.286 9.991 14.198 1 96.75 137 GLN B O 1
ATOM 3616 N N . GLY B 1 138 ? -4.242 8.929 14.323 1 95.02 138 GLY B N 1
ATOM 3617 C CA . GLY B 1 138 ? -3.887 8.254 15.561 1 95.02 138 GLY B CA 1
ATOM 3618 C C . GLY B 1 138 ? -2.652 7.383 15.433 1 95.02 138 GLY B C 1
ATOM 3619 O O . GLY B 1 138 ? -1.777 7.406 16.3 1 95.02 138 GLY B O 1
ATOM 3620 N N . CYS B 1 139 ? -2.547 6.699 14.351 1 96.27 139 CYS B N 1
ATOM 3621 C CA . CYS B 1 139 ? -1.416 5.802 14.143 1 96.27 139 CYS B CA 1
ATOM 3622 C C . CYS B 1 139 ? -0.118 6.586 13.991 1 96.27 139 CYS B C 1
ATOM 3624 O O . CYS B 1 139 ? 0.925 6.174 14.502 1 96.27 139 CYS B O 1
ATOM 3626 N N . PHE B 1 140 ? -0.15 7.701 13.286 1 96.04 140 PHE B N 1
ATOM 3627 C CA . PHE B 1 140 ? 1.038 8.531 13.119 1 96.04 140 PHE B CA 1
ATOM 3628 C C . PHE B 1 140 ? 1.522 9.06 14.463 1 96.04 140 PHE B C 1
ATOM 3630 O O . PHE B 1 140 ? 2.727 9.203 14.682 1 96.04 140 PHE B O 1
ATOM 3637 N N . LEU B 1 141 ? 0.642 9.31 15.348 1 91.81 141 LEU B N 1
ATOM 3638 C CA . LEU B 1 141 ? 0.996 9.845 16.658 1 91.81 141 LEU B CA 1
ATOM 3639 C C . LEU B 1 141 ? 1.488 8.737 17.583 1 91.81 141 LEU B C 1
ATOM 3641 O O . LEU B 1 141 ? 2.439 8.933 18.344 1 91.81 141 LEU B O 1
ATOM 3645 N N . LEU B 1 142 ? 0.917 7.577 17.467 1 90.25 142 LEU B N 1
ATOM 3646 C CA . LEU B 1 142 ? 1.232 6.471 18.365 1 90.25 142 LEU B CA 1
ATOM 3647 C C . LEU B 1 142 ? 2.514 5.768 17.931 1 90.25 142 LEU B C 1
ATOM 3649 O O . LEU B 1 142 ? 3.238 5.218 18.764 1 90.25 142 LEU B O 1
ATOM 3653 N N . HIS B 1 143 ? 2.747 5.756 16.702 1 93.53 143 HIS B N 1
ATOM 3654 C CA . HIS B 1 143 ? 3.876 5.039 16.12 1 93.53 143 HIS B CA 1
ATOM 3655 C C . HIS B 1 143 ? 4.613 5.904 15.103 1 93.53 143 HIS B C 1
ATOM 3657 O O . HIS B 1 143 ? 4.448 5.726 13.894 1 93.53 143 HIS B O 1
ATOM 3663 N N . PRO B 1 144 ? 5.493 6.717 15.497 1 92.91 144 PRO B N 1
ATOM 3664 C CA . PRO B 1 144 ? 6.181 7.688 14.644 1 92.91 144 PRO B CA 1
ATOM 3665 C C . PRO B 1 144 ? 6.909 7.032 13.472 1 92.91 144 PRO B C 1
ATOM 3667 O O . PRO B 1 144 ? 6.907 7.569 12.361 1 92.91 144 PRO B O 1
ATOM 3670 N N . PRO B 1 145 ? 7.41 5.812 13.569 1 94.29 145 PRO B N 1
ATOM 3671 C CA . PRO B 1 145 ? 8.091 5.201 12.425 1 94.29 145 PRO B CA 1
ATOM 3672 C C . PRO B 1 145 ? 7.171 5.018 11.22 1 94.29 145 PRO B C 1
ATOM 3674 O O . PRO B 1 145 ? 7.641 4.979 10.08 1 94.29 145 PRO B O 1
ATOM 3677 N N . SER B 1 146 ? 5.866 4.94 11.446 1 96.39 146 SER B N 1
ATOM 3678 C CA . SER B 1 146 ? 4.922 4.784 10.344 1 96.39 146 SER B CA 1
ATOM 3679 C C . SER B 1 146 ? 4.885 6.031 9.468 1 96.39 146 SER B C 1
ATOM 3681 O O . SER B 1 146 ? 4.46 5.972 8.312 1 96.39 146 SER B O 1
ATOM 3683 N N . ARG B 1 147 ? 5.364 7.148 10.004 1 96.49 147 ARG B N 1
ATOM 3684 C CA . ARG B 1 147 ? 5.415 8.382 9.227 1 96.49 147 ARG B CA 1
ATOM 3685 C C . ARG B 1 147 ? 6.419 8.27 8.085 1 96.49 147 ARG B C 1
ATOM 3687 O O . ARG B 1 147 ? 6.323 8.997 7.094 1 96.49 147 ARG B O 1
ATOM 3694 N N . ASN B 1 148 ? 7.349 7.407 8.26 1 94.63 148 ASN B N 1
ATOM 3695 C CA . ASN B 1 148 ? 8.38 7.228 7.243 1 94.63 148 ASN B CA 1
ATOM 3696 C C . ASN B 1 148 ? 7.792 6.708 5.935 1 94.63 148 ASN B C 1
ATOM 3698 O O . ASN B 1 148 ? 8.405 6.846 4.875 1 94.63 148 ASN B O 1
ATOM 3702 N N . LEU B 1 149 ? 6.642 6.147 5.972 1 96.17 149 LEU B N 1
ATOM 3703 C CA . LEU B 1 149 ? 5.972 5.684 4.762 1 96.17 149 LEU B CA 1
ATOM 3704 C C . LEU B 1 149 ? 5.555 6.861 3.887 1 96.17 149 LEU B C 1
ATOM 3706 O O . LEU B 1 149 ? 5.522 6.746 2.659 1 96.17 149 LEU B O 1
ATOM 3710 N N . ILE B 1 150 ? 5.345 7.972 4.526 1 96.46 150 ILE B N 1
ATOM 3711 C CA . ILE B 1 150 ? 4.81 9.142 3.838 1 96.46 150 ILE B CA 1
ATOM 3712 C C . ILE B 1 150 ? 5.944 9.901 3.152 1 96.46 150 ILE B C 1
ATOM 3714 O O . ILE B 1 150 ? 5.698 10.821 2.368 1 96.46 150 ILE B O 1
ATOM 3718 N N . THR B 1 151 ? 7.18 9.472 3.37 1 94.45 151 THR B N 1
ATOM 3719 C CA . THR B 1 151 ? 8.314 10.063 2.667 1 94.45 151 THR B CA 1
ATOM 3720 C C . THR B 1 151 ? 8.308 9.657 1.196 1 94.45 151 THR B C 1
ATOM 3722 O O . THR B 1 151 ? 8.992 10.272 0.374 1 94.45 151 THR B O 1
ATOM 3725 N N . TYR B 1 152 ? 7.588 8.614 0.908 1 96.6 152 TYR B N 1
ATOM 3726 C CA . TYR B 1 152 ? 7.389 8.234 -0.486 1 96.6 152 TYR B CA 1
ATOM 3727 C C . TYR B 1 152 ? 6.322 9.103 -1.14 1 96.6 152 TYR B C 1
ATOM 3729 O O . TYR B 1 152 ? 5.202 9.209 -0.634 1 96.6 152 TYR B O 1
ATOM 3737 N N . GLU B 1 153 ? 6.645 9.638 -2.257 1 97.2 153 GLU B N 1
ATOM 3738 C CA . GLU B 1 153 ? 5.766 10.578 -2.946 1 97.2 153 GLU B CA 1
ATOM 3739 C C . GLU B 1 153 ? 4.423 9.935 -3.279 1 97.2 153 GLU B C 1
ATOM 3741 O O . GLU B 1 153 ? 3.378 10.581 -3.18 1 97.2 153 GLU B O 1
ATOM 3746 N N . SER B 1 154 ? 4.454 8.681 -3.656 1 96.66 154 SER B N 1
ATOM 3747 C CA . SER B 1 154 ? 3.229 7.986 -4.037 1 96.66 154 SER B CA 1
ATOM 3748 C C . SER B 1 154 ? 2.242 7.928 -2.876 1 96.66 154 SER B C 1
ATOM 3750 O O . SER B 1 154 ? 1.031 8.047 -3.077 1 96.66 154 SER B O 1
ATOM 3752 N N . LYS B 1 155 ? 2.763 7.728 -1.665 1 97.22 155 LYS B N 1
ATOM 3753 C CA . LYS B 1 155 ? 1.902 7.634 -0.49 1 97.22 155 LYS B CA 1
ATOM 3754 C C . LYS B 1 155 ? 1.407 9.012 -0.059 1 97.22 155 LYS B C 1
ATOM 3756 O O . LYS B 1 155 ? 0.23 9.181 0.267 1 97.22 155 LYS B O 1
ATOM 3761 N N . MET B 1 156 ? 2.307 10.002 -0.101 1 97.74 156 MET B N 1
ATOM 3762 C CA . MET B 1 156 ? 1.899 11.372 0.196 1 97.74 156 MET B CA 1
ATOM 3763 C C . MET B 1 156 ? 0.839 11.85 -0.792 1 97.74 156 MET B C 1
ATOM 3765 O O . MET B 1 156 ? -0.124 12.512 -0.403 1 97.74 156 MET B O 1
ATOM 3769 N N . TRP B 1 157 ? 0.982 11.456 -1.966 1 97.45 157 TRP B N 1
ATOM 3770 C CA . TRP B 1 157 ? 0.071 11.898 -3.017 1 97.45 157 TRP B CA 1
ATOM 3771 C C . TRP B 1 157 ? -1.338 11.37 -2.773 1 97.45 157 TRP B C 1
ATOM 3773 O O . TRP B 1 157 ? -2.323 12.053 -3.065 1 97.45 157 TRP B O 1
ATOM 3783 N N . VAL B 1 158 ? -1.418 10.174 -2.26 1 97.34 158 VAL B N 1
ATOM 3784 C CA . VAL B 1 158 ? -2.723 9.586 -1.973 1 97.34 158 VAL B CA 1
ATOM 3785 C C . VAL B 1 158 ? -3.506 10.501 -1.034 1 97.34 158 VAL B C 1
ATOM 3787 O O . VAL B 1 158 ? -4.723 10.646 -1.17 1 97.34 158 VAL B O 1
ATOM 3790 N N . LEU B 1 159 ? -2.802 11.166 -0.112 1 97.91 159 LEU B N 1
ATOM 3791 C CA . LEU B 1 159 ? -3.438 12.075 0.836 1 97.91 159 LEU B CA 1
ATOM 3792 C C . LEU B 1 159 ? -3.714 13.429 0.19 1 97.91 159 LEU B C 1
ATOM 3794 O O . LEU B 1 159 ? -4.834 13.939 0.262 1 97.91 159 LEU B O 1
ATOM 3798 N N . LEU B 1 160 ? -2.793 13.947 -0.535 1 97.87 160 LEU B N 1
ATOM 3799 C CA . LEU B 1 160 ? -2.867 15.309 -1.052 1 97.87 160 LEU B CA 1
ATOM 3800 C C . LEU B 1 160 ? -3.97 15.435 -2.098 1 97.87 160 LEU B C 1
ATOM 3802 O O . LEU B 1 160 ? -4.548 16.511 -2.27 1 97.87 160 LEU B O 1
ATOM 3806 N N . GLU B 1 161 ? -4.29 14.338 -2.715 1 96.02 161 GLU B N 1
ATOM 3807 C CA . GLU B 1 161 ? -5.297 14.361 -3.771 1 96.02 161 GLU B CA 1
ATOM 3808 C C . GLU B 1 161 ? -6.661 14.77 -3.225 1 96.02 161 GLU B C 1
ATOM 3810 O O . GLU B 1 161 ? -7.497 15.301 -3.96 1 96.02 161 GLU B O 1
ATOM 3815 N N . PHE B 1 162 ? -6.857 14.714 -1.974 1 97.51 162 PHE B N 1
ATOM 3816 C CA . PHE B 1 162 ? -8.158 14.98 -1.374 1 97.51 162 PHE B CA 1
ATOM 3817 C C . PHE B 1 162 ? -8.253 16.428 -0.907 1 97.51 162 PHE B C 1
ATOM 3819 O O . PHE B 1 162 ? -9.301 16.863 -0.424 1 97.51 162 PHE B O 1
ATOM 3826 N N . LEU B 1 163 ? -7.126 17.15 -1.098 1 97.46 163 LEU B N 1
ATOM 3827 C CA . LEU B 1 163 ? -7.142 18.57 -0.763 1 97.46 163 LEU B CA 1
ATOM 3828 C C . LEU B 1 163 ? -7.675 19.397 -1.929 1 97.46 163 LEU B C 1
ATOM 3830 O O . LEU B 1 163 ? -6.958 20.238 -2.478 1 97.46 163 LEU B O 1
ATOM 3834 N N . SER B 1 164 ? -8.846 19.1 -2.311 1 95 164 SER B N 1
ATOM 3835 C CA . SER B 1 164 ? -9.494 19.769 -3.435 1 95 164 SER B CA 1
ATOM 3836 C C . SER B 1 164 ? -10.968 20.031 -3.146 1 95 164 SER B C 1
ATOM 3838 O O . SER B 1 164 ? -11.648 19.193 -2.551 1 95 164 SER B O 1
ATOM 3840 N N . PRO B 1 165 ? -11.457 21.16 -3.588 1 93.62 165 PRO B N 1
ATOM 3841 C CA . PRO B 1 165 ? -12.863 21.503 -3.358 1 93.62 165 PRO B CA 1
ATOM 3842 C C . PRO B 1 165 ? -13.826 20.545 -4.056 1 93.62 165 PRO B C 1
ATOM 3844 O O . PRO B 1 165 ? -15.038 20.614 -3.837 1 93.62 165 PRO B O 1
ATOM 3847 N N . ARG B 1 166 ? -13.295 19.639 -4.875 1 92.46 166 ARG B N 1
ATOM 3848 C CA . ARG B 1 166 ? -14.137 18.625 -5.504 1 92.46 166 ARG B CA 1
ATOM 3849 C C . ARG B 1 166 ? -14.629 17.609 -4.479 1 92.46 166 ARG B C 1
ATOM 3851 O O . ARG B 1 166 ? -15.601 16.892 -4.725 1 92.46 166 ARG B O 1
ATOM 3858 N N . TYR B 1 167 ? -13.961 17.579 -3.386 1 94.57 167 TYR B N 1
ATOM 3859 C CA . TYR B 1 167 ? -14.362 16.655 -2.332 1 94.57 167 TYR B CA 1
ATOM 3860 C C . TYR B 1 167 ? -15.16 17.373 -1.25 1 94.57 167 TYR B C 1
ATOM 3862 O O . TYR B 1 167 ? -15.131 18.603 -1.163 1 94.57 167 TYR B O 1
ATOM 3870 N N . SER B 1 168 ? -15.866 16.632 -0.455 1 94.47 168 SER B N 1
ATOM 3871 C CA . SER B 1 168 ? -16.694 17.185 0.611 1 94.47 168 SER B CA 1
ATOM 3872 C C . SER B 1 168 ? -15.846 17.905 1.654 1 94.47 168 SER B C 1
ATOM 3874 O O . SER B 1 168 ? -14.763 17.436 2.012 1 94.47 168 SER B O 1
ATOM 3876 N N . PRO B 1 169 ? -16.315 19.039 2.147 1 96.04 169 PRO B N 1
ATOM 3877 C CA . PRO B 1 169 ? -15.585 19.763 3.19 1 96.04 169 PRO B CA 1
ATOM 3878 C C . PRO B 1 169 ? -15.274 18.893 4.406 1 96.04 169 PRO B C 1
ATOM 3880 O O . PRO B 1 169 ? -14.229 19.062 5.04 1 96.04 169 PRO B O 1
ATOM 3883 N N . GLN B 1 170 ? -16.181 17.958 4.708 1 96.18 170 GLN B N 1
ATOM 3884 C CA . GLN B 1 170 ? -15.978 17.093 5.865 1 96.18 170 GLN B CA 1
ATOM 3885 C C . GLN B 1 170 ? -14.759 16.195 5.673 1 96.18 170 GLN B C 1
ATOM 3887 O O . GLN B 1 170 ? -14.023 15.926 6.625 1 96.18 170 GLN B O 1
ATOM 3892 N N . VAL B 1 171 ? -14.554 15.739 4.502 1 97.75 171 VAL B N 1
ATOM 3893 C CA . VAL B 1 171 ? -13.415 14.887 4.179 1 97.75 171 VAL B CA 1
ATOM 3894 C C . VAL B 1 171 ? -12.122 15.695 4.275 1 97.75 171 VAL B C 1
ATOM 3896 O O . VAL B 1 171 ? -11.144 15.243 4.876 1 97.75 171 VAL B O 1
ATOM 3899 N N . ILE B 1 172 ? -12.17 16.882 3.697 1 98.29 172 ILE B N 1
ATOM 3900 C CA . ILE B 1 172 ? -11.001 17.755 3.715 1 98.29 172 ILE B CA 1
ATOM 3901 C C . ILE B 1 172 ? -10.643 18.109 5.156 1 98.29 172 ILE B C 1
ATOM 3903 O O . ILE B 1 172 ? -9.473 18.058 5.543 1 98.29 172 ILE B O 1
ATOM 3907 N N . GLU B 1 173 ? -11.629 18.449 5.922 1 97.7 173 GLU B N 1
ATOM 3908 C CA . GLU B 1 173 ? -11.443 18.803 7.326 1 97.7 173 GLU B CA 1
ATOM 3909 C C . GLU B 1 173 ? -10.79 17.662 8.101 1 97.7 173 GLU B C 1
ATOM 3911 O O . GLU B 1 173 ? -9.921 17.895 8.944 1 97.7 173 GLU B O 1
ATOM 3916 N N . ALA B 1 174 ? -11.202 16.44 7.818 1 97.71 174 ALA B N 1
ATOM 3917 C CA . ALA B 1 174 ? -10.678 15.264 8.507 1 97.71 174 ALA B CA 1
ATOM 3918 C C . ALA B 1 174 ? -9.243 14.97 8.076 1 97.71 174 ALA B C 1
ATOM 3920 O O . ALA B 1 174 ? -8.468 14.384 8.835 1 97.71 174 ALA B O 1
ATOM 3921 N N . LEU B 1 175 ? -8.843 15.364 6.898 1 98.58 175 LEU B N 1
ATOM 3922 C CA . LEU B 1 175 ? -7.551 15.038 6.305 1 98.58 175 LEU B CA 1
ATOM 3923 C C . LEU B 1 175 ? -6.457 15.949 6.851 1 98.58 175 LEU B C 1
ATOM 3925 O O . LEU B 1 175 ? -5.311 15.523 7.012 1 98.58 175 LEU B O 1
ATOM 3929 N N . ILE B 1 176 ? -6.747 17.146 7.183 1 98.47 176 ILE B N 1
ATOM 3930 C CA . ILE B 1 176 ? -5.754 18.169 7.494 1 98.47 176 ILE B CA 1
ATOM 3931 C C . ILE B 1 176 ? -4.976 17.77 8.746 1 98.47 176 ILE B C 1
ATOM 3933 O O . ILE B 1 176 ? -3.743 17.784 8.749 1 98.47 176 ILE B O 1
ATOM 3937 N N . PRO B 1 177 ? -5.663 17.298 9.802 1 97.67 177 PRO B N 1
ATOM 3938 C CA . PRO B 1 177 ? -4.89 16.858 10.965 1 97.67 177 PRO B CA 1
ATOM 3939 C C . PRO B 1 177 ? -4.001 15.654 10.662 1 97.67 177 PRO B C 1
ATOM 3941 O O . PRO B 1 177 ? -2.957 15.477 11.296 1 97.67 177 PRO B O 1
ATOM 3944 N N . VAL B 1 178 ? -4.386 14.841 9.722 1 98.51 178 VAL B N 1
ATOM 3945 C CA . VAL B 1 178 ? -3.556 13.716 9.302 1 98.51 178 VAL B CA 1
ATOM 3946 C C . VAL B 1 178 ? -2.234 14.232 8.738 1 98.51 178 VAL B C 1
ATOM 3948 O O . VAL B 1 178 ? -1.164 13.724 9.082 1 98.51 178 VAL B O 1
ATOM 3951 N N . LEU B 1 179 ? -2.315 15.234 7.933 1 98.46 179 LEU B N 1
ATOM 3952 C CA . LEU B 1 179 ? -1.118 15.835 7.356 1 98.46 179 LEU B CA 1
ATOM 3953 C C . LEU B 1 179 ? -0.231 16.432 8.443 1 98.46 179 LEU B C 1
ATOM 3955 O O . LEU B 1 179 ? 0.981 16.206 8.455 1 98.46 179 LEU B O 1
ATOM 3959 N N . VAL B 1 180 ? -0.805 17.13 9.396 1 97.04 180 VAL B N 1
ATOM 3960 C CA . VAL B 1 180 ? -0.035 17.7 10.496 1 97.04 180 VAL B CA 1
ATOM 3961 C C . VAL B 1 180 ? 0.715 16.591 11.231 1 97.04 180 VAL B C 1
ATOM 3963 O O . VAL B 1 180 ? 1.92 16.7 11.469 1 97.04 180 VAL B O 1
ATOM 3966 N N . SER B 1 181 ? -0.005 15.524 11.501 1 97.02 181 SER B N 1
ATOM 3967 C CA . SER B 1 181 ? 0.577 14.428 12.27 1 97.02 181 SER B CA 1
ATOM 3968 C C . SER B 1 181 ? 1.688 13.734 11.489 1 97.02 181 SER B C 1
ATOM 3970 O O . SER B 1 181 ? 2.626 13.196 12.081 1 97.02 181 SER B O 1
ATOM 3972 N N . SER B 1 182 ? 1.612 13.738 10.171 1 97.49 182 SER B N 1
ATOM 3973 C CA . SER B 1 182 ? 2.636 13.096 9.353 1 97.49 182 SER B CA 1
ATOM 3974 C C . SER B 1 182 ? 3.857 13.996 9.191 1 97.49 182 SER B C 1
ATOM 3976 O O . SER B 1 182 ? 4.958 13.514 8.915 1 97.49 182 SER B O 1
ATOM 3978 N N . LEU B 1 183 ? 3.73 15.301 9.412 1 96.93 183 LEU B N 1
ATOM 3979 C CA . LEU B 1 183 ? 4.769 16.272 9.088 1 96.93 183 LEU B CA 1
ATOM 3980 C C . LEU B 1 183 ? 5.486 16.742 10.35 1 96.93 183 LEU B C 1
ATOM 3982 O O . LEU B 1 183 ? 6.63 17.199 10.285 1 96.93 183 LEU B O 1
ATOM 3986 N N . VAL B 1 184 ? 4.834 16.646 11.475 1 91.92 184 VAL B N 1
ATOM 3987 C CA . VAL B 1 184 ? 5.364 17.215 12.709 1 91.92 184 VAL B CA 1
ATOM 3988 C C . VAL B 1 184 ? 6.733 16.61 13.011 1 91.92 184 VAL B C 1
ATOM 3990 O O . VAL B 1 184 ? 6.894 15.387 13 1 91.92 184 VAL B O 1
ATOM 3993 N N . ARG B 1 185 ? 7.73 17.469 13.123 1 87.93 185 ARG B N 1
ATOM 3994 C CA . ARG B 1 185 ? 9.116 17.131 13.43 1 87.93 185 ARG B CA 1
ATOM 3995 C C . ARG B 1 185 ? 9.678 16.145 12.41 1 87.93 185 ARG B C 1
ATOM 3997 O O . ARG B 1 185 ? 10.473 15.27 12.758 1 87.93 185 ARG B O 1
ATOM 4004 N N . ASN B 1 186 ? 9.116 16.228 11.231 1 93.69 186 ASN B N 1
ATOM 4005 C CA . ASN B 1 186 ? 9.552 15.347 10.153 1 93.69 186 ASN B CA 1
ATOM 4006 C C . ASN B 1 186 ? 9.898 16.134 8.891 1 93.69 186 ASN B C 1
ATOM 4008 O O . ASN B 1 186 ? 9.07 16.26 7.987 1 93.69 186 ASN B O 1
ATOM 4012 N N . VAL B 1 187 ? 11.105 16.589 8.829 1 94.81 187 VAL B N 1
ATOM 4013 C CA . VAL B 1 187 ? 11.552 17.511 7.79 1 94.81 187 VAL B CA 1
ATOM 4014 C C . VAL B 1 187 ? 11.51 16.818 6.431 1 94.81 187 VAL B C 1
ATOM 4016 O O . VAL B 1 187 ? 11.025 17.388 5.451 1 94.81 187 VAL B O 1
ATOM 4019 N N . PRO B 1 188 ? 11.941 15.551 6.336 1 94.95 188 PRO B N 1
ATOM 4020 C CA . PRO B 1 188 ? 11.834 14.881 5.039 1 94.95 188 PRO B CA 1
ATOM 4021 C C . PRO B 1 188 ? 10.411 14.889 4.485 1 94.95 188 PRO B C 1
ATOM 4023 O O . PRO B 1 188 ? 10.208 15.158 3.299 1 94.95 188 PRO B O 1
ATOM 4026 N N . ASN B 1 189 ? 9.427 14.66 5.288 1 97.15 189 ASN B N 1
ATOM 4027 C CA . ASN B 1 189 ? 8.036 14.676 4.848 1 97.15 189 ASN B CA 1
ATOM 4028 C C . ASN B 1 189 ? 7.597 16.076 4.428 1 97.15 189 ASN B C 1
ATOM 4030 O O . ASN B 1 189 ? 6.833 16.232 3.474 1 97.15 189 ASN B O 1
ATOM 4034 N N . ILE B 1 190 ? 8.088 17.072 5.149 1 97.54 190 ILE B N 1
ATOM 4035 C CA . ILE B 1 190 ? 7.743 18.448 4.807 1 97.54 190 ILE B CA 1
ATOM 4036 C C . ILE B 1 190 ? 8.27 18.781 3.414 1 97.54 190 ILE B C 1
ATOM 4038 O O . ILE B 1 190 ? 7.578 19.419 2.617 1 97.54 190 ILE B O 1
ATOM 4042 N N . ARG B 1 191 ? 9.492 18.317 3.128 1 97.2 191 ARG B N 1
ATOM 4043 C CA . ARG B 1 191 ? 10.088 18.594 1.825 1 97.2 191 ARG B CA 1
ATOM 4044 C C . ARG B 1 191 ? 9.297 17.923 0.708 1 97.2 191 ARG B C 1
ATOM 4046 O O . ARG B 1 191 ? 9.086 18.515 -0.353 1 97.2 191 ARG B O 1
ATOM 4053 N N . ILE B 1 192 ? 8.818 16.722 0.921 1 97.3 192 ILE B N 1
ATOM 4054 C CA . ILE B 1 192 ? 8.008 16.022 -0.07 1 97.3 192 ILE B CA 1
ATOM 4055 C C . ILE B 1 192 ? 6.669 16.736 -0.241 1 97.3 192 ILE B C 1
ATOM 4057 O O . ILE B 1 192 ? 6.205 16.937 -1.365 1 97.3 192 ILE B O 1
ATOM 4061 N N . PHE B 1 193 ? 6.095 17.129 0.884 1 98.3 193 PHE B N 1
ATOM 4062 C CA . PHE B 1 193 ? 4.85 17.888 0.901 1 98.3 193 PHE B CA 1
ATOM 4063 C C . PHE B 1 193 ? 4.971 19.146 0.049 1 98.3 193 PHE B C 1
ATOM 4065 O O . PHE B 1 193 ? 4.095 19.434 -0.77 1 98.3 193 PHE B O 1
ATOM 4072 N N . GLU B 1 194 ? 6.073 19.821 0.146 1 97.69 194 GLU B N 1
ATOM 4073 C CA . GLU B 1 194 ? 6.33 21.044 -0.609 1 97.69 194 GLU B CA 1
ATOM 4074 C C . GLU B 1 194 ? 6.53 20.746 -2.092 1 97.69 194 GLU B C 1
ATOM 4076 O O . GLU B 1 194 ? 5.968 21.431 -2.95 1 97.69 194 GLU B O 1
ATOM 4081 N N . ARG B 1 195 ? 7.228 19.751 -2.338 1 95.6 195 ARG B N 1
ATOM 4082 C CA . ARG B 1 195 ? 7.551 19.392 -3.715 1 95.6 195 ARG B CA 1
ATOM 4083 C C . ARG B 1 195 ? 6.297 18.995 -4.486 1 95.6 195 ARG B C 1
ATOM 4085 O O . ARG B 1 195 ? 6.198 19.242 -5.69 1 95.6 195 ARG B O 1
ATOM 4092 N N . LEU B 1 196 ? 5.324 18.46 -3.773 1 97.34 196 LEU B N 1
ATOM 4093 C CA . LEU B 1 196 ? 4.119 17.963 -4.427 1 97.34 196 LEU B CA 1
ATOM 4094 C C . LEU B 1 196 ? 3.04 19.04 -4.47 1 97.34 196 LEU B C 1
ATOM 4096 O O . LEU B 1 196 ? 1.899 18.767 -4.847 1 97.34 196 LEU B O 1
ATOM 4100 N N . GLY B 1 197 ? 3.396 20.223 -4.025 1 97.07 197 GLY B N 1
ATOM 4101 C CA . GLY B 1 197 ? 2.475 21.344 -4.116 1 97.07 197 GLY B CA 1
ATOM 4102 C C . GLY B 1 197 ? 1.535 21.442 -2.929 1 97.07 197 GLY B C 1
ATOM 4103 O O . GLY B 1 197 ? 0.477 22.068 -3.019 1 97.07 197 GLY B O 1
ATOM 4104 N N . GLY B 1 198 ? 1.89 20.821 -1.846 1 98.13 198 GLY B N 1
ATOM 4105 C CA . GLY B 1 198 ? 1.065 20.856 -0.65 1 98.13 198 GLY B CA 1
ATOM 4106 C C . GLY B 1 198 ? 0.656 22.26 -0.247 1 98.13 198 GLY B C 1
ATOM 4107 O O . GLY B 1 198 ? -0.53 22.537 -0.057 1 98.13 198 GLY B O 1
ATOM 4108 N N . PRO B 1 199 ? 1.645 23.166 -0.128 1 97.97 199 PRO B N 1
ATOM 4109 C CA . PRO B 1 199 ? 1.311 24.541 0.251 1 97.97 199 PRO B CA 1
ATOM 4110 C C . PRO B 1 199 ? 0.303 25.186 -0.699 1 97.97 199 PRO B C 1
ATOM 4112 O O . PRO B 1 199 ? -0.6 25.9 -0.254 1 97.97 199 PRO B O 1
ATOM 4115 N N . GLN B 1 200 ? 0.394 24.909 -1.949 1 97.6 200 GLN B N 1
ATOM 4116 C CA . GLN B 1 200 ? -0.543 25.462 -2.921 1 97.6 200 GLN B CA 1
ATOM 4117 C C . GLN B 1 200 ? -1.967 24.988 -2.644 1 97.6 200 GLN B C 1
ATOM 4119 O O . GLN B 1 200 ? -2.902 25.79 -2.632 1 97.6 200 GLN B O 1
ATOM 4124 N N . TYR B 1 201 ? -2.108 23.683 -2.44 1 98.07 201 TYR B N 1
ATOM 4125 C CA . TYR B 1 201 ? -3.427 23.12 -2.175 1 98.07 201 TYR B CA 1
ATOM 4126 C C . TYR B 1 201 ? -4.066 23.779 -0.958 1 98.07 201 TYR B C 1
ATOM 4128 O O . TYR B 1 201 ? -5.245 24.14 -0.988 1 98.07 201 TYR B O 1
ATOM 4136 N N . LEU B 1 202 ? -3.303 23.986 0.083 1 97.96 202 LEU B N 1
ATOM 4137 C CA . LEU B 1 202 ? -3.813 24.561 1.322 1 97.96 202 LEU B CA 1
ATOM 4138 C C . LEU B 1 202 ? -4.193 26.025 1.126 1 97.96 202 LEU B C 1
ATOM 4140 O O . LEU B 1 202 ? -5.237 26.47 1.609 1 97.96 202 LEU B O 1
ATOM 4144 N N . CYS B 1 203 ? -3.392 26.737 0.407 1 97.2 203 CYS B N 1
ATOM 4145 C CA . CYS B 1 203 ? -3.678 28.143 0.146 1 97.2 203 CYS B CA 1
ATOM 4146 C C . CYS B 1 203 ? -4.942 28.296 -0.692 1 97.2 203 CYS B C 1
ATOM 4148 O O . CYS B 1 203 ? -5.747 29.197 -0.449 1 97.2 203 CYS B O 1
ATOM 4150 N N . GLU B 1 204 ? -5.104 27.421 -1.631 1 96.54 204 GLU B N 1
ATOM 4151 C CA . GLU B 1 204 ? -6.313 27.443 -2.449 1 96.54 204 GLU B CA 1
ATOM 4152 C C . GLU B 1 204 ? -7.556 27.178 -1.603 1 96.54 204 GLU B C 1
ATOM 4154 O O . GLU B 1 204 ? -8.597 27.807 -1.806 1 96.54 204 GLU B O 1
ATOM 4159 N N . LEU B 1 205 ? -7.45 26.288 -0.693 1 96.99 205 LEU B N 1
ATOM 4160 C CA . LEU B 1 205 ? -8.569 25.982 0.191 1 96.99 205 LEU B CA 1
ATOM 4161 C C . LEU B 1 205 ? -8.872 27.158 1.113 1 96.99 205 LEU B C 1
ATOM 4163 O O . LEU B 1 205 ? -10.034 27.422 1.429 1 96.99 205 LEU B O 1
ATOM 4167 N N . LEU B 1 206 ? -7.856 27.873 1.537 1 95.3 206 LEU B N 1
ATOM 4168 C CA . LEU B 1 206 ? -8.017 29.006 2.442 1 95.3 206 LEU B CA 1
ATOM 4169 C C . LEU B 1 206 ? -8.814 30.124 1.778 1 95.3 206 LEU B C 1
ATOM 4171 O O . LEU B 1 206 ? -9.634 30.778 2.427 1 95.3 206 LEU B O 1
ATOM 4175 N N . THR B 1 207 ? -8.647 30.27 0.491 1 93.57 207 THR B N 1
ATOM 4176 C CA . THR B 1 207 ? -9.259 31.388 -0.218 1 93.57 207 THR B CA 1
ATOM 4177 C C . THR B 1 207 ? -10.489 30.929 -0.995 1 93.57 207 THR B C 1
ATOM 4179 O O . THR B 1 207 ? -11.074 31.702 -1.756 1 93.57 207 THR B O 1
ATOM 4182 N N . HIS B 1 208 ? -10.815 29.655 -0.824 1 93.37 208 HIS B N 1
ATOM 4183 C CA . HIS B 1 208 ? -11.934 29.102 -1.578 1 93.37 208 HIS B CA 1
ATOM 4184 C C . HIS B 1 208 ? -13.255 29.727 -1.142 1 93.37 208 HIS B C 1
ATOM 4186 O O . HIS B 1 208 ? -13.52 29.857 0.055 1 93.37 208 HIS B O 1
ATOM 4192 N N . LYS B 1 209 ? -14.014 30.156 -2.158 1 89.96 209 LYS B N 1
ATOM 4193 C CA . LYS B 1 209 ? -15.363 30.66 -1.918 1 89.96 209 LYS B CA 1
ATOM 4194 C C . LYS B 1 209 ? -16.414 29.693 -2.454 1 89.96 209 LYS B C 1
ATOM 4196 O O . LYS B 1 209 ? -16.492 29.46 -3.662 1 89.96 209 LYS B O 1
ATOM 4201 N N . SER B 1 210 ? -17.088 29.108 -1.513 1 84.78 210 SER B N 1
ATOM 4202 C CA . SER B 1 210 ? -18.105 28.146 -1.924 1 84.78 210 SER B CA 1
ATOM 4203 C C . SER B 1 210 ? -19.297 28.844 -2.572 1 84.78 210 SER B C 1
ATOM 4205 O O . SER B 1 210 ? -19.767 29.869 -2.075 1 84.78 210 SER B O 1
ATOM 4207 N N . ASP B 1 211 ? -19.685 28.288 -3.746 1 80.95 211 ASP B N 1
ATOM 4208 C CA . ASP B 1 211 ? -20.852 28.816 -4.447 1 80.95 211 ASP B CA 1
ATOM 4209 C C . ASP B 1 211 ? -22.136 28.154 -3.952 1 80.95 211 ASP B C 1
ATOM 4211 O O . ASP B 1 211 ? -23.235 28.537 -4.359 1 80.95 211 ASP B O 1
ATOM 4215 N N . VAL B 1 212 ? -21.991 27.209 -3.099 1 81.65 212 VAL B N 1
ATOM 4216 C CA . VAL B 1 212 ? -23.156 26.477 -2.614 1 81.65 212 VAL B CA 1
ATOM 4217 C C . VAL B 1 212 ? -23.561 27.002 -1.238 1 81.65 212 VAL B C 1
ATOM 4219 O O . VAL B 1 212 ? -22.806 26.875 -0.271 1 81.65 212 VAL B O 1
ATOM 4222 N N . ALA B 1 213 ? -24.597 27.814 -1.132 1 76.81 213 ALA B N 1
ATOM 4223 C CA . ALA B 1 213 ? -25.08 28.489 0.07 1 76.81 213 ALA B CA 1
ATOM 4224 C C . ALA B 1 213 ? -25.173 27.519 1.244 1 76.81 213 ALA B C 1
ATOM 4226 O O . ALA B 1 213 ? -24.817 27.865 2.373 1 76.81 213 ALA B O 1
ATOM 4227 N N . GLY B 1 214 ? -25.522 26.294 1.032 1 84.45 214 GLY B N 1
ATOM 4228 C CA . GLY B 1 214 ? -25.75 25.336 2.102 1 84.45 214 GLY B CA 1
ATOM 4229 C C . GLY B 1 214 ? -24.467 24.772 2.682 1 84.45 214 GLY B C 1
ATOM 4230 O O . GLY B 1 214 ? -24.488 24.109 3.721 1 84.45 214 GLY B O 1
ATOM 4231 N N . LEU B 1 215 ? -23.302 25.145 2.179 1 87.58 215 LEU B N 1
ATOM 4232 C CA . LEU B 1 215 ? -22.061 24.543 2.653 1 87.58 215 LEU B CA 1
ATOM 4233 C C . LEU B 1 215 ? -21.134 25.6 3.243 1 87.58 215 LEU B C 1
ATOM 4235 O O . LEU B 1 215 ? -19.976 25.313 3.553 1 87.58 215 LEU B O 1
ATOM 4239 N N . ALA B 1 216 ? -21.553 26.801 3.455 1 89.29 216 ALA B N 1
ATOM 4240 C CA . ALA B 1 216 ? -20.728 27.916 3.911 1 89.29 216 ALA B CA 1
ATOM 4241 C C . ALA B 1 216 ? -20.115 27.622 5.277 1 89.29 216 ALA B C 1
ATOM 4243 O O . ALA B 1 216 ? -18.935 27.896 5.507 1 89.29 216 ALA B O 1
ATOM 4244 N N . ARG B 1 217 ? -20.922 27.169 6.161 1 90.56 217 ARG B N 1
ATOM 4245 C CA . ARG B 1 217 ? -20.439 26.872 7.506 1 90.56 217 ARG B CA 1
ATOM 4246 C C . ARG B 1 217 ? -19.368 25.787 7.476 1 90.56 217 ARG B C 1
ATOM 4248 O O . ARG B 1 217 ? -18.338 25.905 8.143 1 90.56 217 ARG B O 1
ATOM 4255 N N . GLU B 1 218 ? -19.603 24.702 6.756 1 93.79 218 GLU B N 1
ATOM 4256 C CA . GLU B 1 218 ? -18.644 23.607 6.648 1 93.79 218 GLU B CA 1
ATOM 4257 C C . GLU B 1 218 ? -17.328 24.084 6.041 1 93.79 218 GLU B C 1
ATOM 4259 O O . GLU B 1 218 ? -16.252 23.65 6.458 1 93.79 218 GLU B O 1
ATOM 4264 N N . TRP B 1 219 ? -17.399 24.942 5.115 1 95.38 219 TRP B N 1
ATOM 4265 C CA . TRP B 1 219 ? -16.191 25.45 4.473 1 95.38 219 TRP B CA 1
ATOM 4266 C C . TRP B 1 219 ? -15.415 26.363 5.417 1 95.38 219 TRP B C 1
ATOM 4268 O O . TRP B 1 219 ? -14.183 26.403 5.378 1 95.38 219 TRP B O 1
ATOM 4278 N N . LYS B 1 220 ? -16.143 27.095 6.202 1 94.41 220 LYS B N 1
ATOM 4279 C CA . LYS B 1 220 ? -15.469 27.901 7.215 1 94.41 220 LYS B CA 1
ATOM 4280 C C . LYS B 1 220 ? -14.653 27.025 8.161 1 94.41 220 LYS B C 1
ATOM 4282 O O . LYS B 1 220 ? -13.547 27.396 8.56 1 94.41 220 LYS B O 1
ATOM 4287 N N . GLU B 1 221 ? -15.21 25.892 8.517 1 94.74 221 GLU B N 1
ATOM 4288 C CA . GLU B 1 221 ? -14.486 24.957 9.373 1 94.74 221 GLU B CA 1
ATOM 4289 C C . GLU B 1 221 ? -13.211 24.462 8.695 1 94.74 221 GLU B C 1
ATOM 4291 O O . GLU B 1 221 ? -12.174 24.314 9.344 1 94.74 221 GLU B O 1
ATOM 4296 N N . VAL B 1 222 ? -13.306 24.177 7.398 1 97.29 222 VAL B N 1
ATOM 4297 C CA . VAL B 1 222 ? -12.136 23.774 6.625 1 97.29 222 VAL B CA 1
ATOM 4298 C C . VAL B 1 222 ? -11.082 24.878 6.669 1 97.29 222 VAL B C 1
ATOM 4300 O O . VAL B 1 222 ? -9.902 24.61 6.904 1 97.29 222 VAL B O 1
ATOM 4303 N N . GLN B 1 223 ? -11.5 26.099 6.492 1 95.93 223 GLN B N 1
ATOM 4304 C CA . GLN B 1 223 ? -10.581 27.231 6.445 1 95.93 223 GLN B CA 1
ATOM 4305 C C . GLN B 1 223 ? -9.902 27.444 7.795 1 95.93 223 GLN B C 1
ATOM 4307 O O . GLN B 1 223 ? -8.724 27.804 7.854 1 95.93 223 GLN B O 1
ATOM 4312 N N . VAL B 1 224 ? -10.603 27.195 8.859 1 94.49 224 VAL B N 1
ATOM 4313 C CA . VAL B 1 224 ? -10.007 27.276 10.188 1 94.49 224 VAL B CA 1
ATOM 4314 C C . VAL B 1 224 ? -8.912 26.222 10.33 1 94.49 224 VAL B C 1
ATOM 4316 O O . VAL B 1 224 ? -7.821 26.514 10.825 1 94.49 224 VAL B O 1
ATOM 4319 N N . LYS B 1 225 ? -9.177 25.005 9.889 1 95.95 225 LYS B N 1
ATOM 4320 C CA . LYS B 1 225 ? -8.188 23.932 9.954 1 95.95 225 LYS B CA 1
ATOM 4321 C C . LYS B 1 225 ? -6.977 24.248 9.081 1 95.95 225 LYS B C 1
ATOM 4323 O O . LYS B 1 225 ? -5.845 23.913 9.437 1 95.95 225 LYS B O 1
ATOM 4328 N N . VAL B 1 226 ? -7.244 24.83 7.948 1 97.44 226 VAL B N 1
ATOM 4329 C CA . VAL B 1 226 ? -6.153 25.221 7.061 1 97.44 226 VAL B CA 1
ATOM 4330 C C . VAL B 1 226 ? -5.276 26.265 7.749 1 97.44 226 VAL B C 1
ATOM 4332 O O . VAL B 1 226 ? -4.047 26.194 7.682 1 97.44 226 VAL B O 1
ATOM 4335 N N . LEU B 1 227 ? -5.931 27.233 8.405 1 94.37 227 LEU B N 1
ATOM 4336 C CA . LEU B 1 227 ? -5.19 28.254 9.137 1 94.37 227 LEU B CA 1
ATOM 4337 C C . LEU B 1 227 ? -4.316 27.623 10.216 1 94.37 227 LEU B C 1
ATOM 4339 O O . LEU B 1 227 ? -3.151 27.996 10.374 1 94.37 227 LEU B O 1
ATOM 4343 N N . GLU B 1 228 ? -4.87 26.689 10.93 1 93.14 228 GLU B N 1
ATOM 4344 C CA . GLU B 1 228 ? -4.103 25.955 11.932 1 93.14 228 GLU B CA 1
ATOM 4345 C C . GLU B 1 228 ? -2.899 25.259 11.305 1 93.14 228 GLU B C 1
ATOM 4347 O O . GLU B 1 228 ? -1.801 25.281 11.865 1 93.14 228 GLU B O 1
ATOM 4352 N N . PHE B 1 229 ? -3.125 24.67 10.209 1 96.82 229 PHE B N 1
ATOM 4353 C CA . PHE B 1 229 ? -2.042 23.993 9.504 1 96.82 229 PHE B CA 1
ATOM 4354 C C . PHE B 1 229 ? -0.956 24.984 9.102 1 96.82 229 PHE B C 1
ATOM 4356 O O . PHE B 1 229 ? 0.234 24.704 9.256 1 96.82 229 PHE B O 1
ATOM 4363 N N . LEU B 1 230 ? -1.368 26.084 8.557 1 95.53 230 LEU B N 1
ATOM 4364 C CA . LEU B 1 230 ? -0.401 27.071 8.089 1 95.53 230 LEU B CA 1
ATOM 4365 C C . LEU B 1 230 ? 0.41 27.631 9.252 1 95.53 230 LEU B C 1
ATOM 4367 O O . LEU B 1 230 ? 1.604 27.903 9.108 1 95.53 230 LEU B O 1
ATOM 4371 N N . PHE B 1 231 ? -0.183 27.814 10.412 1 91.72 231 PHE B N 1
ATOM 4372 C CA . PHE B 1 231 ? 0.558 28.218 11.601 1 91.72 231 PHE B CA 1
ATOM 4373 C C . PHE B 1 231 ? 1.611 27.177 11.962 1 91.72 231 PHE B C 1
ATOM 4375 O O . PHE B 1 231 ? 2.761 27.52 12.241 1 91.72 231 PHE B O 1
ATOM 4382 N N . PHE B 1 232 ? 1.188 25.965 11.921 1 91.7 232 PHE B N 1
ATOM 4383 C CA . PHE B 1 232 ? 2.109 24.864 12.177 1 91.7 232 PHE B CA 1
ATOM 4384 C C . PHE B 1 232 ? 3.251 24.867 11.167 1 91.7 232 PHE B C 1
ATOM 4386 O O . PHE B 1 232 ? 4.415 24.703 11.538 1 91.7 232 PHE B O 1
ATOM 4393 N N . TYR B 1 233 ? 2.925 25.003 9.915 1 95.47 233 TYR B N 1
ATOM 4394 C CA . TYR B 1 233 ? 3.901 24.975 8.832 1 95.47 233 TYR B CA 1
ATOM 4395 C C . TYR B 1 233 ? 4.93 26.087 8.995 1 95.47 233 TYR B C 1
ATOM 4397 O O . TYR B 1 233 ? 6.109 25.902 8.682 1 95.47 233 TYR B O 1
ATOM 4405 N N . LEU B 1 234 ? 4.566 27.203 9.552 1 92.68 234 LEU B N 1
ATOM 4406 C CA . LEU B 1 234 ? 5.409 28.39 9.633 1 92.68 234 LEU B CA 1
ATOM 4407 C C . LEU B 1 234 ? 6.349 28.308 10.831 1 92.68 234 LEU B C 1
ATOM 4409 O O . LEU B 1 234 ? 7.256 29.133 10.972 1 92.68 234 LEU B O 1
ATOM 4413 N N . ILE B 1 235 ? 6.168 27.367 11.689 1 88.36 235 ILE B N 1
ATOM 4414 C CA . ILE B 1 235 ? 7.082 27.18 12.81 1 88.36 235 ILE B CA 1
ATOM 4415 C C . ILE B 1 235 ? 8.486 26.883 12.288 1 88.36 235 ILE B C 1
ATOM 4417 O O . ILE B 1 235 ? 8.661 26.038 11.407 1 88.36 235 ILE B O 1
ATOM 4421 N N . PRO B 1 236 ? 9.461 27.62 12.792 1 89.02 236 PRO B N 1
ATOM 4422 C CA . PRO B 1 236 ? 10.826 27.339 12.34 1 89.02 236 PRO B CA 1
ATOM 4423 C C . PRO B 1 236 ? 11.285 25.926 12.693 1 89.02 236 PRO B C 1
ATOM 4425 O O . PRO B 1 236 ? 10.954 25.416 13.767 1 89.02 236 PRO B O 1
ATOM 4428 N N . GLU B 1 237 ? 12.061 25.37 11.867 1 90.36 237 GLU B N 1
ATOM 4429 C CA . GLU B 1 237 ? 12.482 23.982 12.032 1 90.36 237 GLU B CA 1
ATOM 4430 C C . GLU B 1 237 ? 13.723 23.883 12.914 1 90.36 237 GLU B C 1
ATOM 4432 O O . GLU B 1 237 ? 14.103 22.791 13.34 1 90.36 237 GLU B O 1
ATOM 4437 N N . SER B 1 238 ? 14.439 24.96 13.04 1 85.37 238 SER B N 1
ATOM 4438 C CA . SER B 1 238 ? 15.586 25.029 13.94 1 85.37 238 SER B CA 1
ATOM 4439 C C . SER B 1 238 ? 15.621 26.357 14.689 1 85.37 238 SER B C 1
ATOM 4441 O O . SER B 1 238 ? 15.221 27.391 14.15 1 85.37 238 SER B O 1
ATOM 4443 N N . GLN B 1 239 ? 16.068 26.437 15.926 1 73.93 239 GLN B N 1
ATOM 4444 C CA . GLN B 1 239 ? 16.162 27.636 16.752 1 73.93 239 GLN B CA 1
ATOM 4445 C C . GLN B 1 239 ? 17.176 28.622 16.179 1 73.93 239 GLN B C 1
ATOM 4447 O O . GLN B 1 239 ? 16.991 29.837 16.276 1 73.93 239 GLN B O 1
ATOM 4452 N N . ASN B 1 240 ? 18.334 28.107 15.707 1 63.49 240 ASN B N 1
ATOM 4453 C CA . ASN B 1 240 ? 19.438 28.956 15.271 1 63.49 240 ASN B CA 1
ATOM 4454 C C . ASN B 1 240 ? 19.07 29.758 14.026 1 63.49 240 ASN B C 1
ATOM 4456 O O . ASN B 1 240 ? 19.795 30.676 13.637 1 63.49 240 ASN B O 1
ATOM 4460 N N . MET B 1 241 ? 18.036 29.405 13.383 1 57.56 241 MET B N 1
ATOM 4461 C CA . MET B 1 241 ? 17.709 30.069 12.124 1 57.56 241 MET B CA 1
ATOM 4462 C C . MET B 1 241 ? 17.004 31.398 12.377 1 57.56 241 MET B C 1
ATOM 4464 O O . MET B 1 241 ? 17.056 32.302 11.541 1 57.56 241 MET B O 1
ATOM 4468 N N . GLU B 1 242 ? 16.363 31.63 13.467 1 56.83 242 GLU B N 1
ATOM 4469 C CA . GLU B 1 242 ? 15.68 32.899 13.698 1 56.83 242 GLU B CA 1
ATOM 4470 C C . GLU B 1 242 ? 16.651 33.966 14.195 1 56.83 242 GLU B C 1
ATOM 4472 O O . GLU B 1 242 ? 16.47 35.154 13.919 1 56.83 242 GLU B O 1
ATOM 4477 N N . SER B 1 243 ? 17.704 33.591 14.956 1 48.87 243 SER B N 1
ATOM 4478 C CA . SER B 1 243 ? 18.546 34.627 15.544 1 48.87 243 SER B CA 1
ATOM 4479 C C . SER B 1 243 ? 19.277 35.423 14.468 1 48.87 243 SER B C 1
ATOM 4481 O O . SER B 1 243 ? 19.654 36.576 14.689 1 48.87 243 SER B O 1
ATOM 4483 N N . ASN B 1 244 ? 19.672 34.732 13.366 1 43.32 244 ASN B N 1
ATOM 4484 C CA . ASN B 1 244 ? 20.568 35.504 12.512 1 43.32 244 ASN B CA 1
ATOM 4485 C C . ASN B 1 244 ? 19.827 36.63 11.796 1 43.32 244 ASN B C 1
ATOM 4487 O O . ASN B 1 244 ? 20.41 37.336 10.972 1 43.32 244 ASN B O 1
ATOM 4491 N N . SER B 1 245 ? 18.537 36.58 11.789 1 39.9 245 SER B N 1
ATOM 4492 C CA . SER B 1 245 ? 17.985 37.733 11.085 1 39.9 245 SER B CA 1
ATOM 4493 C C . SER B 1 245 ? 18.109 39.002 11.92 1 39.9 245 SER B C 1
ATOM 4495 O O . SER B 1 245 ? 17.532 40.036 11.577 1 39.9 245 SER B O 1
ATOM 4497 N N . SER B 1 246 ? 18.523 39.003 13.251 1 36.73 246 SER B N 1
ATOM 4498 C CA . SER B 1 246 ? 18.725 40.302 13.883 1 36.73 246 SER B CA 1
ATOM 4499 C C . SER B 1 246 ? 19.785 41.116 13.149 1 36.73 246 SER B C 1
ATOM 4501 O O . SER B 1 246 ? 20.635 40.554 12.455 1 36.73 246 SER B O 1
ATOM 4503 N N . LEU B 1 247 ? 19.943 42.547 13.491 1 35.71 247 LEU B N 1
ATOM 4504 C CA . LEU B 1 247 ? 20.552 43.804 13.071 1 35.71 247 LEU B CA 1
ATOM 4505 C C . LEU B 1 247 ? 22.068 43.67 12.979 1 35.71 247 LEU B C 1
ATOM 4507 O O . LEU B 1 247 ? 22.789 44.668 13.045 1 35.71 247 LEU B O 1
ATOM 4511 N N . ARG B 1 248 ? 22.777 42.575 13.216 1 36.43 248 ARG B N 1
ATOM 4512 C CA . ARG B 1 248 ? 24.182 42.967 13.226 1 36.43 248 ARG B CA 1
ATOM 4513 C C . ARG B 1 248 ? 24.606 43.519 11.869 1 36.43 248 ARG B C 1
ATOM 4515 O O . ARG B 1 248 ? 24.112 43.074 10.831 1 36.43 248 ARG B O 1
ATOM 4522 N N . HIS B 1 249 ? 25.129 44.821 11.791 1 35.51 249 HIS B N 1
ATOM 4523 C CA . HIS B 1 249 ? 25.835 45.668 10.836 1 35.51 249 HIS B CA 1
ATOM 4524 C C . HIS B 1 249 ? 26.803 44.852 9.986 1 35.51 249 HIS B C 1
ATOM 4526 O O . HIS B 1 249 ? 27.407 43.893 10.473 1 35.51 249 HIS B O 1
ATOM 4532 N N . PRO B 1 250 ? 26.68 45.031 8.581 1 37 250 PRO B N 1
ATOM 4533 C CA . PRO B 1 250 ? 27.472 44.419 7.511 1 37 250 PRO B CA 1
ATOM 4534 C C . PRO B 1 250 ? 28.975 44.512 7.764 1 37 250 PRO B C 1
ATOM 4536 O O . PRO B 1 250 ? 29.557 45.594 7.658 1 37 250 PRO B O 1
ATOM 4539 N N . VAL B 1 251 ? 29.491 44.336 8.986 1 35.62 251 VAL B N 1
ATOM 4540 C CA . VAL B 1 251 ? 30.924 44.459 8.74 1 35.62 251 VAL B CA 1
ATOM 4541 C C . VAL B 1 251 ? 31.342 43.498 7.629 1 35.62 251 VAL B C 1
ATOM 4543 O O . VAL B 1 251 ? 30.935 42.334 7.622 1 35.62 251 VAL B O 1
ATOM 4546 N N . ALA B 1 252 ? 31.853 43.949 6.388 1 32.26 252 ALA B N 1
ATOM 4547 C CA . ALA B 1 252 ? 32.317 43.518 5.072 1 32.26 252 ALA B CA 1
ATOM 4548 C C . ALA B 1 252 ? 33.27 42.332 5.187 1 32.26 252 ALA B C 1
ATOM 4550 O O . ALA B 1 252 ? 33.909 41.943 4.206 1 32.26 252 ALA B O 1
ATOM 4551 N N . SER B 1 253 ? 33.635 41.902 6.334 1 30.06 253 SER B N 1
ATOM 4552 C CA . SER B 1 253 ? 34.782 41.058 6.017 1 30.06 253 SER B CA 1
ATOM 4553 C C . SER B 1 253 ? 34.408 39.968 5.019 1 30.06 253 SER B C 1
ATOM 4555 O O . SER B 1 253 ? 33.262 39.514 4.988 1 30.06 253 SER B O 1
ATOM 4557 N N . LYS B 1 254 ? 35.339 39.679 4.019 1 32.89 254 LYS B N 1
ATOM 4558 C CA . LYS B 1 254 ? 35.445 38.892 2.794 1 32.89 254 LYS B CA 1
ATOM 4559 C C . LYS B 1 254 ? 34.856 37.497 2.985 1 32.89 254 LYS B C 1
ATOM 4561 O O . LYS B 1 254 ? 34.623 36.777 2.012 1 32.89 254 LYS B O 1
ATOM 4566 N N . ASN B 1 255 ? 35.336 36.95 4.125 1 32.13 255 ASN B N 1
ATOM 4567 C CA . ASN B 1 255 ? 35.23 35.504 3.965 1 32.13 255 ASN B CA 1
ATOM 4568 C C . ASN B 1 255 ? 33.779 35.038 4.027 1 32.13 255 ASN B C 1
ATOM 4570 O O . ASN B 1 255 ? 33.187 34.977 5.106 1 32.13 255 ASN B O 1
ATOM 4574 N N . GLU B 1 256 ? 32.89 35.565 3.345 1 30.29 256 GLU B N 1
ATOM 4575 C CA . GLU B 1 256 ? 31.571 34.976 3.131 1 30.29 256 GLU B CA 1
ATOM 4576 C C . GLU B 1 256 ? 31.661 33.461 2.981 1 30.29 256 GLU B C 1
ATOM 4578 O O . GLU B 1 256 ? 31.913 32.954 1.886 1 30.29 256 GLU B O 1
ATOM 4583 N N . ARG B 1 257 ? 32.522 32.755 3.91 1 32.11 257 ARG B N 1
ATOM 4584 C CA . ARG B 1 257 ? 32.343 31.306 3.928 1 32.11 257 ARG B CA 1
ATOM 4585 C C . ARG B 1 257 ? 30.876 30.934 3.747 1 32.11 257 ARG B C 1
ATOM 4587 O O . ARG B 1 257 ? 29.996 31.531 4.372 1 32.11 257 ARG B O 1
ATOM 4594 N N . SER B 1 258 ? 30.471 30.728 2.506 1 34.34 258 SER B N 1
ATOM 4595 C CA . SER B 1 258 ? 29.284 29.95 2.169 1 34.34 258 SER B CA 1
ATOM 4596 C C . SER B 1 258 ? 28.812 29.117 3.356 1 34.34 258 SER B C 1
ATOM 4598 O O . SER B 1 258 ? 29.535 28.239 3.831 1 34.34 258 SER B O 1
ATOM 4600 N N . SER B 1 259 ? 28.355 29.716 4.412 1 37.32 259 SER B N 1
ATOM 4601 C CA . SER B 1 259 ? 27.738 28.976 5.507 1 37.32 259 SER B CA 1
ATOM 4602 C C . SER B 1 259 ? 27.224 27.619 5.037 1 37.32 259 SER B C 1
ATOM 4604 O O . SER B 1 259 ? 26.441 27.542 4.088 1 37.32 259 SER B O 1
ATOM 4606 N N . ASN B 1 260 ? 28.056 26.666 4.956 1 38.71 260 ASN B N 1
ATOM 4607 C CA . ASN B 1 260 ? 27.819 25.236 4.789 1 38.71 260 ASN B CA 1
ATOM 4608 C C . ASN B 1 260 ? 26.453 24.827 5.33 1 38.71 260 ASN B C 1
ATOM 4610 O O . ASN B 1 260 ? 26.232 24.837 6.542 1 38.71 260 ASN B O 1
ATOM 4614 N N . VAL B 1 261 ? 25.238 25.327 4.93 1 45.47 261 VAL B N 1
ATOM 4615 C CA . VAL B 1 261 ? 23.92 24.754 5.18 1 45.47 261 VAL B CA 1
ATOM 4616 C C . VAL B 1 261 ? 24.059 23.281 5.556 1 45.47 261 VAL B C 1
ATOM 4618 O O . VAL B 1 261 ? 24.429 22.453 4.721 1 45.47 261 VAL B O 1
ATOM 4621 N N . LYS B 1 262 ? 24.657 23.013 6.639 1 50.6 262 LYS B N 1
ATOM 4622 C CA . LYS B 1 262 ? 24.9 21.699 7.227 1 50.6 262 LYS B CA 1
ATOM 4623 C C . LYS B 1 262 ? 23.673 20.802 7.094 1 50.6 262 LYS B C 1
ATOM 4625 O O . LYS B 1 262 ? 22.605 21.119 7.623 1 50.6 262 LYS B O 1
ATOM 4630 N N . ASN B 1 263 ? 23.495 20.189 6.016 1 64.95 263 ASN B N 1
ATOM 4631 C CA . ASN B 1 263 ? 22.558 19.074 5.919 1 64.95 263 ASN B CA 1
ATOM 4632 C C . ASN B 1 263 ? 22.554 18.233 7.192 1 64.95 263 ASN B C 1
ATOM 4634 O O . ASN B 1 263 ? 23.615 17.889 7.718 1 64.95 263 ASN B O 1
ATOM 4638 N N . HIS B 1 264 ? 21.552 18.38 7.968 1 78.01 264 HIS B N 1
ATOM 4639 C CA . HIS B 1 264 ? 21.338 17.562 9.157 1 78.01 264 HIS B CA 1
ATOM 4640 C C . HIS B 1 264 ? 21.502 16.079 8.843 1 78.01 264 HIS B C 1
ATOM 4642 O O . HIS B 1 264 ? 21.78 15.709 7.699 1 78.01 264 HIS B O 1
ATOM 4648 N N . GLU B 1 265 ? 21.465 15.338 9.793 1 75.44 265 GLU B N 1
ATOM 4649 C CA . GLU B 1 265 ? 21.689 13.9 9.685 1 75.44 265 GLU B CA 1
ATOM 4650 C C . GLU B 1 265 ? 20.78 13.278 8.628 1 75.44 265 GLU B C 1
ATOM 4652 O O . GLU B 1 265 ? 21.167 12.321 7.955 1 75.44 265 GLU B O 1
ATOM 4657 N N . ASP B 1 266 ? 19.658 13.97 8.426 1 79.41 266 ASP B N 1
ATOM 4658 C CA . ASP B 1 266 ? 18.704 13.418 7.469 1 79.41 266 ASP B CA 1
ATOM 4659 C C . ASP B 1 266 ? 18.974 13.94 6.06 1 79.41 266 ASP B C 1
ATOM 4661 O O . ASP B 1 266 ? 18.288 13.559 5.109 1 79.41 266 ASP B O 1
ATOM 4665 N N . GLY B 1 267 ? 19.889 14.842 5.935 1 81.33 267 GLY B N 1
ATOM 4666 C CA . GLY B 1 267 ? 20.318 15.318 4.63 1 81.33 267 GLY B CA 1
ATOM 4667 C C . GLY B 1 267 ? 19.497 16.489 4.122 1 81.33 267 GLY B C 1
ATOM 4668 O O . GLY B 1 267 ? 19.652 16.911 2.974 1 81.33 267 GLY B O 1
ATOM 4669 N N . HIS B 1 268 ? 18.631 16.966 5.043 1 89.65 268 HIS B N 1
ATOM 4670 C CA . HIS B 1 268 ? 17.753 18.046 4.606 1 89.65 268 HIS B CA 1
ATOM 4671 C C . HIS B 1 268 ? 18.071 19.345 5.339 1 89.65 268 HIS B C 1
ATOM 4673 O O . HIS B 1 268 ? 18.396 19.329 6.528 1 89.65 268 HIS B O 1
ATOM 4679 N N . ARG B 1 269 ? 17.95 20.376 4.615 1 89.49 269 ARG B N 1
ATOM 4680 C CA . ARG B 1 269 ? 18.132 21.705 5.19 1 89.49 269 ARG B CA 1
ATOM 4681 C C . ARG B 1 269 ? 16.897 22.137 5.973 1 89.49 269 ARG B C 1
ATOM 4683 O O . ARG B 1 269 ? 15.768 21.879 5.553 1 89.49 269 ARG B O 1
ATOM 4690 N N . ARG B 1 270 ? 17.131 22.783 7.064 1 92.81 270 ARG B N 1
ATOM 4691 C CA . ARG B 1 270 ? 16.038 23.316 7.872 1 92.81 270 ARG B CA 1
ATOM 4692 C C . ARG B 1 270 ? 15.585 24.676 7.351 1 92.81 270 ARG B C 1
ATOM 4694 O O . ARG B 1 270 ? 16.396 25.454 6.845 1 92.81 270 ARG B O 1
ATOM 4701 N N . LYS B 1 271 ? 14.357 24.947 7.433 1 93.55 271 LYS B N 1
ATOM 4702 C CA . LYS B 1 271 ? 13.806 26.223 6.986 1 93.55 271 LYS B CA 1
ATOM 4703 C C . LYS B 1 271 ? 13.242 27.019 8.16 1 93.55 271 LYS B C 1
ATOM 4705 O O . LYS B 1 271 ? 12.675 26.443 9.091 1 93.55 271 LYS B O 1
ATOM 4710 N N . GLY B 1 272 ? 13.374 28.297 8.085 1 91.09 272 GLY B N 1
ATOM 4711 C CA . GLY B 1 272 ? 12.799 29.194 9.074 1 91.09 272 GLY B CA 1
ATOM 4712 C C . GLY B 1 272 ? 11.463 29.773 8.649 1 91.09 272 GLY B C 1
ATOM 4713 O O . GLY B 1 272 ? 10.955 29.451 7.573 1 91.09 272 GLY B O 1
ATOM 4714 N N . THR B 1 273 ? 10.871 30.606 9.435 1 91.12 273 THR B N 1
ATOM 4715 C CA . THR B 1 273 ? 9.564 31.212 9.204 1 91.12 273 THR B CA 1
ATOM 4716 C C . THR B 1 273 ? 9.568 32.032 7.918 1 91.12 273 THR B C 1
ATOM 4718 O O . THR B 1 273 ? 8.646 31.93 7.107 1 91.12 273 THR B O 1
ATOM 4721 N N . ASN B 1 274 ? 10.627 32.763 7.657 1 91.66 274 ASN B N 1
ATOM 4722 C CA . ASN B 1 274 ? 10.693 33.656 6.505 1 91.66 274 ASN B CA 1
ATOM 4723 C C . ASN B 1 274 ? 10.744 32.878 5.194 1 91.66 274 ASN B C 1
ATOM 4725 O O . ASN B 1 274 ? 10.078 33.244 4.224 1 91.66 274 ASN B O 1
ATOM 4729 N N . GLU B 1 275 ? 11.552 31.89 5.183 1 94.37 275 GLU B N 1
ATOM 4730 C CA . GLU B 1 275 ? 11.644 31.062 3.984 1 94.37 275 GLU B CA 1
ATOM 4731 C C . GLU B 1 275 ? 10.305 30.401 3.666 1 94.37 275 GLU B C 1
ATOM 4733 O O . GLU B 1 275 ? 9.891 30.353 2.506 1 94.37 275 GLU B O 1
ATOM 4738 N N . LYS B 1 276 ? 9.629 29.89 4.675 1 95.41 276 LYS B N 1
ATOM 4739 C CA . LYS B 1 276 ? 8.332 29.242 4.502 1 95.41 276 LYS B CA 1
ATOM 4740 C C . LYS B 1 276 ? 7.267 30.248 4.077 1 95.41 276 LYS B C 1
ATOM 4742 O O . LYS B 1 276 ? 6.409 29.939 3.248 1 95.41 276 LYS B O 1
ATOM 4747 N N . ALA B 1 277 ? 7.349 31.445 4.63 1 95.06 277 ALA B N 1
ATOM 4748 C CA . ALA B 1 277 ? 6.432 32.508 4.228 1 95.06 277 ALA B CA 1
ATOM 4749 C C . ALA B 1 277 ? 6.606 32.853 2.752 1 95.06 277 ALA B C 1
ATOM 4751 O O . ALA B 1 277 ? 5.627 33.122 2.051 1 95.06 277 ALA B O 1
ATOM 4752 N N . THR B 1 278 ? 7.831 32.835 2.31 1 95.58 278 THR B N 1
ATOM 4753 C CA . THR B 1 278 ? 8.122 33.121 0.909 1 95.58 278 THR B CA 1
ATOM 4754 C C . THR B 1 278 ? 7.481 32.076 0 1 95.58 278 THR B C 1
ATOM 4756 O O . THR B 1 278 ? 6.967 32.408 -1.07 1 95.58 278 THR B O 1
ATOM 4759 N N . ILE B 1 279 ? 7.49 30.856 0.436 1 96.8 279 ILE B N 1
ATOM 4760 C CA . ILE B 1 279 ? 6.847 29.785 -0.317 1 96.8 279 ILE B CA 1
ATOM 4761 C C . ILE B 1 279 ? 5.344 30.043 -0.401 1 96.8 279 ILE B C 1
ATOM 4763 O O . ILE B 1 279 ? 4.753 29.96 -1.48 1 96.8 279 ILE B O 1
ATOM 4767 N N . LEU B 1 280 ? 4.729 30.419 0.693 1 96.57 280 LEU B N 1
ATOM 4768 C CA . LEU B 1 280 ? 3.291 30.659 0.734 1 96.57 280 LEU B CA 1
ATOM 4769 C C . LEU B 1 280 ? 2.917 31.87 -0.114 1 96.57 280 LEU B C 1
ATOM 4771 O O . LEU B 1 280 ? 1.832 31.913 -0.699 1 96.57 280 LEU B O 1
ATOM 4775 N N . ASN B 1 281 ? 3.81 32.843 -0.236 1 95.54 281 ASN B N 1
ATOM 4776 C CA . ASN B 1 281 ? 3.571 34.079 -0.974 1 95.54 281 ASN B CA 1
ATOM 4777 C C . ASN B 1 281 ? 3.4 33.815 -2.467 1 95.54 281 ASN B C 1
ATOM 4779 O O . ASN B 1 281 ? 2.842 34.645 -3.188 1 95.54 281 ASN B O 1
ATOM 4783 N N . ARG B 1 282 ? 3.849 32.729 -2.827 1 95.43 282 ARG B N 1
ATOM 4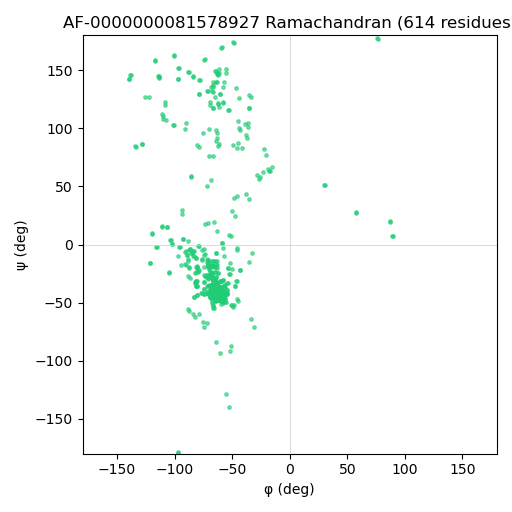784 C CA . ARG B 1 282 ? 3.68 32.364 -4.23 1 95.43 282 ARG B CA 1
ATOM 4785 C C . ARG B 1 282 ? 2.214 32.095 -4.553 1 95.43 282 ARG B C 1
ATOM 4787 O O . ARG B 1 282 ? 1.803 32.18 -5.712 1 95.43 282 ARG B O 1
ATOM 4794 N N . TYR B 1 283 ? 1.431 31.782 -3.488 1 94.41 283 TYR B N 1
ATOM 4795 C CA . TYR B 1 283 ? 0.063 31.334 -3.722 1 94.41 283 TYR B CA 1
ATOM 4796 C C . TYR B 1 283 ? -0.937 32.246 -3.023 1 94.41 283 TYR B C 1
ATOM 4798 O O . TYR B 1 283 ? -2.141 32.17 -3.279 1 94.41 283 TYR B O 1
ATOM 4806 N N . LEU B 1 284 ? -0.388 33.037 -2.083 1 92.74 284 LEU B N 1
ATOM 4807 C CA . LEU B 1 284 ? -1.213 33.979 -1.334 1 92.74 284 LEU B CA 1
ATOM 4808 C C . LEU B 1 284 ? -0.778 35.415 -1.603 1 92.74 284 LEU B C 1
ATOM 4810 O O . LEU B 1 284 ? 0.353 35.656 -2.032 1 92.74 284 LEU B O 1
ATOM 4814 N N . ASN B 1 285 ? -1.694 36.277 -1.349 1 88.71 285 ASN B N 1
ATOM 4815 C CA . ASN B 1 285 ? -1.287 37.679 -1.359 1 88.71 285 ASN B CA 1
ATOM 4816 C C . ASN B 1 285 ? -0.349 37.998 -0.199 1 88.71 285 ASN B C 1
ATOM 4818 O O . ASN B 1 285 ? -0.497 37.449 0.894 1 88.71 285 ASN B O 1
ATOM 4822 N N . GLY B 1 286 ? 0.703 38.715 -0.477 1 87.67 286 GLY B N 1
ATOM 4823 C CA . GLY B 1 286 ? 1.719 39.07 0.502 1 87.67 286 GLY B CA 1
ATOM 4824 C C . GLY B 1 286 ? 1.137 39.569 1.811 1 87.67 286 GLY B C 1
ATOM 4825 O O . GLY B 1 286 ? 1.682 39.296 2.883 1 87.67 286 GLY B O 1
ATOM 4826 N N . GLU B 1 287 ? 0.04 40.187 1.734 1 90.23 287 GLU B N 1
ATOM 4827 C CA . GLU B 1 287 ? -0.599 40.736 2.926 1 90.23 287 GLU B CA 1
ATOM 4828 C C . GLU B 1 287 ? -1.144 39.627 3.82 1 90.23 287 GLU B C 1
ATOM 4830 O O . GLU B 1 287 ? -1.034 39.7 5.046 1 90.23 287 GLU B O 1
ATOM 4835 N N . ILE B 1 288 ? -1.711 38.682 3.213 1 90.08 288 ILE B N 1
ATOM 4836 C CA . ILE B 1 288 ? -2.268 37.563 3.965 1 90.08 288 ILE B CA 1
ATOM 4837 C C . ILE B 1 288 ? -1.146 36.807 4.673 1 90.08 288 ILE B C 1
ATOM 4839 O O . ILE B 1 288 ? -1.253 36.492 5.86 1 90.08 288 ILE B O 1
ATOM 4843 N N . THR B 1 289 ? -0.092 36.506 4.016 1 92.74 289 THR B N 1
ATOM 4844 C CA . THR B 1 289 ? 1.039 35.789 4.593 1 92.74 289 THR B CA 1
ATOM 4845 C C . THR B 1 289 ? 1.639 36.572 5.757 1 92.74 289 THR B C 1
ATOM 4847 O O . THR B 1 289 ? 1.962 35.996 6.798 1 92.74 289 THR B O 1
ATOM 4850 N N . LYS B 1 290 ? 1.766 37.885 5.541 1 91.7 290 LYS B N 1
ATOM 4851 C CA . LYS B 1 290 ? 2.278 38.744 6.605 1 91.7 290 LYS B CA 1
ATOM 4852 C C . LYS B 1 290 ? 1.379 38.688 7.836 1 91.7 290 LYS B C 1
ATOM 4854 O O . LYS B 1 290 ? 1.868 38.659 8.968 1 91.7 290 LYS B O 1
ATOM 4859 N N . GLY B 1 291 ? 0.14 38.729 7.557 1 90.34 291 GLY B N 1
ATOM 4860 C CA . GLY B 1 291 ? -0.812 38.604 8.649 1 90.34 291 GLY B CA 1
ATOM 4861 C C . GLY B 1 291 ? -0.677 37.3 9.413 1 90.34 291 GLY B C 1
ATOM 4862 O O . GLY B 1 291 ? -0.751 37.284 10.643 1 90.34 291 GLY B O 1
ATOM 4863 N N . LEU B 1 292 ? -0.465 36.252 8.74 1 89.47 292 LEU B N 1
ATOM 4864 C CA . LEU B 1 292 ? -0.289 34.939 9.352 1 89.47 292 LEU B CA 1
ATOM 4865 C C . LEU B 1 292 ? 0.952 34.914 10.238 1 89.47 292 LEU B C 1
ATOM 4867 O O . LEU B 1 292 ? 0.905 34.422 11.367 1 89.47 292 LEU B O 1
ATOM 4871 N N . VAL B 1 293 ? 2.028 35.408 9.711 1 89.56 293 VAL B N 1
ATOM 4872 C CA . VAL B 1 293 ? 3.292 35.425 10.44 1 89.56 293 VAL B CA 1
ATOM 4873 C C . VAL B 1 293 ? 3.15 36.273 11.702 1 89.56 293 VAL B C 1
ATOM 4875 O O . VAL B 1 293 ? 3.604 35.877 12.778 1 89.56 293 VAL B O 1
ATOM 4878 N N . ALA B 1 294 ? 2.531 37.407 11.532 1 89.51 294 ALA B N 1
ATOM 4879 C CA . ALA B 1 294 ? 2.313 38.307 12.662 1 89.51 294 ALA B CA 1
ATOM 4880 C C . ALA B 1 294 ? 1.479 37.633 13.747 1 89.51 294 ALA B C 1
ATOM 4882 O O . ALA B 1 294 ? 1.794 37.734 14.934 1 89.51 294 ALA B O 1
ATOM 4883 N N . GLU B 1 295 ? 0.474 37.034 13.271 1 84.27 295 GLU B N 1
ATOM 4884 C CA . GLU B 1 295 ? -0.393 36.335 14.215 1 84.27 295 GLU B CA 1
ATOM 4885 C C . GLU B 1 295 ? 0.357 35.213 14.927 1 84.27 295 GLU B C 1
ATOM 4887 O O . GLU B 1 295 ? 0.161 34.991 16.124 1 84.27 295 GLU B O 1
ATOM 4892 N N . LEU B 1 296 ? 1.167 34.454 14.266 1 82.41 296 LEU B N 1
ATOM 4893 C CA . LEU B 1 296 ? 1.974 33.383 14.839 1 82.41 296 LEU B CA 1
ATOM 4894 C C . LEU B 1 296 ? 2.91 33.923 15.915 1 82.41 296 LEU B C 1
ATOM 4896 O O . LEU B 1 296 ? 3.063 33.312 16.975 1 82.41 296 LEU B O 1
ATOM 4900 N N . GLN B 1 297 ? 3.478 35.051 15.716 1 81.75 297 GLN B N 1
ATOM 4901 C CA . GLN B 1 297 ? 4.433 35.658 16.637 1 81.75 297 GLN B CA 1
ATOM 4902 C C . GLN B 1 297 ? 3.728 36.22 17.869 1 81.75 297 GLN B C 1
ATOM 4904 O O . GLN B 1 297 ? 4.279 36.196 18.971 1 81.75 297 GLN B O 1
ATOM 4909 N N . THR B 1 298 ? 2.537 36.664 17.606 1 80.12 298 THR B N 1
ATOM 4910 C CA . THR B 1 298 ? 1.792 37.3 18.686 1 80.12 298 THR B CA 1
ATOM 4911 C C . THR B 1 298 ? 1.098 36.253 19.554 1 80.12 298 THR B C 1
ATOM 4913 O O . THR B 1 298 ? 1.193 36.296 20.782 1 80.12 298 THR B O 1
ATOM 4916 N N . SER B 1 299 ? 0.478 35.306 18.909 1 73.29 299 SER B N 1
ATOM 4917 C CA . SER B 1 299 ? -0.365 34.365 19.641 1 73.29 299 SER B CA 1
ATOM 4918 C C . SER B 1 299 ? 0.444 33.174 20.144 1 73.29 299 SER B C 1
ATOM 4920 O O . SER B 1 299 ? 0.062 32.526 21.121 1 73.29 299 SER B O 1
ATOM 4922 N N . LYS B 1 300 ? 1.575 33.02 19.696 1 70.91 300 LYS B N 1
ATOM 4923 C CA . LYS B 1 300 ? 2.419 31.877 20.032 1 70.91 300 LYS B CA 1
ATOM 4924 C C . LYS B 1 300 ? 1.577 30.642 20.338 1 70.91 300 LYS B C 1
ATOM 4926 O O . LYS B 1 300 ? 1.683 30.065 21.422 1 70.91 300 LYS B O 1
ATOM 4931 N 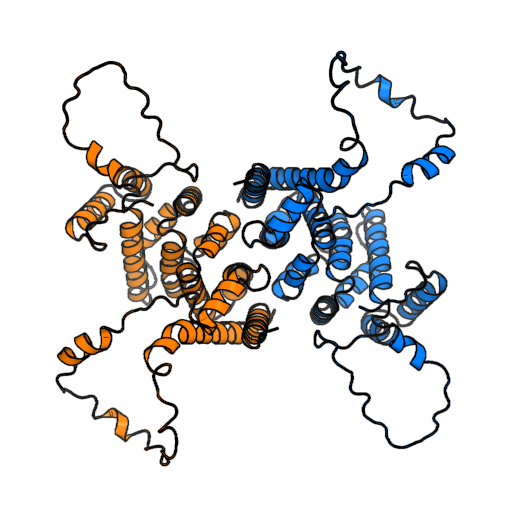N . PRO B 1 301 ? 0.698 30.332 19.482 1 66.41 301 PRO B N 1
ATOM 4932 C CA . PRO B 1 301 ? -0.276 29.27 19.745 1 66.41 301 PRO B CA 1
ATOM 4933 C C . PRO B 1 301 ? 0.381 27.954 20.157 1 66.41 301 PRO B C 1
ATOM 4935 O O . PRO B 1 301 ? -0.26 27.11 20.787 1 66.41 301 PRO B O 1
ATOM 4938 N N . PHE B 1 302 ? 1.683 27.737 19.85 1 66.72 302 PHE B N 1
ATOM 4939 C CA . PHE B 1 302 ? 2.367 26.49 20.172 1 66.72 302 PHE B CA 1
ATOM 4940 C C . PHE B 1 302 ? 3.418 26.712 21.253 1 66.72 302 PHE B C 1
ATOM 4942 O O . PHE B 1 302 ? 4.251 25.838 21.505 1 66.72 302 PHE B O 1
ATOM 4949 N N . GLY B 1 303 ? 3.492 27.786 22.037 1 58.75 303 GLY B N 1
ATOM 4950 C CA . GLY B 1 303 ? 4.452 28.119 23.078 1 58.75 303 GLY B CA 1
ATOM 4951 C C . GLY B 1 303 ? 5.789 28.583 22.531 1 58.75 303 GLY B C 1
ATOM 4952 O O . GLY B 1 303 ? 5.92 28.839 21.332 1 58.75 303 GLY B O 1
ATOM 4953 N N . GLU B 1 304 ? 6.798 28.99 23.504 1 59.45 304 GLU B N 1
ATOM 4954 C CA . GLU B 1 304 ? 8.174 29.299 23.126 1 59.45 304 GLU B CA 1
ATOM 4955 C C . GLU B 1 304 ? 8.883 28.067 22.572 1 59.45 304 GLU B C 1
ATOM 4957 O O . GLU B 1 304 ? 8.96 27.034 23.241 1 59.45 304 GLU B O 1
ATOM 4962 N N . MET B 1 305 ? 8.756 27.918 21.387 1 57.07 305 MET B N 1
ATOM 4963 C CA . MET B 1 305 ? 9.146 26.628 20.825 1 57.07 305 MET B CA 1
ATOM 4964 C C . MET B 1 305 ? 10.66 26.543 20.658 1 57.07 305 MET B C 1
ATOM 4966 O O . MET B 1 305 ? 11.255 27.346 19.936 1 57.07 305 MET B O 1
ATOM 4970 N N . ASN B 1 306 ? 11.353 26.194 21.653 1 60.99 306 ASN B N 1
ATOM 4971 C CA . ASN B 1 306 ? 12.724 25.75 21.43 1 60.99 306 ASN B CA 1
ATOM 4972 C C . ASN B 1 306 ? 12.769 24.434 20.66 1 60.99 306 ASN B C 1
ATOM 4974 O O . ASN B 1 306 ? 12.889 23.363 21.258 1 60.99 306 ASN B O 1
ATOM 4978 N N . ILE B 1 307 ? 12.5 24.579 19.287 1 69.19 307 ILE B N 1
ATOM 4979 C CA . ILE B 1 307 ? 12.179 23.36 18.553 1 69.19 307 ILE B CA 1
ATOM 4980 C C . ILE B 1 307 ? 13.344 22.985 17.64 1 69.19 307 ILE B C 1
ATOM 4982 O O . ILE B 1 307 ? 13.944 23.852 17.001 1 69.19 307 ILE B O 1
ATOM 4986 N N . GLU B 1 308 ? 13.873 21.901 17.824 1 76.62 308 GLU B N 1
ATOM 4987 C CA . GLU B 1 308 ? 14.78 21.289 16.856 1 76.62 308 GLU B CA 1
ATOM 4988 C C . GLU B 1 308 ? 14.12 20.106 16.154 1 76.62 308 GLU B C 1
ATOM 4990 O O . GLU B 1 308 ? 13.822 19.09 16.786 1 76.62 308 GLU B O 1
ATOM 4995 N N . TRP B 1 309 ? 13.784 20.372 14.874 1 81.84 309 TRP B N 1
ATOM 4996 C CA . TRP B 1 309 ? 13.17 19.291 14.11 1 81.84 309 TRP B CA 1
ATOM 4997 C C . TRP B 1 309 ? 14.231 18.348 13.551 1 81.84 309 TRP B C 1
ATOM 4999 O O . TRP B 1 309 ? 15.305 18.789 13.136 1 81.84 309 TRP B O 1
#

Radius of gyration: 30.4 Å; Cα contacts (8 Å, |Δi|>4): 608; chains: 2; bounding box: 83×97×80 Å

Sequence (618 aa):
MSEFQEYLENVLINCNRRDHEQVKLGLSELDELLTKLCVLKYDELTYEPSAVRKSGSLPSIAERQATISKSGLANGLASHYQRRWKLPKVGDVVFGEFLTLQDKIQYNVVSQLIQIIPFVSTFKENESLRVLFRILQGCFLLHPPSRNLITYESKMWVLLEFLSPRYSPQVIEALIPVLVSSLVRNVPNIRIFERLGGPQYLCELLTHKSDVAGLAREWKEVQVKVLEFLFFYLIPESQNMESNSSLRHPVASKNERSSNVKNHEDGHRRKGTNEKATILNRYLNGEITKGLVAELQTSKPFGEMNIEWMSEFQEYLENVLINCNRRDHEQVKLGLSELDELLTKLCVLKYDELTYEPSAVRKSGSLPSIAERQATISKSGLANGLASHYQRRWKLPKVGDVVFGEFLTLQDKIQYNVVSQLIQIIPFVSTFKENESLRVLFRILQGCFLLHPPSRNLITYESKMWVLLEFLSPRYSPQVIEALIPVLVSSLVRNVPNIRIFERLGGPQYLCELLTHKSDVAGLAREWKEVQVKVLEFLFFYLIPESQNMESNSSLRHPVASKNERSSNVKNHEDGHRRKGTNEKATILNRYLNGEITKGLVAELQTSKPFGEMNIEW

Solvent-accessible surface area (backbone atoms only — not comparable to full-atom values): 35814 Å² total; per-residue (Å²): 132,56,70,65,55,53,50,52,49,53,34,53,44,28,46,22,41,97,40,75,67,45,22,47,49,13,48,52,50,47,47,49,48,54,50,44,60,73,49,48,69,67,65,62,74,67,56,72,92,72,76,84,70,75,94,72,85,82,80,74,81,76,73,70,67,71,77,76,64,80,73,80,60,73,70,64,53,63,66,71,60,63,59,72,81,66,72,79,41,71,79,38,70,68,48,16,49,51,57,58,40,49,51,32,64,79,57,20,60,62,71,55,50,66,67,40,46,72,64,47,65,69,44,92,59,62,62,59,47,34,51,50,31,50,44,46,28,51,45,27,67,76,37,58,74,63,32,57,50,43,54,25,48,54,53,39,45,67,58,55,68,49,56,40,88,90,44,58,46,67,50,38,48,38,42,51,58,30,53,49,45,45,30,62,75,26,63,70,32,43,54,48,38,51,74,74,40,44,64,51,39,46,44,50,54,54,69,56,76,77,87,51,78,92,45,49,70,51,46,50,53,30,30,51,52,40,50,53,48,51,52,59,65,37,51,44,33,37,59,76,57,62,63,68,73,54,82,80,71,82,71,74,77,74,78,71,65,72,74,68,76,64,50,42,97,84,64,49,70,75,50,34,40,65,60,45,45,55,60,47,41,75,64,38,58,63,67,57,49,50,50,51,54,51,46,47,70,70,61,35,86,80,54,90,66,85,38,77,84,131,55,70,66,56,52,51,53,49,52,35,52,42,26,47,23,42,95,39,73,67,45,21,48,48,12,48,51,51,48,48,50,48,54,48,45,59,73,47,48,67,68,66,63,74,65,55,68,90,71,75,87,70,75,94,73,85,82,80,74,79,75,73,70,66,70,75,76,59,86,67,80,60,73,70,63,53,63,66,70,61,62,59,72,79,64,72,76,41,69,80,38,71,68,47,17,50,51,56,56,40,48,52,31,64,78,56,21,60,61,72,55,49,64,68,41,45,72,64,46,66,68,44,92,57,64,60,61,47,34,52,50,31,50,46,48,26,52,46,27,68,76,37,58,75,63,32,57,50,42,56,27,48,53,53,40,45,68,59,55,69,49,56,40,88,89,43,58,44,67,49,39,47,39,41,50,57,30,51,49,45,45,30,63,75,26,64,69,31,45,54,50,38,51,74,72,41,45,61,50,40,46,45,49,53,56,70,56,76,78,86,50,81,91,46,50,69,52,46,51,53,30,30,52,52,39,50,52,48,51,51,60,64,36,50,44,32,36,60,77,59,62,62,70,72,57,82,79,72,82,71,74,72,78,76,70,64,72,73,71,78,64,50,42,97,86,64,50,73,76,50,36,39,65,60,46,44,55,59,48,40,74,66,38,58,62,64,58,48,50,50,51,53,51,47,46,70,71,60,35,85,80,55,90,65,85,38,77,86

Secondary structure (DSSP, 8-state):
--HHHHHHHHHHHHHTSS-HHHHHHHHHHHHHHHHHHHHTTTTGGGS-SSS-S-------SGGGTTTSSS--TTTTTTTTT--------TTSHHHHHHHHHHTSTTT-HHHHHHHHHHHHTTSSSSHHHHHHHHHHHHHHHH-GGGGGGGGSHHHHHHHHTT-STTS-HHHHHHHHHHHHHHHTT-HHHHHHHHHTTHHHHHHHHHT---S-GGGHHHHHHHHHHHHHHHHHHHS-S-THHHHTTS-------S----------TTS-----HHHHHHHHHTTS-HHHHHHHHHHHHHH-TT-S-----/--HHHHHHHHHHHHHTSS-HHHHHHHHHHHHHHHHHHHHTTTTGGG--SSS-S-------SGGGTTTSSS--TTTHHHHTT--------TTSHHHHHHHHHHTSTTT-HHHHHHHHHHHHTTSSSSHHHHHHHHHHHHHHHH-GGGGGGGGSHHHHHHHHTT-STTS-HHHHHHHHHHHHHHHTT-HHHHHHHHHTTHHHHHHHHHT---S-GGGHHHHHHHHHHHHHHHHHHHS-S-THHHHTTS-------S----------TTS-----HHHHHHHHHTTS-HHHHHHHHHHHHHH-TT-S-----

Nearest PDB structures (foldseek):
  1g3j-assembly2_C  TM=6.121E-01  e=1.919E-01  Homo sapiens
  1g3j-assembly1_A  TM=4.241E-01  e=1.613E-01  Homo sapiens
  4ev9-assembly1_A  TM=4.689E-01  e=3.685E-01  Mus musculus
  7uwi-assembly1_A  TM=3.251E-01  e=8.398E-02  Homo sapiens
  8y0p-assembly1_A  TM=3.378E-01  e=2.004E-01  Homo sapiens

pLDDT: mean 78.03, std 25.73, range [25.1, 98.76]